Protein 8TM1 (pdb70)

InterPro domains:
  IPR002552 Spike glycoprotein S2, coronavirus [PF01601] (711-1232)
  IPR018548 Spike (S) protein S1 subunit, receptor-binding domain, betacoronavirus [PF09408] (349-526)
  IPR018548 Spike (S) protein S1 subunit, receptor-binding domain, betacoronavirus [PS51921] (334-527)
  IPR032500 Spike glycoprotein S1, N-terminal domain, betacoronavirus-like [PF16451] (33-337)
  IPR032500 Spike glycoprotein S1, N-terminal domain, betacoronavirus-like [PS51922] (9-303)
  IPR036326 Spike S1 subunit, receptor binding domain superfamily, betacoronavirus [SSF143587] (333-516)
  IPR042578 Spike glycoprotein, betacoronavirus [MF_04099] (2-1273)
  IPR043002 Spike glycoprotein, N-terminal domain superfamily [G3DSA:2.60.120.960] (28-307)
  IPR043473 Spike glycoprotein S2 superfamily, coronavirus [SSF111474] (909-1026)
  IPR043473 Spike glycoprotein S2 superfamily, coronavirus [SSF111474] (1159-1211)
  IPR043607 Coronavirus spike glycoprotein S1, C-terminal [PF19209] (536-591)
  IPR044341 Spike (S) protein S1 subunit, N-terminal domain, SARS-CoV-like [cd21624] (13-304)
  IPR044366 Spike (S) protein S1 subunit, receptor-binding domain, SARS-CoV-2 [cd21480] (319-541)
  IPR044873 Spike glycoprotein S2, coronavirus, heptad repeat 1 [PS51923] (896-1001)
  IPR044874 Spike glycoprotein S2, coronavirus, heptad repeat 2 [PS51924] (1143-1225)

Sequence (569 aa):
PFGEVFNATRFASVYAWNRKRIYSVLYNSASFSTFKCYGVSPTKLNDLCFTNVYADSFVIRGDEVRQIAPGQTGKIADYNYKLPDDFTGCVIAWNSNNLDSKVGGNYNYLYRLFRKSNLKPFERDISTEIYQAGSTPCNGVEGFNCYFPLQSYGFQPTNGVGYQPYRVVVLSFELFGEVFNATRFASVYAWNRKRISSVLYNSASFSTFKCYNVYADSFVIRGDEVRQIAPGQTGKIADYNYKLPDDFTGCVIAWNSNNLDSKVGGNYNYLYRLFRKSNLKPFERDISTEIYQAGSTPCNGVEGFNCYFPLQSYGFQPTNGVGYQPYRVVVLSFVQLQQWGPGLVNPSETLSLTCSVSGGSFATENYYWSWIRQHPGEGLEWIGNIYFSGNTYYNPSLNNRFTISFDTSKNHLSLKLPSVTAADTAVYYCARGTIYFDRSGYRRVDPFHIWGQGTMVIVSSDIQMTQSPSTLSASVGDRVTITCRASQSISSWLAWYQQKPGKAPKLLIYDASSLESGVPSRFSGSGSGTEFTLTISSLQPDDFATYYCQQYNSYSPWTFGQGTKVEIK

Foldseek 3Di:
DCCCPPPDDDAAALLDKDKDWDACVPVVDDQWPDKDWPPDDRVCPVVDDFDTKMKIKHKDFQLCLVQPDAPHDDQCCFRGAHAHNRFGWMKIKHFDLVPLADAPFDQPHKGFDLDDGGDDHPDHDDDQDAWRADDDGDDDPPDPRTDGGMDTQGHHNDDPSRGGMMMMMIMGGHD/DCCVVVPQDAAALLAKDKDADVPCVPPPPQFVDKDWPNKIKIKHKDFQLCPVQPDAPHDDQSCFRGAHAHNPFGWMKTKGFDQVRQADAVKDFPHKGFDDDDGGDDHPDHDDDFAWAAADDDDDDRDDDPRIDGGMDTAIHHSPDDSRRGMMMMMIMGD/DAKEKDFDAEAAQFFKGKIKMADPPDAPPDQWKKKFKKKDAVPGDIDTAWIAGPVGDIGGDVVDPPQKDWDADVVVGMIMIIGGGHHQRPWTKMKMFMWGWDADPVGDIDTDDTDHIHPIDTYGHDD/DKDKEKPDQEDADAWFDKDKIKIFIPWFDFLQKFKWWDAPPDDIDTADGSQAHGDPPDDPQWGKDDGTTMIMIMGRTDDPVNFTKMKMKGDGDPDDIDIYPIYGYDYD

Secondary structure (DSSP, 8-state):
-THHHHS-S---BGGG-EEEE--HHHHT-S--SEEEEESS-GGGGGG---SEEEEEEEEEEGGGGGGSSTT--SHHHHHT----TT--EEEEEEE-TTSS--TT-----EEE-S-SSPPPSS----S--PPB-SSS--SSS-STT-B-SEEE----SS--GGGSEEEEEEEEEE-/-HHHHS-S---BGGG---EE---HHHH-TT-SEEEE---EE--EEEEGGGGGGSSTT--SHIIIII----TT--EEEEEEE-HHHH--TT-B---EEE---SSPPPTT------PPEE-SSS--SS--BTTEE-SEEE--B-TTS-GGGSEEEEEEEE-/-EEEEE--SEE-SSS-EEEEEEEESS-S--TTEEEEEEEE-TTS-EEEEEEEETTS-EEE-TTS-S--EEEEETTTTEEEEEE-S--GGG-EEEEEEEEEEEE-TTS-EEE----EE---EEEEE--/---EEEE-SEEEE-TT--EEEEEEEEEEESS-EEEEEE-TTS--EEEEETTTEEPTTS-TTEEEEEEEEEEEEEESS--TT--SEEEEEE--SSS--EE---EEEEE-

Nearest PDB structures (foldseek):
  8tma-assembly1_H  TM=1.003E+00  e=1.652E-24  Homo sapiens
  8hrd-assembly4_Y  TM=9.437E-01  e=9.571E-17  Homo sapiens
  8dwx-assembly1_H  TM=9.113E-01  e=1.899E-15  Homo sapiens
  7czw-assembly1_H  TM=8.909E-01  e=3.179E-15  Homo sapiens
  8vcr-assembly1_D  TM=8.969E-01  e=3.347E-15  Homo sapiens

Organism: Severe acute respiratory syndrome coronavirus 2 (NCBI:txid2697049)

B-factor: mean 37.39, std 21.35, range [0.08, 99.96]

Structure (mmCIF, N/CA/C/O backbone):
data_8TM1
#
_entry.id   8TM1
#
_cell.length_a   1.00
_cell.length_b   1.00
_cell.length_c   1.00
_cell.angle_alpha   90.00
_cell.angle_beta   90.00
_cell.angle_gamma   90.00
#
_symmetry.space_group_name_H-M   'P 1'
#
loop_
_entity.id
_entity.type
_entity.pdbx_description
1 polymer 'Spike glycoprotein'
2 polymer 'N3-1 Fab heavy chain'
3 polymer 'N3-1 Fab light chain'
#
loop_
_atom_site.group_PDB
_atom_site.id
_atom_site.type_symbol
_atom_site.label_atom_id
_atom_site.label_alt_id
_atom_site.label_comp_id
_atom_site.label_asym_id
_atom_site.label_entity_id
_atom_site.label_seq_id
_atom_site.pdbx_PDB_ins_code
_atom_site.Cartn_x
_atom_site.Cartn_y
_atom_site.Cartn_z
_atom_site.occupancy
_atom_site.B_iso_or_equiv
_atom_site.auth_seq_id
_atom_site.auth_comp_id
_atom_site.auth_asym_id
_atom_site.auth_atom_id
_atom_site.pdbx_PDB_model_num
ATOM 1 N N . PRO A 1 337 ? 208.492 212.634 198.176 1.00 42.92 337 PRO A N 1
ATOM 2 C CA . PRO A 1 337 ? 207.530 211.834 197.424 1.00 50.17 337 PRO A CA 1
ATOM 3 C C . PRO A 1 337 ? 207.827 211.788 195.927 1.00 50.58 337 PRO A C 1
ATOM 4 O O . PRO A 1 337 ? 207.130 212.427 195.138 1.00 48.10 337 PRO A O 1
ATOM 8 N N . PHE A 1 338 ? 208.856 211.029 195.545 1.00 42.75 338 PHE A N 1
ATOM 9 C CA . PHE A 1 338 ? 209.215 210.916 194.137 1.00 38.76 338 PHE A CA 1
ATOM 10 C C . PHE A 1 338 ? 208.241 210.048 193.352 1.00 42.63 338 PHE A C 1
ATOM 11 O O . PHE A 1 338 ? 208.219 210.131 192.119 1.00 46.33 338 PHE A O 1
ATOM 19 N N . GLY A 1 339 ? 207.453 209.208 194.029 1.00 42.08 339 GLY A N 1
ATOM 20 C CA . GLY A 1 339 ? 206.489 208.376 193.326 1.00 44.58 339 GLY A CA 1
ATOM 21 C C . GLY A 1 339 ? 205.496 209.168 192.499 1.00 44.55 339 GLY A C 1
ATOM 22 O O . GLY A 1 339 ? 205.036 208.698 191.455 1.00 42.32 339 GLY A O 1
ATOM 23 N N . GLU A 1 340 ? 205.146 210.374 192.952 1.00 42.98 340 GLU A N 1
ATOM 24 C CA . GLU A 1 340 ? 204.239 211.224 192.190 1.00 43.70 340 GLU A CA 1
ATOM 25 C C . GLU A 1 340 ? 204.834 211.620 190.845 1.00 45.41 340 GLU A C 1
ATOM 26 O O . GLU A 1 340 ? 204.094 211.904 189.896 1.00 45.32 340 GLU A O 1
ATOM 32 N N . VAL A 1 341 ? 206.159 211.645 190.745 1.00 43.47 341 VAL A N 1
ATOM 33 C CA . VAL A 1 341 ? 206.849 212.058 189.532 1.00 39.04 341 VAL A CA 1
ATOM 34 C C . VAL A 1 341 ? 207.276 210.866 188.684 1.00 36.21 341 VAL A C 1
ATOM 35 O O . VAL A 1 341 ? 207.097 210.876 187.466 1.00 37.32 341 VAL A O 1
ATOM 39 N N . PHE A 1 342 ? 207.819 209.822 189.304 1.00 32.10 342 PHE A N 1
ATOM 40 C CA . PHE A 1 342 ? 208.326 208.672 188.565 1.00 32.99 342 PHE A CA 1
ATOM 41 C C . PHE A 1 342 ? 207.265 207.622 188.266 1.00 36.61 342 PHE A C 1
ATOM 42 O O . PHE A 1 342 ? 207.575 206.629 187.601 1.00 38.41 342 PHE A O 1
ATOM 50 N N . ASN A 1 343 ? 206.027 207.807 188.729 1.00 41.94 343 ASN A N 1
ATOM 51 C CA . ASN A 1 343 ? 204.978 206.821 188.496 1.00 38.12 343 ASN A CA 1
ATOM 52 C C . ASN A 1 343 ? 203.670 207.440 188.016 1.00 41.93 343 ASN A C 1
ATOM 53 O O . ASN A 1 343 ? 202.638 206.761 188.038 1.00 44.18 343 ASN A O 1
ATOM 58 N N . ALA A 1 344 ? 203.679 208.699 187.589 1.00 46.90 344 ALA A N 1
ATOM 59 C CA . ALA A 1 344 ? 202.468 209.302 187.057 1.00 44.03 344 ALA A CA 1
ATOM 60 C C . ALA A 1 344 ? 202.135 208.729 185.681 1.00 44.95 344 ALA A C 1
ATOM 61 O O . ALA A 1 344 ? 202.965 208.103 185.016 1.00 46.96 344 ALA A O 1
ATOM 63 N N . THR A 1 345 ? 200.893 208.956 185.259 1.00 50.97 345 THR A N 1
ATOM 64 C CA . THR A 1 345 ? 200.378 208.467 183.984 1.00 51.13 345 THR A CA 1
ATOM 65 C C . THR A 1 345 ? 200.442 209.521 182.886 1.00 52.31 345 THR A C 1
ATOM 66 O O . THR A 1 345 ? 200.956 209.257 181.796 1.00 54.26 345 THR A O 1
ATOM 70 N N . ARG A 1 346 ? 199.915 210.712 183.155 1.00 48.98 346 ARG A N 1
ATOM 71 C CA . ARG A 1 346 ? 199.935 211.809 182.199 1.00 46.49 346 ARG A CA 1
ATOM 72 C C . ARG A 1 346 ? 201.257 212.564 182.268 1.00 45.24 346 ARG A C 1
ATOM 73 O O . ARG A 1 346 ? 201.708 212.946 183.352 1.00 47.15 346 ARG A O 1
ATOM 81 N N . PHE A 1 347 ? 201.874 212.780 181.110 1.00 36.47 347 PHE A N 1
ATOM 82 C CA . PHE A 1 347 ? 203.095 213.563 180.998 1.00 33.14 347 PHE A CA 1
ATOM 83 C C . PHE A 1 347 ? 202.866 214.734 180.051 1.00 33.89 347 PHE A C 1
ATOM 84 O O . PHE A 1 347 ? 201.873 214.793 179.323 1.00 38.74 347 PHE A O 1
ATOM 92 N N . ALA A 1 348 ? 203.809 215.667 180.065 1.00 29.15 348 ALA A N 1
ATOM 93 C CA . ALA A 1 348 ? 203.736 216.876 179.261 1.00 28.26 348 ALA A CA 1
ATOM 94 C C . ALA A 1 348 ? 204.619 216.784 178.023 1.00 32.65 348 ALA A C 1
ATOM 95 O O . ALA A 1 348 ? 205.530 215.959 177.932 1.00 33.67 348 ALA A O 1
ATOM 97 N N . SER A 1 349 ? 204.324 217.652 177.060 1.00 34.18 349 SER A N 1
ATOM 98 C CA . SER A 1 349 ? 205.105 217.754 175.840 1.00 31.00 349 SER A CA 1
ATOM 99 C C . SER A 1 349 ? 206.393 218.529 176.111 1.00 28.27 349 SER A C 1
ATOM 100 O O . SER A 1 349 ? 206.496 219.296 177.071 1.00 35.45 349 SER A O 1
ATOM 103 N N . VAL A 1 350 ? 207.388 218.309 175.250 1.00 24.48 350 VAL A N 1
ATOM 104 C CA . VAL A 1 350 ? 208.699 218.923 175.456 1.00 24.83 350 VAL A CA 1
ATOM 105 C C . VAL A 1 350 ? 208.627 220.447 175.380 1.00 25.99 350 VAL A C 1
ATOM 106 O O . VAL A 1 350 ? 209.329 221.143 176.123 1.00 26.26 350 VAL A O 1
ATOM 110 N N . TYR A 1 351 ? 207.793 220.999 174.492 1.00 31.19 351 TYR A N 1
ATOM 111 C CA . TYR A 1 351 ? 207.751 222.456 174.386 1.00 32.99 351 TYR A CA 1
ATOM 112 C C . TYR A 1 351 ? 207.122 223.106 175.613 1.00 35.17 351 TYR A C 1
ATOM 113 O O . TYR A 1 351 ? 207.314 224.306 175.828 1.00 40.39 351 TYR A O 1
ATOM 122 N N . ALA A 1 352 ? 206.387 222.345 176.419 1.00 34.14 352 ALA A N 1
ATOM 123 C CA . ALA A 1 352 ? 205.728 222.848 177.621 1.00 30.87 352 ALA A CA 1
ATOM 124 C C . ALA A 1 352 ? 206.060 221.960 178.812 1.00 34.13 352 ALA A C 1
ATOM 125 O O . ALA A 1 352 ? 205.182 221.496 179.542 1.00 36.58 352 ALA A O 1
ATOM 127 N N . TRP A 1 353 ? 207.354 221.694 178.994 1.00 31.63 353 TRP A N 1
ATOM 128 C CA . TRP A 1 353 ? 207.836 220.877 180.101 1.00 23.05 353 TRP A CA 1
ATOM 129 C C . TRP A 1 353 ? 207.277 221.357 181.436 1.00 29.89 353 TRP A C 1
ATOM 130 O O . TRP A 1 353 ? 207.090 222.556 181.658 1.00 32.47 353 TRP A O 1
ATOM 141 N N . ASN A 1 354 ? 207.005 220.404 182.324 1.00 31.15 354 ASN A N 1
ATOM 142 C CA . ASN A 1 354 ? 206.416 220.676 183.627 1.00 26.95 354 ASN A CA 1
ATOM 143 C C . ASN A 1 354 ? 207.489 220.697 184.709 1.00 24.36 354 ASN A C 1
ATOM 144 O O . ASN A 1 354 ? 208.387 219.853 184.727 1.00 29.77 354 ASN A O 1
ATOM 149 N N . ARG A 1 355 ? 207.378 221.665 185.616 1.00 23.27 355 ARG A N 1
ATOM 150 C CA . ARG A 1 355 ? 208.299 221.833 186.731 1.00 22.90 355 ARG A CA 1
ATOM 151 C C . ARG A 1 355 ? 207.587 221.552 188.047 1.00 24.58 355 ARG A C 1
ATOM 152 O O . ARG A 1 355 ? 206.405 221.869 188.208 1.00 28.59 355 ARG A O 1
ATOM 160 N N . LYS A 1 356 ? 208.320 220.953 188.983 1.00 27.30 356 LYS A N 1
ATOM 161 C CA . LYS A 1 356 ? 207.809 220.597 190.297 1.00 23.99 356 LYS A CA 1
ATOM 162 C C . LYS A 1 356 ? 208.852 220.980 191.338 1.00 29.15 356 LYS A C 1
ATOM 163 O O . LYS A 1 356 ? 210.044 221.068 191.036 1.00 31.89 356 LYS A O 1
ATOM 169 N N . ARG A 1 357 ? 208.392 221.222 192.562 1.00 37.48 357 ARG A N 1
ATOM 170 C CA . ARG A 1 357 ? 209.263 221.564 193.677 1.00 37.11 357 ARG A CA 1
ATOM 171 C C . ARG A 1 357 ? 209.057 220.578 194.817 1.00 38.26 357 ARG A C 1
ATOM 172 O O . ARG A 1 357 ? 207.924 220.207 195.137 1.00 38.92 357 ARG A O 1
ATOM 180 N N . ILE A 1 358 ? 210.164 220.158 195.422 1.00 40.00 358 ILE A N 1
ATOM 181 C CA . ILE A 1 358 ? 210.137 219.203 196.519 1.00 39.84 358 ILE A CA 1
ATOM 182 C C . ILE A 1 358 ? 210.831 219.786 197.742 1.00 38.53 358 ILE A C 1
ATOM 183 O O . ILE A 1 358 ? 211.894 220.395 197.632 1.00 36.86 358 ILE A O 1
ATOM 188 N N . TYR A 1 365 ? 217.029 208.292 198.277 1.00 32.51 365 TYR A N 1
ATOM 189 C CA . TYR A 1 365 ? 217.592 208.230 196.933 1.00 36.30 365 TYR A CA 1
ATOM 190 C C . TYR A 1 365 ? 217.889 206.799 196.506 1.00 34.41 365 TYR A C 1
ATOM 191 O O . TYR A 1 365 ? 217.937 206.507 195.312 1.00 39.61 365 TYR A O 1
ATOM 200 N N . SER A 1 366 ? 218.116 205.918 197.487 1.00 31.53 366 SER A N 1
ATOM 201 C CA . SER A 1 366 ? 218.444 204.527 197.186 1.00 33.69 366 SER A CA 1
ATOM 202 C C . SER A 1 366 ? 217.417 203.889 196.261 1.00 31.96 366 SER A C 1
ATOM 203 O O . SER A 1 366 ? 217.767 203.040 195.436 1.00 30.05 366 SER A O 1
ATOM 206 N N . VAL A 1 367 ? 216.146 204.276 196.395 1.00 37.50 367 VAL A N 1
ATOM 207 C CA . VAL A 1 367 ? 215.087 203.746 195.540 1.00 38.49 367 VAL A CA 1
ATOM 208 C C . VAL A 1 367 ? 215.383 204.021 194.071 1.00 38.96 367 VAL A C 1
ATOM 209 O O . VAL A 1 367 ? 215.011 203.234 193.191 1.00 39.62 367 VAL A O 1
ATOM 213 N N . LEU A 1 368 ? 216.079 205.121 193.783 1.00 37.80 368 LEU A N 1
ATOM 214 C CA . LEU A 1 368 ? 216.406 205.490 192.409 1.00 31.72 368 LEU A CA 1
ATOM 215 C C . LEU A 1 368 ? 217.589 204.703 191.851 1.00 34.86 368 LEU A C 1
ATOM 216 O O . LEU A 1 368 ? 217.458 204.009 190.838 1.00 37.50 368 LEU A O 1
ATOM 221 N N . TYR A 1 369 ? 218.754 204.791 192.495 1.00 36.08 369 TYR A N 1
ATOM 222 C CA . TYR A 1 369 ? 219.940 204.157 191.926 1.00 33.36 369 TYR A CA 1
ATOM 223 C C . TYR A 1 369 ? 220.003 202.649 192.140 1.00 33.66 369 TYR A C 1
ATOM 224 O O . TYR A 1 369 ? 220.881 202.002 191.559 1.00 35.90 369 TYR A O 1
ATOM 233 N N . ASN A 1 370 ? 219.119 202.068 192.948 1.00 37.05 370 ASN A N 1
ATOM 234 C CA . ASN A 1 370 ? 219.093 200.617 193.079 1.00 40.97 370 ASN A CA 1
ATOM 235 C C . ASN A 1 370 ? 218.210 199.951 192.034 1.00 40.06 370 ASN A C 1
ATOM 236 O O . ASN A 1 370 ? 218.248 198.723 191.903 1.00 43.31 370 ASN A O 1
ATOM 241 N N . SER A 1 371 ? 217.421 200.726 191.297 1.00 34.22 371 SER A N 1
ATOM 242 C CA . SER A 1 371 ? 216.550 200.184 190.266 1.00 35.04 371 SER A CA 1
ATOM 243 C C . SER A 1 371 ? 217.345 199.850 189.008 1.00 35.34 371 SER A C 1
ATOM 244 O O . SER A 1 371 ? 218.381 200.456 188.720 1.00 37.27 371 SER A O 1
ATOM 247 N N . ALA A 1 372 ? 216.841 198.875 188.252 1.00 35.23 372 ALA A N 1
ATOM 248 C CA . ALA A 1 372 ? 217.478 198.429 187.022 1.00 38.70 372 ALA A CA 1
ATOM 249 C C . ALA A 1 372 ? 216.621 198.675 185.789 1.00 39.88 372 ALA A C 1
ATOM 250 O O . ALA A 1 372 ? 217.065 198.381 184.673 1.00 38.74 372 ALA A O 1
ATOM 252 N N . SER A 1 373 ? 215.409 199.206 185.960 1.00 27.34 373 SER A N 1
ATOM 253 C CA . SER A 1 373 ? 214.525 199.462 184.828 1.00 26.71 373 SER A CA 1
ATOM 254 C C . SER A 1 373 ? 215.004 200.639 183.988 1.00 28.61 373 SER A C 1
ATOM 255 O O . SER A 1 373 ? 214.816 200.642 182.766 1.00 28.45 373 SER A O 1
ATOM 258 N N . PHE A 1 374 ? 215.601 201.646 184.622 1.00 25.30 374 PHE A N 1
ATOM 259 C CA . PHE A 1 374 ? 216.053 202.835 183.912 1.00 20.63 374 PHE A CA 1
ATOM 260 C C . PHE A 1 374 ? 217.079 202.493 182.838 1.00 21.34 374 PHE A C 1
ATOM 261 O O . PHE A 1 374 ? 218.072 201.808 183.098 1.00 28.52 374 PHE A O 1
ATOM 269 N N . SER A 1 375 ? 216.828 202.987 181.624 1.00 20.55 375 SER A N 1
ATOM 270 C CA . SER A 1 375 ? 217.720 202.762 180.491 1.00 17.90 375 SER A CA 1
ATOM 271 C C . SER A 1 375 ? 218.938 203.677 180.512 1.00 17.03 375 SER A C 1
ATOM 272 O O . SER A 1 375 ? 220.018 203.269 180.072 1.00 19.32 375 SER A O 1
ATOM 275 N N . THR A 1 376 ? 218.793 204.904 181.007 1.00 19.53 376 THR A N 1
ATOM 276 C CA . THR A 1 376 ? 219.895 205.852 181.078 1.00 16.39 376 THR A CA 1
ATOM 277 C C . THR A 1 376 ? 219.931 206.476 182.465 1.00 13.99 376 THR A C 1
ATOM 278 O O . THR A 1 376 ? 218.886 206.796 183.038 1.00 17.46 376 THR A O 1
ATOM 282 N N . PHE A 1 377 ? 221.140 206.651 182.995 1.00 15.59 377 PHE A N 1
ATOM 283 C CA . PHE A 1 377 ? 221.327 207.233 184.321 1.00 7.12 377 PHE A CA 1
ATOM 284 C C . PHE A 1 377 ? 222.694 207.901 184.324 1.00 10.86 377 PHE A C 1
ATOM 285 O O . PHE A 1 377 ? 223.716 207.212 184.386 1.00 23.17 377 PHE A O 1
ATOM 293 N N . LYS A 1 378 ? 222.718 209.229 184.260 1.00 8.37 378 LYS A N 1
ATOM 294 C CA . LYS A 1 378 ? 223.965 209.978 184.270 1.00 6.93 378 LYS A CA 1
ATOM 295 C C . LYS A 1 378 ? 223.812 211.197 185.164 1.00 11.27 378 LYS A C 1
ATOM 296 O O . LYS A 1 378 ? 222.780 211.873 185.131 1.00 18.29 378 LYS A O 1
ATOM 302 N N . CYS A 1 379 ? 224.845 211.476 185.954 1.00 4.95 379 CYS A N 1
ATOM 303 C CA . CYS A 1 379 ? 224.842 212.598 186.878 1.00 3.88 379 CYS A CA 1
ATOM 304 C C . CYS A 1 379 ? 226.077 213.452 186.638 1.00 6.81 379 CYS A C 1
ATOM 305 O O . CYS A 1 379 ? 227.137 212.947 186.262 1.00 10.85 379 CYS A O 1
ATOM 308 N N . TYR A 1 380 ? 225.926 214.757 186.852 1.00 6.63 380 TYR A N 1
ATOM 309 C CA . TYR A 1 380 ? 226.986 215.720 186.591 1.00 1.64 380 TYR A CA 1
ATOM 310 C C . TYR A 1 380 ? 227.249 216.550 187.837 1.00 6.60 380 TYR A C 1
ATOM 311 O O . TYR A 1 380 ? 226.319 217.115 188.418 1.00 13.48 380 TYR A O 1
ATOM 320 N N . GLY A 1 381 ? 228.517 216.621 188.242 1.00 7.50 381 GLY A N 1
ATOM 321 C CA . GLY A 1 381 ? 228.929 217.404 189.383 1.00 8.27 381 GLY A CA 1
ATOM 322 C C . GLY A 1 381 ? 228.887 216.696 190.721 1.00 11.61 381 GLY A C 1
ATOM 323 O O . GLY A 1 381 ? 229.565 217.138 191.655 1.00 18.05 381 GLY A O 1
ATOM 324 N N . VAL A 1 382 ? 228.129 215.606 190.845 1.00 10.70 382 VAL A N 1
ATOM 325 C CA . VAL A 1 382 ? 227.999 214.865 192.097 1.00 11.83 382 VAL A CA 1
ATOM 326 C C . VAL A 1 382 ? 227.868 213.380 191.780 1.00 15.24 382 VAL A C 1
ATOM 327 O O . VAL A 1 382 ? 227.637 212.983 190.637 1.00 15.27 382 VAL A O 1
ATOM 331 N N . SER A 1 383 ? 228.025 212.549 192.817 1.00 20.84 383 SER A N 1
ATOM 332 C CA . SER A 1 383 ? 227.906 211.104 192.725 1.00 18.84 383 SER A CA 1
ATOM 333 C C . SER A 1 383 ? 226.600 210.632 193.353 1.00 20.70 383 SER A C 1
ATOM 334 O O . SER A 1 383 ? 226.228 211.103 194.434 1.00 19.27 383 SER A O 1
ATOM 337 N N . PRO A 1 384 ? 225.877 209.722 192.692 1.00 25.55 384 PRO A N 1
ATOM 338 C CA . PRO A 1 384 ? 224.591 209.260 193.246 1.00 26.62 384 PRO A CA 1
ATOM 339 C C . PRO A 1 384 ? 224.699 208.646 194.632 1.00 28.35 384 PRO A C 1
ATOM 340 O O . PRO A 1 384 ? 223.817 208.856 195.473 1.00 33.72 384 PRO A O 1
ATOM 344 N N . THR A 1 385 ? 225.764 207.885 194.889 1.00 27.46 385 THR A N 1
ATOM 345 C CA . THR A 1 385 ? 225.952 207.233 196.180 1.00 30.60 385 THR A CA 1
ATOM 346 C C . THR A 1 385 ? 226.194 208.220 197.318 1.00 29.07 385 THR A C 1
ATOM 347 O O . THR A 1 385 ? 225.915 207.891 198.475 1.00 31.13 385 THR A O 1
ATOM 351 N N . LYS A 1 386 ? 226.679 209.421 197.023 1.00 33.40 386 LYS A N 1
ATOM 352 C CA . LYS A 1 386 ? 226.937 210.419 198.052 1.00 33.74 386 LYS A CA 1
ATOM 353 C C . LYS A 1 386 ? 225.770 211.372 198.275 1.00 36.23 386 LYS A C 1
ATOM 354 O O . LYS A 1 386 ? 225.860 212.236 199.151 1.00 37.64 386 LYS A O 1
ATOM 360 N N . LEU A 1 387 ? 224.677 211.227 197.523 1.00 37.21 387 LEU A N 1
ATOM 361 C CA . LEU A 1 387 ? 223.546 212.144 197.645 1.00 35.93 387 LEU A CA 1
ATOM 362 C C . LEU A 1 387 ? 222.915 212.118 199.033 1.00 40.48 387 LEU A C 1
ATOM 363 O O . LEU A 1 387 ? 222.376 213.135 199.484 1.00 43.37 387 LEU A O 1
ATOM 368 N N . ASN A 1 388 ? 222.963 210.978 199.724 1.00 41.23 388 ASN A N 1
ATOM 369 C CA . ASN A 1 388 ? 222.428 210.908 201.080 1.00 40.40 388 ASN A CA 1
ATOM 370 C C . ASN A 1 388 ? 223.268 211.660 202.105 1.00 41.33 388 ASN A C 1
ATOM 371 O O . ASN A 1 388 ? 222.804 211.844 203.235 1.00 43.05 388 ASN A O 1
ATOM 376 N N . ASP A 1 389 ? 224.475 212.096 201.754 1.00 49.62 389 ASP A N 1
ATOM 377 C CA . ASP A 1 389 ? 225.362 212.763 202.697 1.00 49.14 389 ASP A CA 1
ATOM 378 C C . ASP A 1 389 ? 225.370 214.280 202.539 1.00 47.91 389 ASP A C 1
ATOM 379 O O . ASP A 1 389 ? 226.247 214.944 203.099 1.00 51.59 389 ASP A O 1
ATOM 384 N N . LEU A 1 390 ? 224.418 214.841 201.797 1.00 52.12 390 LEU A N 1
ATOM 385 C CA . LEU A 1 390 ? 224.355 216.278 201.567 1.00 56.09 390 LEU A CA 1
ATOM 386 C C . LEU A 1 390 ? 222.918 216.761 201.686 1.00 58.62 390 LEU A C 1
ATOM 387 O O . LEU A 1 390 ? 221.962 215.992 201.560 1.00 58.31 390 LEU A O 1
ATOM 392 N N . CYS A 1 391 ? 222.785 218.060 201.943 1.00 59.42 391 CYS A N 1
ATOM 393 C CA . CYS A 1 391 ? 221.503 218.731 202.080 1.00 59.72 391 CYS A CA 1
ATOM 394 C C . CYS A 1 391 ? 221.503 219.965 201.190 1.00 60.81 391 CYS A C 1
ATOM 395 O O . CYS A 1 391 ? 222.543 220.595 200.980 1.00 60.08 391 CYS A O 1
ATOM 398 N N . PHE A 1 392 ? 220.327 220.311 200.669 1.00 57.47 392 PHE A N 1
ATOM 399 C CA . PHE A 1 392 ? 220.202 221.468 199.796 1.00 56.05 392 PHE A CA 1
ATOM 400 C C . PHE A 1 392 ? 218.917 222.220 200.104 1.00 55.50 392 PHE A C 1
ATOM 401 O O . PHE A 1 392 ? 217.972 221.679 200.684 1.00 56.68 392 PHE A O 1
ATOM 409 N N . THR A 1 393 ? 218.905 223.493 199.704 1.00 57.64 393 THR A N 1
ATOM 410 C CA . THR A 1 393 ? 217.733 224.344 199.875 1.00 57.91 393 THR A CA 1
ATOM 411 C C . THR A 1 393 ? 216.712 224.141 198.760 1.00 56.42 393 THR A C 1
ATOM 412 O O . THR A 1 393 ? 215.502 224.171 199.011 1.00 55.46 393 THR A O 1
ATOM 416 N N . ASN A 1 394 ? 217.178 223.936 197.530 1.00 49.30 394 ASN A N 1
ATOM 417 C CA . ASN A 1 394 ? 216.318 223.814 196.362 1.00 48.72 394 ASN A CA 1
ATOM 418 C C . ASN A 1 394 ? 216.504 222.460 195.693 1.00 49.14 394 ASN A C 1
ATOM 419 O O . ASN A 1 394 ? 217.634 221.997 195.506 1.00 50.28 394 ASN A O 1
ATOM 424 N N . VAL A 1 395 ? 215.384 221.834 195.329 1.00 36.97 395 VAL A N 1
ATOM 425 C CA . VAL A 1 395 ? 215.359 220.578 194.582 1.00 29.91 395 VAL A CA 1
ATOM 426 C C . VAL A 1 395 ? 214.202 220.674 193.594 1.00 31.12 395 VAL A C 1
ATOM 427 O O . VAL A 1 395 ? 213.034 220.616 193.996 1.00 32.80 395 VAL A O 1
ATOM 431 N N . TYR A 1 396 ? 214.520 220.817 192.311 1.00 31.34 396 TYR A N 1
ATOM 432 C CA . TYR A 1 396 ? 213.534 220.932 191.247 1.00 24.18 396 TYR A CA 1
ATOM 433 C C . TYR A 1 396 ? 213.498 219.657 190.415 1.00 22.87 396 TYR A C 1
ATOM 434 O O . TYR A 1 396 ? 214.520 218.993 190.221 1.00 28.79 396 TYR A O 1
ATOM 443 N N . ALA A 1 397 ? 212.307 219.318 189.926 1.00 16.86 397 ALA A N 1
ATOM 444 C CA . ALA A 1 397 ? 212.104 218.149 189.080 1.00 19.93 397 ALA A CA 1
ATOM 445 C C . ALA A 1 397 ? 211.346 218.555 187.825 1.00 22.81 397 ALA A C 1
ATOM 446 O O . ALA A 1 397 ? 210.270 219.154 187.913 1.00 25.59 397 ALA A O 1
ATOM 448 N N . ASP A 1 398 ? 211.905 218.219 186.665 1.00 16.33 398 ASP A N 1
ATOM 449 C CA . ASP A 1 398 ? 211.314 218.524 185.370 1.00 15.48 398 ASP A CA 1
ATOM 450 C C . ASP A 1 398 ? 211.097 217.228 184.603 1.00 17.85 398 ASP A C 1
ATOM 451 O O . ASP A 1 398 ? 211.966 216.352 184.598 1.00 25.95 398 ASP A O 1
ATOM 456 N N . SER A 1 399 ? 209.940 217.103 183.955 1.00 12.93 399 SER A N 1
ATOM 457 C CA . SER A 1 399 ? 209.615 215.894 183.213 1.00 17.35 399 SER A CA 1
ATOM 458 C C . SER A 1 399 ? 208.921 216.244 181.904 1.00 18.21 399 SER A C 1
ATOM 459 O O . SER A 1 399 ? 208.209 217.246 181.807 1.00 16.90 399 SER A O 1
ATOM 462 N N . PHE A 1 400 ? 209.130 215.392 180.905 1.00 16.73 400 PHE A N 1
ATOM 463 C CA . PHE A 1 400 ? 208.562 215.541 179.568 1.00 11.06 400 PHE A CA 1
ATOM 464 C C . PHE A 1 400 ? 208.840 214.246 178.811 1.00 12.25 400 PHE A C 1
ATOM 465 O O . PHE A 1 400 ? 209.418 213.301 179.356 1.00 17.51 400 PHE A O 1
ATOM 473 N N . VAL A 1 401 ? 208.410 214.199 177.551 1.00 25.84 401 VAL A N 1
ATOM 474 C CA . VAL A 1 401 ? 208.614 213.043 176.685 1.00 28.22 401 VAL A CA 1
ATOM 475 C C . VAL A 1 401 ? 209.207 213.495 175.356 1.00 24.46 401 VAL A C 1
ATOM 476 O O . VAL A 1 401 ? 208.777 214.500 174.779 1.00 19.89 401 VAL A O 1
ATOM 480 N N . ILE A 1 402 ? 210.210 212.753 174.879 1.00 24.11 402 ILE A N 1
ATOM 481 C CA . ILE A 1 402 ? 210.886 213.022 173.615 1.00 24.58 402 ILE A CA 1
ATOM 482 C C . ILE A 1 402 ? 211.172 211.697 172.918 1.00 27.51 402 ILE A C 1
ATOM 483 O O . ILE A 1 402 ? 210.997 210.617 173.483 1.00 28.57 402 ILE A O 1
ATOM 488 N N . ARG A 1 403 ? 211.613 211.800 171.668 1.00 36.95 403 ARG A N 1
ATOM 489 C CA . ARG A 1 403 ? 211.982 210.632 170.882 1.00 33.08 403 ARG A CA 1
ATOM 490 C C . ARG A 1 403 ? 213.267 210.000 171.415 1.00 34.04 403 ARG A C 1
ATOM 491 O O . ARG A 1 403 ? 214.153 210.680 171.939 1.00 40.73 403 ARG A O 1
ATOM 499 N N . GLY A 1 404 ? 213.352 208.675 171.275 1.00 29.28 404 GLY A N 1
ATOM 500 C CA . GLY A 1 404 ? 214.494 207.934 171.794 1.00 32.67 404 GLY A CA 1
ATOM 501 C C . GLY A 1 404 ? 215.834 208.371 171.230 1.00 34.76 404 GLY A C 1
ATOM 502 O O . GLY A 1 404 ? 216.838 208.398 171.946 1.00 33.63 404 GLY A O 1
ATOM 503 N N . ASP A 1 405 ? 215.876 208.702 169.939 1.00 35.81 405 ASP A N 1
ATOM 504 C CA . ASP A 1 405 ? 217.112 209.189 169.335 1.00 34.22 405 ASP A CA 1
ATOM 505 C C . ASP A 1 405 ? 217.570 210.535 169.883 1.00 38.44 405 ASP A C 1
ATOM 506 O O . ASP A 1 405 ? 218.750 210.872 169.740 1.00 41.76 405 ASP A O 1
ATOM 511 N N . GLU A 1 406 ? 216.683 211.314 170.496 1.00 34.50 406 GLU A N 1
ATOM 512 C CA . GLU A 1 406 ? 217.026 212.654 170.949 1.00 27.07 406 GLU A CA 1
ATOM 513 C C . GLU A 1 406 ? 217.447 212.702 172.414 1.00 27.44 406 GLU A C 1
ATOM 514 O O . GLU A 1 406 ? 217.626 213.796 172.958 1.00 29.22 406 GLU A O 1
ATOM 520 N N . VAL A 1 407 ? 217.598 211.547 173.067 1.00 25.44 407 VAL A N 1
ATOM 521 C CA . VAL A 1 407 ? 217.984 211.524 174.477 1.00 20.13 407 VAL A CA 1
ATOM 522 C C . VAL A 1 407 ? 219.355 212.164 174.680 1.00 21.80 407 VAL A C 1
ATOM 523 O O . VAL A 1 407 ? 219.595 212.845 175.685 1.00 25.08 407 VAL A O 1
ATOM 527 N N . ARG A 1 408 ? 220.273 211.964 173.730 1.00 22.08 408 ARG A N 1
ATOM 528 C CA . ARG A 1 408 ? 221.613 212.535 173.839 1.00 19.65 408 ARG A CA 1
ATOM 529 C C . ARG A 1 408 ? 221.614 214.058 173.886 1.00 20.71 408 ARG A C 1
ATOM 530 O O . ARG A 1 408 ? 222.584 214.651 174.371 1.00 23.58 408 ARG A O 1
ATOM 538 N N . GLN A 1 409 ? 220.549 214.705 173.417 1.00 19.49 409 GLN A N 1
ATOM 539 C CA . GLN A 1 409 ? 220.491 216.162 173.427 1.00 10.57 409 GLN A CA 1
ATOM 540 C C . GLN A 1 409 ? 220.277 216.739 174.821 1.00 14.31 409 GLN A C 1
ATOM 541 O O . GLN A 1 409 ? 220.507 217.935 175.021 1.00 23.19 409 GLN A O 1
ATOM 547 N N . ILE A 1 410 ? 219.848 215.928 175.783 1.00 15.21 410 ILE A N 1
ATOM 548 C CA . ILE A 1 410 ? 219.616 216.410 177.157 1.00 12.22 410 ILE A CA 1
ATOM 549 C C . ILE A 1 410 ? 220.938 216.249 177.899 1.00 14.35 410 ILE A C 1
ATOM 550 O O . ILE A 1 410 ? 221.178 215.284 178.627 1.00 22.31 410 ILE A O 1
ATOM 555 N N . ALA A 1 411 ? 221.816 217.228 177.717 1.00 17.28 411 ALA A N 1
ATOM 556 C CA . ALA A 1 411 ? 223.139 217.219 178.327 1.00 12.63 411 ALA A CA 1
ATOM 557 C C . ALA A 1 411 ? 223.750 218.609 178.170 1.00 14.72 411 ALA A C 1
ATOM 558 O O . ALA A 1 411 ? 223.373 219.350 177.259 1.00 14.97 411 ALA A O 1
ATOM 560 N N . PRO A 1 412 ? 224.679 218.983 179.052 1.00 21.02 412 PRO A N 1
ATOM 561 C CA . PRO A 1 412 ? 225.314 220.304 178.943 1.00 14.61 412 PRO A CA 1
ATOM 562 C C . PRO A 1 412 ? 226.217 220.396 177.721 1.00 18.40 412 PRO A C 1
ATOM 563 O O . PRO A 1 412 ? 227.024 219.502 177.457 1.00 17.97 412 PRO A O 1
ATOM 567 N N . GLY A 1 413 ? 226.072 221.487 176.972 1.00 16.46 413 GLY A N 1
ATOM 568 C CA . GLY A 1 413 ? 226.909 221.710 175.810 1.00 18.14 413 GLY A CA 1
ATOM 569 C C . GLY A 1 413 ? 226.480 220.995 174.552 1.00 22.88 413 GLY A C 1
ATOM 570 O O . GLY A 1 413 ? 227.278 220.880 173.618 1.00 25.61 413 GLY A O 1
ATOM 571 N N . GLN A 1 414 ? 225.244 220.511 174.494 1.00 18.28 414 GLN A N 1
ATOM 572 C CA . GLN A 1 414 ? 224.742 219.813 173.322 1.00 17.57 414 GLN A CA 1
ATOM 573 C C . GLN A 1 414 ? 224.087 220.788 172.346 1.00 21.39 414 GLN A C 1
ATOM 574 O O . GLN A 1 414 ? 223.936 221.981 172.617 1.00 19.70 414 GLN A O 1
ATOM 580 N N . THR A 1 415 ? 223.694 220.257 171.189 1.00 24.04 415 THR A N 1
ATOM 581 C CA . THR A 1 415 ? 223.087 221.057 170.135 1.00 28.02 415 THR A CA 1
ATOM 582 C C . THR A 1 415 ? 222.056 220.218 169.394 1.00 25.50 415 THR A C 1
ATOM 583 O O . THR A 1 415 ? 222.101 218.985 169.407 1.00 26.67 415 THR A O 1
ATOM 587 N N . GLY A 1 416 ? 221.120 220.909 168.748 1.00 24.29 416 GLY A N 1
ATOM 588 C CA . GLY A 1 416 ? 220.037 220.264 168.031 1.00 20.54 416 GLY A CA 1
ATOM 589 C C . GLY A 1 416 ? 218.715 220.985 168.192 1.00 21.53 416 GLY A C 1
ATOM 590 O O . GLY A 1 416 ? 218.617 221.936 168.970 1.00 24.65 416 GLY A O 1
ATOM 591 N N . LYS A 1 417 ? 217.690 220.532 167.463 1.00 20.39 417 LYS A N 1
ATOM 592 C CA . LYS A 1 417 ? 216.375 221.171 167.509 1.00 25.55 417 LYS A CA 1
ATOM 593 C C . LYS A 1 417 ? 215.826 221.269 168.929 1.00 28.07 417 LYS A C 1
ATOM 594 O O . LYS A 1 417 ? 215.352 222.330 169.351 1.00 28.35 417 LYS A O 1
ATOM 600 N N . ILE A 1 418 ? 215.874 220.167 169.679 1.00 23.95 418 ILE A N 1
ATOM 601 C CA . ILE A 1 418 ? 215.370 220.171 171.051 1.00 24.31 418 ILE A CA 1
ATOM 602 C C . ILE A 1 418 ? 216.197 221.100 171.933 1.00 19.70 418 ILE A C 1
ATOM 603 O O . ILE A 1 418 ? 215.654 221.926 172.676 1.00 21.07 418 ILE A O 1
ATOM 608 N N . ALA A 1 419 ? 217.522 220.976 171.867 1.00 19.80 419 ALA A N 1
ATOM 609 C CA . ALA A 1 419 ? 218.385 221.839 172.669 1.00 23.68 419 ALA A CA 1
ATOM 610 C C . ALA A 1 419 ? 218.317 223.299 172.234 1.00 23.66 419 ALA A C 1
ATOM 611 O O . ALA A 1 419 ? 218.409 224.195 173.079 1.00 23.48 419 ALA A O 1
ATOM 613 N N . ASP A 1 420 ? 218.154 223.563 170.939 1.00 28.37 420 ASP A N 1
ATOM 614 C CA . ASP A 1 420 ? 218.113 224.944 170.467 1.00 30.39 420 ASP A CA 1
ATOM 615 C C . ASP A 1 420 ? 216.779 225.632 170.740 1.00 32.90 420 ASP A C 1
ATOM 616 O O . ASP A 1 420 ? 216.758 226.832 171.034 1.00 37.17 420 ASP A O 1
ATOM 621 N N . TYR A 1 421 ? 215.656 224.913 170.659 1.00 37.31 421 TYR A N 1
ATOM 622 C CA . TYR A 1 421 ? 214.358 225.571 170.768 1.00 37.22 421 TYR A CA 1
ATOM 623 C C . TYR A 1 421 ? 213.399 225.013 171.813 1.00 32.23 421 TYR A C 1
ATOM 624 O O . TYR A 1 421 ? 212.367 225.647 172.053 1.00 34.26 421 TYR A O 1
ATOM 633 N N . ASN A 1 422 ? 213.669 223.859 172.421 1.00 25.50 422 ASN A N 1
ATOM 634 C CA . ASN A 1 422 ? 212.716 223.276 173.359 1.00 22.37 422 ASN A CA 1
ATOM 635 C C . ASN A 1 422 ? 213.208 223.238 174.799 1.00 25.00 422 ASN A C 1
ATOM 636 O O . ASN A 1 422 ? 212.472 223.635 175.708 1.00 25.25 422 ASN A O 1
ATOM 641 N N . TYR A 1 423 ? 214.431 222.772 175.043 1.00 27.03 423 TYR A N 1
ATOM 642 C CA . TYR A 1 423 ? 214.955 222.696 176.400 1.00 16.65 423 TYR A CA 1
ATOM 643 C C . TYR A 1 423 ? 216.452 222.969 176.365 1.00 21.01 423 TYR A C 1
ATOM 644 O O . TYR A 1 423 ? 217.124 222.665 175.379 1.00 28.81 423 TYR A O 1
ATOM 653 N N . LYS A 1 424 ? 216.974 223.536 177.451 1.00 22.19 424 LYS A N 1
ATOM 654 C CA . LYS A 1 424 ? 218.386 223.899 177.498 1.00 21.08 424 LYS A CA 1
ATOM 655 C C . LYS A 1 424 ? 218.905 223.879 178.927 1.00 26.15 424 LYS A C 1
ATOM 656 O O . LYS A 1 424 ? 218.312 224.500 179.814 1.00 29.12 424 LYS A O 1
ATOM 662 N N . LEU A 1 425 ? 220.009 223.159 179.142 1.00 19.49 425 LEU A N 1
ATOM 663 C CA . LEU A 1 425 ? 220.761 223.017 180.381 1.00 16.22 425 LEU A CA 1
ATOM 664 C C . LEU A 1 425 ? 221.949 223.972 180.405 1.00 18.53 425 LEU A C 1
ATOM 665 O O . LEU A 1 425 ? 222.573 224.212 179.366 1.00 17.85 425 LEU A O 1
ATOM 670 N N . PRO A 1 426 ? 222.270 224.532 181.570 1.00 22.37 426 PRO A N 1
ATOM 671 C CA . PRO A 1 426 ? 223.439 225.413 181.680 1.00 19.99 426 PRO A CA 1
ATOM 672 C C . PRO A 1 426 ? 224.732 224.658 181.416 1.00 20.61 426 PRO A C 1
ATOM 673 O O . PRO A 1 426 ? 224.784 223.427 181.404 1.00 29.59 426 PRO A O 1
ATOM 677 N N . ASP A 1 427 ? 225.804 225.424 181.211 1.00 16.03 427 ASP A N 1
ATOM 678 C CA . ASP A 1 427 ? 227.116 224.831 180.988 1.00 16.10 427 ASP A CA 1
ATOM 679 C C . ASP A 1 427 ? 227.750 224.317 182.272 1.00 26.47 427 ASP A C 1
ATOM 680 O O . ASP A 1 427 ? 228.753 223.599 182.206 1.00 24.75 427 ASP A O 1
ATOM 685 N N . ASP A 1 428 ? 227.191 224.664 183.427 1.00 26.82 428 ASP A N 1
ATOM 686 C CA . ASP A 1 428 ? 227.670 224.235 184.735 1.00 19.01 428 ASP A CA 1
ATOM 687 C C . ASP A 1 428 ? 226.544 223.580 185.519 1.00 17.68 428 ASP A C 1
ATOM 688 O O . ASP A 1 428 ? 226.414 223.761 186.733 1.00 26.64 428 ASP A O 1
ATOM 693 N N . PHE A 1 429 ? 225.708 222.815 184.821 1.00 14.28 429 PHE A N 1
ATOM 694 C CA . PHE A 1 429 ? 224.593 222.116 185.440 1.00 15.96 429 PHE A CA 1
ATOM 695 C C . PHE A 1 429 ? 225.090 221.188 186.550 1.00 17.19 429 PHE A C 1
ATOM 696 O O . PHE A 1 429 ? 226.242 220.747 186.563 1.00 14.71 429 PHE A O 1
ATOM 704 N N . THR A 1 430 ? 224.197 220.897 187.496 1.00 13.96 430 THR A N 1
ATOM 705 C CA . THR A 1 430 ? 224.491 220.006 188.616 1.00 9.01 430 THR A CA 1
ATOM 706 C C . THR A 1 430 ? 223.235 219.206 188.929 1.00 11.69 430 THR A C 1
ATOM 707 O O . THR A 1 430 ? 222.271 219.751 189.473 1.00 17.97 430 THR A O 1
ATOM 711 N N . GLY A 1 431 ? 223.242 217.922 188.586 1.00 1.33 431 GLY A N 1
ATOM 712 C CA . GLY A 1 431 ? 222.068 217.096 188.791 1.00 4.29 431 GLY A CA 1
ATOM 713 C C . GLY A 1 431 ? 222.206 215.774 188.063 1.00 9.17 431 GLY A C 1
ATOM 714 O O . GLY A 1 431 ? 223.315 215.341 187.749 1.00 16.49 431 GLY A O 1
ATOM 715 N N . CYS A 1 432 ? 221.063 215.147 187.793 1.00 7.13 432 CYS A N 1
ATOM 716 C CA . CYS A 1 432 ? 221.037 213.858 187.119 1.00 3.64 432 CYS A CA 1
ATOM 717 C C . CYS A 1 432 ? 219.954 213.857 186.050 1.00 6.53 432 CYS A C 1
ATOM 718 O O . CYS A 1 432 ? 218.977 214.606 186.125 1.00 16.42 432 CYS A O 1
ATOM 721 N N . VAL A 1 433 ? 220.135 212.995 185.051 1.00 7.65 433 VAL A N 1
ATOM 722 C CA . VAL A 1 433 ? 219.177 212.813 183.966 1.00 4.07 433 VAL A CA 1
ATOM 723 C C . VAL A 1 433 ? 218.775 211.345 183.938 1.00 4.56 433 VAL A C 1
ATOM 724 O O . VAL A 1 433 ? 219.638 210.461 183.914 1.00 18.30 433 VAL A O 1
ATOM 728 N N . ILE A 1 434 ? 217.469 211.090 183.935 1.00 5.53 434 ILE A N 1
ATOM 729 C CA . ILE A 1 434 ? 216.917 209.742 183.998 1.00 4.15 434 ILE A CA 1
ATOM 730 C C . ILE A 1 434 ? 215.982 209.544 182.815 1.00 10.41 434 ILE A C 1
ATOM 731 O O . ILE A 1 434 ? 215.196 210.437 182.485 1.00 18.86 434 ILE A O 1
ATOM 736 N N . ALA A 1 435 ? 216.054 208.374 182.182 1.00 18.30 435 ALA A N 1
ATOM 737 C CA . ALA A 1 435 ? 215.171 208.083 181.061 1.00 12.62 435 ALA A CA 1
ATOM 738 C C . ALA A 1 435 ? 214.966 206.582 180.927 1.00 19.86 435 ALA A C 1
ATOM 739 O O . ALA A 1 435 ? 215.834 205.785 181.293 1.00 22.98 435 ALA A O 1
ATOM 741 N N . TRP A 1 436 ? 213.799 206.207 180.404 1.00 15.37 436 TRP A N 1
ATOM 742 C CA . TRP A 1 436 ? 213.465 204.810 180.166 1.00 20.62 436 TRP A CA 1
ATOM 743 C C . TRP A 1 436 ? 212.446 204.729 179.038 1.00 22.97 436 TRP A C 1
ATOM 744 O O . TRP A 1 436 ? 211.725 205.688 178.756 1.00 22.55 436 TRP A O 1
ATOM 755 N N . ASN A 1 437 ? 212.401 203.567 178.389 1.00 27.64 437 ASN A N 1
ATOM 756 C CA . ASN A 1 437 ? 211.471 203.347 177.290 1.00 28.51 437 ASN A CA 1
ATOM 757 C C . ASN A 1 437 ? 210.034 203.282 177.801 1.00 34.28 437 ASN A C 1
ATOM 758 O O . ASN A 1 437 ? 209.762 202.796 178.902 1.00 32.17 437 ASN A O 1
ATOM 763 N N . SER A 1 438 ? 209.107 203.768 176.977 1.00 41.68 438 SER A N 1
ATOM 764 C CA . SER A 1 438 ? 207.689 203.805 177.325 1.00 41.03 438 SER A CA 1
ATOM 765 C C . SER A 1 438 ? 206.828 203.330 176.161 1.00 46.15 438 SER A C 1
ATOM 766 O O . SER A 1 438 ? 205.740 203.860 175.920 1.00 47.43 438 SER A O 1
ATOM 769 N N . ASN A 1 439 ? 207.302 202.325 175.419 1.00 54.26 439 ASN A N 1
ATOM 770 C CA . ASN A 1 439 ? 206.572 201.857 174.241 1.00 53.73 439 ASN A CA 1
ATOM 771 C C . ASN A 1 439 ? 205.216 201.257 174.597 1.00 54.83 439 ASN A C 1
ATOM 772 O O . ASN A 1 439 ? 204.273 201.350 173.802 1.00 55.44 439 ASN A O 1
ATOM 777 N N . ASN A 1 440 ? 205.091 200.639 175.775 1.00 59.84 440 ASN A N 1
ATOM 778 C CA . ASN A 1 440 ? 203.810 200.066 176.180 1.00 58.00 440 ASN A CA 1
ATOM 779 C C . ASN A 1 440 ? 202.726 201.122 176.346 1.00 56.06 440 ASN A C 1
ATOM 780 O O . ASN A 1 440 ? 201.537 200.789 176.295 1.00 55.95 440 ASN A O 1
ATOM 785 N N . LEU A 1 441 ? 203.106 202.377 176.544 1.00 58.30 441 LEU A N 1
ATOM 786 C CA . LEU A 1 441 ? 202.187 203.496 176.674 1.00 58.30 441 LEU A CA 1
ATOM 787 C C . LEU A 1 441 ? 202.451 204.484 175.546 1.00 60.01 441 LEU A C 1
ATOM 788 O O . LEU A 1 441 ? 203.419 204.354 174.794 1.00 58.91 441 LEU A O 1
ATOM 793 N N . ASP A 1 442 ? 201.565 205.475 175.420 1.00 63.68 442 ASP A N 1
ATOM 794 C CA . ASP A 1 442 ? 201.739 206.551 174.441 1.00 63.14 442 ASP A CA 1
ATOM 795 C C . ASP A 1 442 ? 201.964 206.006 173.032 1.00 63.48 442 ASP A C 1
ATOM 796 O O . ASP A 1 442 ? 202.693 206.597 172.232 1.00 63.73 442 ASP A O 1
ATOM 801 N N . SER A 1 443 ? 201.336 204.873 172.717 1.00 75.45 443 SER A N 1
ATOM 802 C CA . SER A 1 443 ? 201.515 204.229 171.416 1.00 76.18 443 SER A CA 1
ATOM 803 C C . SER A 1 443 ? 200.208 203.521 171.071 1.00 79.56 443 SER A C 1
ATOM 804 O O . SER A 1 443 ? 199.960 202.402 171.532 1.00 79.99 443 SER A O 1
ATOM 807 N N . LYS A 1 444 ? 199.386 204.182 170.262 1.00 86.22 444 LYS A N 1
ATOM 808 C CA . LYS A 1 444 ? 198.089 203.681 169.836 1.00 86.85 444 LYS A CA 1
ATOM 809 C C . LYS A 1 444 ? 198.104 203.371 168.345 1.00 88.09 444 LYS A C 1
ATOM 810 O O . LYS A 1 444 ? 198.820 204.008 167.567 1.00 88.34 444 LYS A O 1
ATOM 816 N N . VAL A 1 445 ? 197.313 202.366 167.959 1.00 91.36 445 VAL A N 1
ATOM 817 C CA . VAL A 1 445 ? 197.193 201.998 166.553 1.00 91.71 445 VAL A CA 1
ATOM 818 C C . VAL A 1 445 ? 196.693 203.192 165.750 1.00 92.34 445 VAL A C 1
ATOM 819 O O . VAL A 1 445 ? 195.673 203.811 166.080 1.00 91.16 445 VAL A O 1
ATOM 823 N N . GLY A 1 446 ? 197.436 203.539 164.700 1.00 88.73 446 GLY A N 1
ATOM 824 C CA . GLY A 1 446 ? 197.137 204.689 163.876 1.00 88.61 446 GLY A CA 1
ATOM 825 C C . GLY A 1 446 ? 197.877 205.953 164.256 1.00 88.72 446 GLY A C 1
ATOM 826 O O . GLY A 1 446 ? 197.879 206.910 163.470 1.00 89.17 446 GLY A O 1
ATOM 827 N N . GLY A 1 447 ? 198.498 205.990 165.422 1.00 85.35 447 GLY A N 1
ATOM 828 C CA . GLY A 1 447 ? 199.266 207.131 165.878 1.00 83.67 447 GLY A CA 1
ATOM 829 C C . GLY A 1 447 ? 198.543 207.945 166.934 1.00 84.13 447 GLY A C 1
ATOM 830 O O . GLY A 1 447 ? 197.309 208.007 166.982 1.00 85.99 447 GLY A O 1
ATOM 831 N N . ASN A 1 448 ? 199.329 208.579 167.804 1.00 79.04 448 ASN A N 1
ATOM 832 C CA . ASN A 1 448 ? 198.809 209.429 168.871 1.00 80.11 448 ASN A CA 1
ATOM 833 C C . ASN A 1 448 ? 198.585 210.865 168.402 1.00 79.75 448 ASN A C 1
ATOM 834 O O . ASN A 1 448 ? 197.476 211.398 168.515 1.00 80.36 448 ASN A O 1
ATOM 839 N N . TYR A 1 449 ? 199.636 211.494 167.874 1.00 76.49 449 TYR A N 1
ATOM 840 C CA . TYR A 1 449 ? 199.605 212.878 167.398 1.00 75.05 449 TYR A CA 1
ATOM 841 C C . TYR A 1 449 ? 199.212 213.853 168.507 1.00 74.78 449 TYR A C 1
ATOM 842 O O . TYR A 1 449 ? 198.682 214.934 168.239 1.00 73.75 449 TYR A O 1
ATOM 851 N N . ASN A 1 450 ? 199.469 213.477 169.760 1.00 72.74 450 ASN A N 1
ATOM 852 C CA . ASN A 1 450 ? 199.156 214.315 170.912 1.00 71.44 450 ASN A CA 1
ATOM 853 C C . ASN A 1 450 ? 200.330 215.206 171.306 1.00 70.48 450 ASN A C 1
ATOM 854 O O . ASN A 1 450 ? 200.164 216.414 171.495 1.00 71.12 450 ASN A O 1
ATOM 859 N N . TYR A 1 451 ? 201.517 214.617 171.433 1.00 53.20 451 TYR A N 1
ATOM 860 C CA . TYR A 1 451 ? 202.711 215.356 171.819 1.00 49.95 451 TYR A CA 1
ATOM 861 C C . TYR A 1 451 ? 203.251 216.183 170.661 1.00 49.15 451 TYR A C 1
ATOM 862 O O . TYR A 1 451 ? 203.311 215.719 169.519 1.00 48.63 451 TYR A O 1
ATOM 871 N N . LEU A 1 452 ? 203.651 217.414 170.967 1.00 49.27 452 LEU A N 1
ATOM 872 C CA . LEU A 1 452 ? 204.176 218.348 169.985 1.00 45.47 452 LEU A CA 1
ATOM 873 C C . LEU A 1 452 ? 205.581 218.795 170.375 1.00 46.23 452 LEU A C 1
ATOM 874 O O . LEU A 1 452 ? 206.040 218.585 171.500 1.00 47.76 452 LEU A O 1
ATOM 879 N N . TYR A 1 453 ? 206.260 219.424 169.418 1.00 49.24 453 TYR A N 1
ATOM 880 C CA . TYR A 1 453 ? 207.580 220.002 169.632 1.00 44.86 453 TYR A CA 1
ATOM 881 C C . TYR A 1 453 ? 207.717 221.220 168.729 1.00 42.35 453 TYR A C 1
ATOM 882 O O . TYR A 1 453 ? 207.244 221.209 167.590 1.00 46.30 453 TYR A O 1
ATOM 891 N N . ARG A 1 454 ? 208.357 222.266 169.245 1.00 44.47 454 ARG A N 1
ATOM 892 C CA . ARG A 1 454 ? 208.543 223.490 168.480 1.00 47.42 454 ARG A CA 1
ATOM 893 C C . ARG A 1 454 ? 209.626 223.331 167.418 1.00 50.12 454 ARG A C 1
ATOM 894 O O . ARG A 1 454 ? 210.566 222.546 167.562 1.00 48.19 454 ARG A O 1
ATOM 902 N N . LEU A 1 455 ? 209.472 224.096 166.339 1.00 61.36 455 LEU A N 1
ATOM 903 C CA . LEU A 1 455 ? 210.389 224.087 165.210 1.00 59.13 455 LEU A CA 1
ATOM 904 C C . LEU A 1 455 ? 210.324 225.449 164.531 1.00 59.11 455 LEU A C 1
ATOM 905 O O . LEU A 1 455 ? 209.344 226.185 164.675 1.00 60.91 455 LEU A O 1
ATOM 910 N N . PHE A 1 456 ? 211.395 225.788 163.808 1.00 60.73 456 PHE A N 1
ATOM 911 C CA . PHE A 1 456 ? 211.490 227.029 163.037 1.00 64.56 456 PHE A CA 1
ATOM 912 C C . PHE A 1 456 ? 211.519 228.281 163.912 1.00 63.42 456 PHE A C 1
ATOM 913 O O . PHE A 1 456 ? 211.098 229.353 163.472 1.00 66.23 456 PHE A O 1
ATOM 921 N N . ARG A 1 457 ? 211.998 228.179 165.149 1.00 53.70 457 ARG A N 1
ATOM 922 C CA . ARG A 1 457 ? 212.098 229.375 165.972 1.00 55.05 457 ARG A CA 1
ATOM 923 C C . ARG A 1 457 ? 213.205 230.287 165.442 1.00 55.95 457 ARG A C 1
ATOM 924 O O . ARG A 1 457 ? 214.136 229.850 164.759 1.00 55.54 457 ARG A O 1
ATOM 932 N N . LYS A 1 458 ? 213.095 231.576 165.767 1.00 63.47 458 LYS A N 1
ATOM 933 C CA . LYS A 1 458 ? 214.044 232.568 165.274 1.00 66.62 458 LYS A CA 1
ATOM 934 C C . LYS A 1 458 ? 215.228 232.813 166.201 1.00 67.63 458 LYS A C 1
ATOM 935 O O . LYS A 1 458 ? 216.302 233.197 165.722 1.00 66.67 458 LYS A O 1
ATOM 941 N N . SER A 1 459 ? 215.072 232.608 167.506 1.00 65.74 459 SER A N 1
ATOM 942 C CA . SER A 1 459 ? 216.157 232.820 168.455 1.00 61.41 459 SER A CA 1
ATOM 943 C C . SER A 1 459 ? 216.290 231.625 169.385 1.00 60.79 459 SER A C 1
ATOM 944 O O . SER A 1 459 ? 215.293 231.000 169.756 1.00 63.90 459 SER A O 1
ATOM 946 N N . ASN A 1 460 ? 217.530 231.315 169.757 1.00 53.14 460 ASN A N 1
ATOM 947 C CA . ASN A 1 460 ? 217.787 230.214 170.671 1.00 49.56 460 ASN A CA 1
ATOM 948 C C . ASN A 1 460 ? 217.327 230.567 172.081 1.00 52.01 460 ASN A C 1
ATOM 949 O O . ASN A 1 460 ? 217.381 231.723 172.508 1.00 52.82 460 ASN A O 1
ATOM 954 N N . LEU A 1 461 ? 216.873 229.550 172.805 1.00 48.68 461 LEU A N 1
ATOM 955 C CA . LEU A 1 461 ? 216.404 229.728 174.170 1.00 46.93 461 LEU A CA 1
ATOM 956 C C . LEU A 1 461 ? 217.557 229.871 175.155 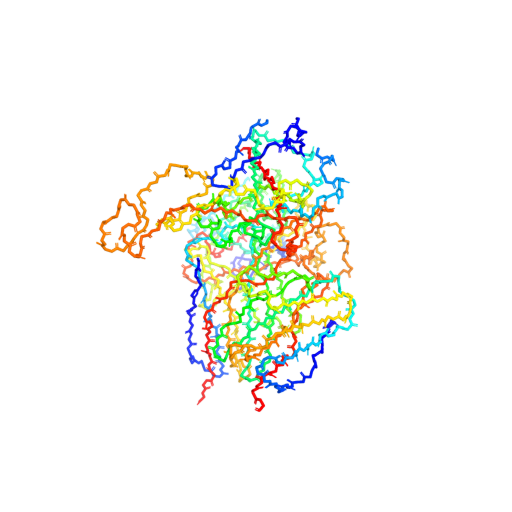1.00 47.89 461 LEU A C 1
ATOM 957 O O . LEU A 1 461 ? 218.672 229.397 174.921 1.00 46.62 461 LEU A O 1
ATOM 962 N N . LYS A 1 462 ? 217.270 230.543 176.264 1.00 47.85 462 LYS A N 1
ATOM 963 C CA . LYS A 1 462 ? 218.177 230.663 177.391 1.00 49.81 462 LYS A CA 1
ATOM 964 C C . LYS A 1 462 ? 217.995 229.459 178.305 1.00 52.27 462 LYS A C 1
ATOM 965 O O . LYS A 1 462 ? 216.973 228.770 178.238 1.00 52.17 462 LYS A O 1
ATOM 971 N N . PRO A 1 463 ? 218.973 229.157 179.160 1.00 40.91 463 PRO A N 1
ATOM 972 C CA . PRO A 1 463 ? 218.824 228.007 180.060 1.00 35.67 463 PRO A CA 1
ATOM 973 C C . PRO A 1 463 ? 217.605 228.122 180.967 1.00 40.64 463 PRO A C 1
ATOM 974 O O . PRO A 1 463 ? 217.291 229.191 181.493 1.00 39.92 463 PRO A O 1
ATOM 978 N N . PHE A 1 464 ? 216.930 226.988 181.147 1.00 43.12 464 PHE A N 1
ATOM 979 C CA . PHE A 1 464 ? 215.749 226.844 181.999 1.00 40.86 464 PHE A CA 1
ATOM 980 C C . PHE A 1 464 ? 214.649 227.857 181.675 1.00 41.64 464 PHE A C 1
ATOM 981 O O . PHE A 1 464 ? 214.283 228.701 182.494 1.00 44.71 464 PHE A O 1
ATOM 989 N N . GLU A 1 465 ? 214.111 227.761 180.460 1.00 50.08 465 GLU A N 1
ATOM 990 C CA . GLU A 1 465 ? 212.974 228.595 180.095 1.00 50.24 465 GLU A CA 1
ATOM 991 C C . GLU A 1 465 ? 212.093 227.822 179.125 1.00 49.78 465 GLU A C 1
ATOM 992 O O . GLU A 1 465 ? 212.541 226.888 178.456 1.00 52.78 465 GLU A O 1
ATOM 998 N N . ARG A 1 466 ? 210.829 228.229 179.055 1.00 45.23 466 ARG A N 1
ATOM 999 C CA . ARG A 1 466 ? 209.848 227.612 178.176 1.00 47.42 466 ARG A CA 1
ATOM 1000 C C . ARG A 1 466 ? 209.115 228.670 177.366 1.00 50.99 466 ARG A C 1
ATOM 1001 O O . ARG A 1 466 ? 208.886 229.788 177.836 1.00 48.47 466 ARG A O 1
ATOM 1009 N N . ASP A 1 467 ? 208.755 228.308 176.136 1.00 62.59 467 ASP A N 1
ATOM 1010 C CA . ASP A 1 467 ? 207.996 229.184 175.248 1.00 60.40 467 ASP A CA 1
ATOM 1011 C C . ASP A 1 467 ? 206.767 228.413 174.786 1.00 61.62 467 ASP A C 1
ATOM 1012 O O . ASP A 1 467 ? 206.887 227.422 174.059 1.00 61.35 467 ASP A O 1
ATOM 1017 N N . ILE A 1 468 ? 205.589 228.873 175.206 1.00 68.40 468 ILE A N 1
ATOM 1018 C CA . ILE A 1 468 ? 204.347 228.165 174.946 1.00 70.09 468 ILE A CA 1
ATOM 1019 C C . ILE A 1 468 ? 203.453 228.881 173.937 1.00 69.79 468 ILE A C 1
ATOM 1020 O O . ILE A 1 468 ? 202.729 228.213 173.190 1.00 70.65 468 ILE A O 1
ATOM 1025 N N . SER A 1 469 ? 203.474 230.211 173.898 1.00 75.32 469 SER A N 1
ATOM 1026 C CA . SER A 1 469 ? 202.562 230.959 173.042 1.00 77.85 469 SER A CA 1
ATOM 1027 C C . SER A 1 469 ? 202.820 230.702 171.563 1.00 77.79 469 SER A C 1
ATOM 1028 O O . SER A 1 469 ? 203.961 230.750 171.094 1.00 75.02 469 SER A O 1
ATOM 1031 N N . THR A 1 470 ? 201.740 230.427 170.835 1.00 84.30 470 THR A N 1
ATOM 1032 C CA . THR A 1 470 ? 201.778 230.316 169.383 1.00 83.95 470 THR A CA 1
ATOM 1033 C C . THR A 1 470 ? 201.915 231.706 168.775 1.00 84.57 470 THR A C 1
ATOM 1034 O O . THR A 1 470 ? 201.027 232.551 168.935 1.00 83.84 470 THR A O 1
ATOM 1038 N N . GLU A 1 471 ? 203.018 231.944 168.081 1.00 92.82 471 GLU A N 1
ATOM 1039 C CA . GLU A 1 471 ? 203.371 233.255 167.558 1.00 93.11 471 GLU A CA 1
ATOM 1040 C C . GLU A 1 471 ? 203.339 233.186 166.031 1.00 93.31 471 GLU A C 1
ATOM 1041 O O . GLU A 1 471 ? 203.096 232.127 165.447 1.00 92.79 471 GLU A O 1
ATOM 1047 N N . ILE A 1 472 ? 203.558 234.333 165.386 1.00 95.92 472 ILE A N 1
ATOM 1048 C CA . ILE A 1 472 ? 203.526 234.448 163.931 1.00 96.79 472 ILE A CA 1
ATOM 1049 C C . ILE A 1 472 ? 204.424 233.394 163.293 1.00 96.67 472 ILE A C 1
ATOM 1050 O O . ILE A 1 472 ? 205.446 232.994 163.862 1.00 96.60 472 ILE A O 1
ATOM 1055 N N . TYR A 1 473 ? 204.031 232.932 162.111 1.00 90.63 473 TYR A N 1
ATOM 1056 C CA . TYR A 1 473 ? 204.713 231.823 161.462 1.00 90.72 473 TYR A CA 1
ATOM 1057 C C . TYR A 1 473 ? 206.049 232.266 160.883 1.00 89.63 473 TYR A C 1
ATOM 1058 O O . TYR A 1 473 ? 206.159 233.339 160.282 1.00 89.22 473 TYR A O 1
ATOM 1067 N N . GLN A 1 474 ? 207.071 231.434 161.072 1.00 82.11 474 GLN A N 1
ATOM 1068 C CA . GLN A 1 474 ? 208.372 231.716 160.483 1.00 81.98 474 GLN A CA 1
ATOM 1069 C C . GLN A 1 474 ? 208.245 231.730 158.965 1.00 82.68 474 GLN A C 1
ATOM 1070 O O . GLN A 1 474 ? 207.637 230.835 158.371 1.00 83.61 474 GLN A O 1
ATOM 1076 N N . ALA A 1 475 ? 208.825 232.746 158.337 1.00 82.50 475 ALA A N 1
ATOM 1077 C CA . ALA A 1 475 ? 208.726 232.904 156.894 1.00 81.98 475 ALA A CA 1
ATOM 1078 C C . ALA A 1 475 ? 209.963 233.635 156.390 1.00 81.78 475 ALA A C 1
ATOM 1079 O O . ALA A 1 475 ? 210.939 233.828 157.122 1.00 80.38 475 ALA A O 1
ATOM 1081 N N . GLY A 1 476 ? 209.913 234.034 155.123 1.00 81.58 476 GLY A N 1
ATOM 1082 C CA . GLY A 1 476 ? 210.973 234.782 154.480 1.00 78.18 476 GLY A CA 1
ATOM 1083 C C . GLY A 1 476 ? 210.706 236.271 154.536 1.00 76.19 476 GLY A C 1
ATOM 1084 O O . GLY A 1 476 ? 210.580 236.844 155.622 1.00 74.71 476 GLY A O 1
ATOM 1085 N N . SER A 1 477 ? 210.630 236.914 153.376 1.00 77.81 477 SER A N 1
ATOM 1086 C CA . SER A 1 477 ? 210.416 238.352 153.306 1.00 82.60 477 SER A CA 1
ATOM 1087 C C . SER A 1 477 ? 208.953 238.743 153.137 1.00 80.42 477 SER A C 1
ATOM 1088 O O . SER A 1 477 ? 208.644 239.939 153.177 1.00 81.55 477 SER A O 1
ATOM 1091 N N . THR A 1 478 ? 208.049 237.782 152.954 1.00 81.26 478 THR A N 1
ATOM 1092 C CA . THR A 1 478 ? 206.656 238.123 152.710 1.00 82.53 478 THR A CA 1
ATOM 1093 C C . THR A 1 478 ? 205.815 237.854 153.945 1.00 82.63 478 THR A C 1
ATOM 1094 O O . THR A 1 478 ? 205.948 236.787 154.560 1.00 87.94 478 THR A O 1
ATOM 1098 N N . PRO A 1 479 ? 204.951 238.790 154.337 1.00 84.71 479 PRO A N 1
ATOM 1099 C CA . PRO A 1 479 ? 204.100 238.571 155.513 1.00 86.38 479 PRO A CA 1
ATOM 1100 C C . PRO A 1 479 ? 203.164 237.387 155.315 1.00 88.87 479 PRO A C 1
ATOM 1101 O O . PRO A 1 479 ? 202.668 237.139 154.214 1.00 87.54 479 PRO A O 1
ATOM 1105 N N . CYS A 1 480 ? 202.914 236.662 156.403 1.00 94.03 480 CYS A N 1
ATOM 1106 C CA . CYS A 1 480 ? 202.082 235.470 156.359 1.00 94.24 480 CYS A CA 1
ATOM 1107 C C . CYS A 1 480 ? 201.215 235.373 157.603 1.00 94.76 480 CYS A C 1
ATOM 1108 O O . CYS A 1 480 ?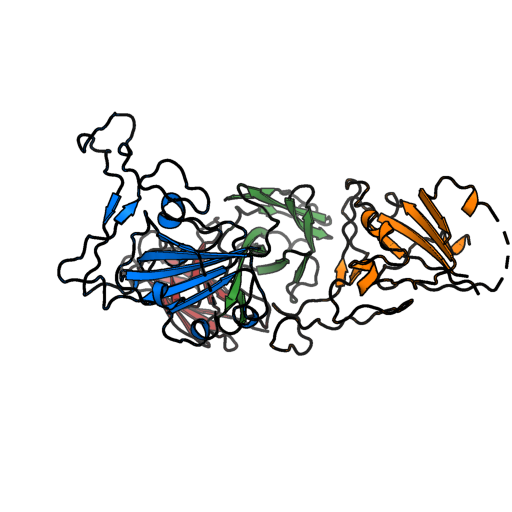 201.691 235.580 158.722 1.00 95.33 480 CYS A O 1
ATOM 1111 N N . ASN A 1 481 ? 199.937 235.049 157.394 1.00 90.61 481 ASN A N 1
ATOM 1112 C CA . ASN A 1 481 ? 198.969 234.897 158.473 1.00 91.78 481 ASN A CA 1
ATOM 1113 C C . ASN A 1 481 ? 198.171 233.611 158.285 1.00 91.34 481 ASN A C 1
ATOM 1114 O O . ASN A 1 481 ? 196.992 233.540 158.641 1.00 89.68 481 ASN A O 1
ATOM 1119 N N . GLY A 1 482 ? 198.810 232.589 157.722 1.00 93.05 482 GLY A N 1
ATOM 1120 C CA . GLY A 1 482 ? 198.187 231.304 157.470 1.00 92.83 482 GLY A CA 1
ATOM 1121 C C . GLY A 1 482 ? 199.173 230.372 156.798 1.00 94.18 482 GLY A C 1
ATOM 1122 O O . GLY A 1 482 ? 200.303 230.219 157.267 1.00 94.13 482 GLY A O 1
ATOM 1123 N N . VAL A 1 483 ? 198.758 229.733 155.705 1.00 97.74 483 VAL A N 1
ATOM 1124 C CA . VAL A 1 483 ? 199.672 228.912 154.920 1.00 98.37 483 VAL A CA 1
ATOM 1125 C C . VAL A 1 483 ? 199.679 229.455 153.493 1.00 98.29 483 VAL A C 1
ATOM 1126 O O . VAL A 1 483 ? 200.001 228.745 152.533 1.00 98.60 483 VAL A O 1
ATOM 1130 N N . GLU A 1 484 ? 199.361 230.745 153.356 1.00 98.94 484 GLU A N 1
ATOM 1131 C CA . GLU A 1 484 ? 199.286 231.379 152.045 1.00 99.65 484 GLU A CA 1
ATOM 1132 C C . GLU A 1 484 ? 200.648 231.522 151.378 1.00 98.82 484 GLU A C 1
ATOM 1133 O O . GLU A 1 484 ? 200.716 231.600 150.147 1.00 99.14 484 GLU A O 1
ATOM 1139 N N . GLY A 1 485 ? 201.726 231.559 152.159 1.00 98.94 485 GLY A N 1
ATOM 1140 C CA . GLY A 1 485 ? 203.068 231.609 151.610 1.00 98.86 485 GLY A CA 1
ATOM 1141 C C . GLY A 1 485 ? 203.660 230.234 151.382 1.00 98.79 485 GLY A C 1
ATOM 1142 O O . GLY A 1 485 ? 203.615 229.374 152.265 1.00 99.68 485 GLY A O 1
ATOM 1143 N N . PHE A 1 486 ? 204.194 230.020 150.176 1.00 92.05 486 PHE A N 1
ATOM 1144 C CA . PHE A 1 486 ? 204.801 228.734 149.854 1.00 91.96 486 PHE A CA 1
ATOM 1145 C C . PHE A 1 486 ? 205.977 228.410 150.768 1.00 92.74 486 PHE A C 1
ATOM 1146 O O . PHE A 1 486 ? 206.311 227.233 150.936 1.00 91.61 486 PHE A O 1
ATOM 1154 N N . ASN A 1 487 ? 206.610 229.424 151.358 1.00 95.75 487 ASN A N 1
ATOM 1155 C CA . ASN A 1 487 ? 207.666 229.235 152.344 1.00 95.58 487 ASN A CA 1
ATOM 1156 C C . ASN A 1 487 ? 207.170 229.434 153.773 1.00 94.45 487 ASN A C 1
ATOM 1157 O O . ASN A 1 487 ? 207.981 229.465 154.704 1.00 93.60 487 ASN A O 1
ATOM 1162 N N . CYS A 1 488 ? 205.862 229.584 153.959 1.00 94.66 488 CYS A N 1
ATOM 1163 C CA . CYS A 1 488 ? 205.257 229.785 155.268 1.00 95.39 488 CYS A CA 1
ATOM 1164 C C . CYS A 1 488 ? 204.979 228.436 155.922 1.00 94.72 488 CYS A C 1
ATOM 1165 O O . CYS A 1 488 ? 204.559 227.488 155.251 1.00 94.90 488 CYS A O 1
ATOM 1168 N N . TYR A 1 489 ? 205.210 228.348 157.232 1.00 86.18 489 TYR A N 1
ATOM 1169 C CA . TYR A 1 489 ? 205.027 227.079 157.925 1.00 87.01 489 TYR A CA 1
ATOM 1170 C C . TYR A 1 489 ? 204.552 227.299 159.354 1.00 85.98 489 TYR A C 1
ATOM 1171 O O . TYR A 1 489 ? 205.002 228.224 160.037 1.00 83.37 489 TYR A O 1
ATOM 1180 N N . PHE A 1 490 ? 203.630 226.440 159.785 1.00 77.37 490 PHE A N 1
ATOM 1181 C CA . PHE A 1 490 ? 203.144 226.449 161.157 1.00 76.94 490 PHE A CA 1
ATOM 1182 C C . PHE A 1 490 ? 204.286 226.046 162.092 1.00 77.67 490 PHE A C 1
ATOM 1183 O O . PHE A 1 490 ? 205.016 225.093 161.802 1.00 78.63 490 PHE A O 1
ATOM 1191 N N . PRO A 1 491 ? 204.469 226.740 163.218 1.00 72.74 491 PRO A N 1
ATOM 1192 C CA . PRO A 1 491 ? 205.667 226.522 164.041 1.00 70.87 491 PRO A CA 1
ATOM 1193 C C . PRO A 1 491 ? 205.653 225.290 164.937 1.00 67.62 491 PRO A C 1
ATOM 1194 O O . PRO A 1 491 ? 206.609 225.107 165.698 1.00 67.80 491 PRO A O 1
ATOM 1198 N N . LEU A 1 492 ? 204.634 224.438 164.895 1.00 60.39 492 LEU A N 1
ATOM 1199 C CA . LEU A 1 492 ? 204.627 223.232 165.711 1.00 58.26 492 LEU A CA 1
ATOM 1200 C C . LEU A 1 492 ? 204.509 221.997 164.826 1.00 60.24 492 LEU A C 1
ATOM 1201 O O . LEU A 1 492 ? 204.047 222.063 163.683 1.00 61.95 492 LEU A O 1
ATOM 1206 N N . GLN A 1 493 ? 204.934 220.863 165.377 1.00 55.97 493 GLN A N 1
ATOM 1207 C CA . GLN A 1 493 ? 204.891 219.582 164.688 1.00 54.03 493 GLN A CA 1
ATOM 1208 C C . GLN A 1 493 ? 204.515 218.511 165.703 1.00 55.44 493 GLN A C 1
ATOM 1209 O O . GLN A 1 493 ? 204.680 218.693 166.911 1.00 56.47 493 GLN A O 1
ATOM 1215 N N . SER A 1 494 ? 204.010 217.387 165.203 1.00 53.42 494 SER A N 1
ATOM 1216 C CA . SER A 1 494 ? 203.535 216.291 166.036 1.00 55.21 494 SER A CA 1
ATOM 1217 C C . SER A 1 494 ? 204.310 215.014 165.745 1.00 56.68 494 SER A C 1
ATOM 1218 O O . SER A 1 494 ? 204.661 214.735 164.595 1.00 57.15 494 SER A O 1
ATOM 1221 N N . TYR A 1 495 ? 204.571 214.241 166.797 1.00 55.08 495 TYR A N 1
ATOM 1222 C CA . TYR A 1 495 ? 205.249 212.962 166.665 1.00 56.35 495 TYR A CA 1
ATOM 1223 C C . TYR A 1 495 ? 204.289 211.902 166.133 1.00 58.16 495 TYR A C 1
ATOM 1224 O O . TYR A 1 495 ? 203.066 212.010 166.254 1.00 61.07 495 TYR A O 1
ATOM 1233 N N . GLY A 1 496 ? 204.868 210.864 165.536 1.00 60.30 496 GLY A N 1
ATOM 1234 C CA . GLY A 1 496 ? 204.093 209.794 164.940 1.00 59.77 496 GLY A CA 1
ATOM 1235 C C . GLY A 1 496 ? 204.297 208.440 165.586 1.00 59.48 496 GLY A C 1
ATOM 1236 O O . GLY A 1 496 ? 204.471 207.438 164.886 1.00 59.77 496 GLY A O 1
ATOM 1237 N N . PHE A 1 497 ? 204.300 208.401 166.918 1.00 59.67 497 PHE A N 1
ATOM 1238 C CA . PHE A 1 497 ? 204.464 207.142 167.635 1.00 59.85 497 PHE A CA 1
ATOM 1239 C C . PHE A 1 497 ? 203.386 206.147 167.223 1.00 61.31 497 PHE A C 1
ATOM 1240 O O . PHE A 1 497 ? 202.196 206.474 167.197 1.00 62.80 497 PHE A O 1
ATOM 1248 N N . GLN A 1 498 ? 203.810 204.934 166.901 1.00 74.46 498 GLN A N 1
ATOM 1249 C CA . GLN A 1 498 ? 202.936 203.869 166.438 1.00 75.30 498 GLN A CA 1
ATOM 1250 C C . GLN A 1 498 ? 203.393 202.564 167.070 1.00 76.94 498 GLN A C 1
ATOM 1251 O O . GLN A 1 498 ? 204.536 202.460 167.529 1.00 75.60 498 GLN A O 1
ATOM 1257 N N . PRO A 1 499 ? 202.519 201.551 167.121 1.00 83.76 499 PRO A N 1
ATOM 1258 C CA . PRO A 1 499 ? 202.901 200.295 167.790 1.00 82.39 499 PRO A CA 1
ATOM 1259 C C . PRO A 1 499 ? 204.134 199.633 167.203 1.00 83.38 499 PRO A C 1
ATOM 1260 O O . PRO A 1 499 ? 204.872 198.968 167.941 1.00 83.01 499 PRO A O 1
ATOM 1264 N N . THR A 1 500 ? 204.387 199.786 165.906 1.00 83.72 500 THR A N 1
ATOM 1265 C CA . THR A 1 500 ? 205.570 199.216 165.274 1.00 83.26 500 THR A CA 1
ATOM 1266 C C . THR A 1 500 ? 206.389 200.327 164.627 1.00 83.07 500 THR A C 1
ATOM 1267 O O . THR A 1 500 ? 205.879 201.083 163.792 1.00 83.35 500 THR A O 1
ATOM 1271 N N . ASN A 1 501 ? 207.647 200.438 165.043 1.00 76.51 501 ASN A N 1
ATOM 1272 C CA . ASN A 1 501 ? 208.605 201.418 164.544 1.00 76.32 501 ASN A CA 1
ATOM 1273 C C . ASN A 1 501 ? 209.984 201.000 165.029 1.00 75.59 501 ASN A C 1
ATOM 1274 O O . ASN A 1 501 ? 210.121 200.143 165.907 1.00 71.63 501 ASN A O 1
ATOM 1279 N N . GLY A 1 502 ? 211.008 201.613 164.440 1.00 68.50 502 GLY A N 1
ATOM 1280 C CA . GLY A 1 502 ? 212.361 201.371 164.901 1.00 64.88 502 GLY A CA 1
ATOM 1281 C C . GLY A 1 502 ? 212.554 201.847 166.328 1.00 67.95 502 GLY A C 1
ATOM 1282 O O . GLY A 1 502 ? 211.948 202.827 166.765 1.00 68.89 502 GLY A O 1
ATOM 1283 N N . VAL A 1 503 ? 213.401 201.122 167.067 1.00 64.95 503 VAL A N 1
ATOM 1284 C CA . VAL A 1 503 ? 213.641 201.434 168.477 1.00 65.13 503 VAL A CA 1
ATOM 1285 C C . VAL A 1 503 ? 214.041 202.892 168.664 1.00 64.19 503 VAL A C 1
ATOM 1286 O O . VAL A 1 503 ? 213.778 203.488 169.715 1.00 63.87 503 VAL A O 1
ATOM 1290 N N . GLY A 1 504 ? 214.670 203.493 167.652 1.00 54.25 504 GLY A N 1
ATOM 1291 C CA . GLY A 1 504 ? 215.054 204.890 167.730 1.00 53.03 504 GLY A CA 1
ATOM 1292 C C . GLY A 1 504 ? 213.891 205.858 167.684 1.00 51.89 504 GLY A C 1
ATOM 1293 O O . GLY A 1 504 ? 214.022 206.989 168.160 1.00 52.50 504 GLY A O 1
ATOM 1294 N N . TYR A 1 505 ? 212.761 205.444 167.114 1.00 51.04 505 TYR A N 1
ATOM 1295 C CA . TYR A 1 505 ? 211.577 206.286 166.999 1.00 51.39 505 TYR A CA 1
ATOM 1296 C C . TYR A 1 505 ? 210.543 206.030 168.088 1.00 51.26 505 TYR A C 1
ATOM 1297 O O . TYR A 1 505 ? 209.482 206.660 168.072 1.00 52.54 505 TYR A O 1
ATOM 1306 N N . GLN A 1 506 ? 210.816 205.124 169.021 1.00 46.39 506 GLN A N 1
ATOM 1307 C CA . GLN A 1 506 ? 209.876 204.864 170.099 1.00 47.30 506 GLN A CA 1
ATOM 1308 C C . GLN A 1 506 ? 209.948 205.964 171.160 1.00 45.77 506 GLN A C 1
ATOM 1309 O O . GLN A 1 506 ? 210.993 206.594 171.342 1.00 46.64 506 GLN A O 1
ATOM 1315 N N . PRO A 1 507 ? 208.850 206.212 171.871 1.00 41.61 507 PRO A N 1
ATOM 1316 C CA . PRO A 1 507 ? 208.848 207.265 172.891 1.00 40.42 507 PRO A CA 1
ATOM 1317 C C . PRO A 1 507 ? 209.581 206.867 174.162 1.00 43.20 507 PRO A C 1
ATOM 1318 O O . PRO A 1 507 ? 209.614 205.700 174.560 1.00 41.48 507 PRO A O 1
ATOM 1322 N N . TYR A 1 508 ? 210.166 207.877 174.806 1.00 31.69 508 TYR A N 1
ATOM 1323 C CA . TYR A 1 508 ? 210.912 207.716 176.046 1.00 24.20 508 TYR A CA 1
ATOM 1324 C C . TYR A 1 508 ? 210.488 208.779 177.048 1.00 28.03 508 TYR A C 1
ATOM 1325 O O . TYR A 1 508 ? 210.318 209.947 176.690 1.00 30.14 508 TYR A O 1
ATOM 1334 N N . ARG A 1 509 ? 210.313 208.370 178.303 1.00 27.44 509 ARG A N 1
ATOM 1335 C CA . ARG A 1 509 ? 209.993 209.298 179.379 1.00 19.80 509 ARG A CA 1
ATOM 1336 C C . ARG A 1 509 ? 211.287 209.717 180.065 1.00 15.92 509 ARG A C 1
ATOM 1337 O O . ARG A 1 509 ? 212.120 208.869 180.400 1.00 27.67 509 ARG A O 1
ATOM 1345 N N . VAL A 1 510 ? 211.451 211.019 180.276 1.00 9.82 510 VAL A N 1
ATOM 1346 C CA . VAL A 1 510 ? 212.664 211.578 180.860 1.00 9.10 510 VAL A CA 1
ATOM 1347 C C . VAL A 1 510 ? 212.306 212.522 182.002 1.00 14.47 510 VAL A C 1
ATOM 1348 O O . VAL A 1 510 ? 211.316 213.258 181.930 1.00 19.07 510 VAL A O 1
ATOM 1352 N N . VAL A 1 511 ? 213.114 212.486 183.060 1.00 12.95 511 VAL A N 1
ATOM 1353 C CA . VAL A 1 511 ? 212.970 213.355 184.223 1.00 10.34 511 VAL A CA 1
ATOM 1354 C C . VAL A 1 511 ? 214.354 213.877 184.592 1.00 9.59 511 VAL A C 1
ATOM 1355 O O . VAL A 1 511 ? 215.337 213.130 184.566 1.00 18.30 511 VAL A O 1
ATOM 1359 N N . VAL A 1 512 ? 214.433 215.164 184.923 1.00 9.46 512 VAL A N 1
ATOM 1360 C CA . VAL A 1 512 ? 215.688 215.820 185.277 1.00 6.29 512 VAL A CA 1
ATOM 1361 C C . VAL A 1 512 ? 215.583 216.386 186.686 1.00 11.50 512 VAL A C 1
ATOM 1362 O O . VAL A 1 512 ? 214.613 217.079 187.014 1.00 21.33 512 VAL A O 1
ATOM 1366 N N . LEU A 1 513 ? 216.588 216.095 187.509 1.00 12.67 513 LEU A N 1
ATOM 1367 C CA . LEU A 1 513 ? 216.682 216.573 188.881 1.00 8.41 513 LEU A CA 1
ATOM 1368 C C . LEU A 1 513 ? 217.794 217.608 188.983 1.00 10.27 513 LEU A C 1
ATOM 1369 O O . LEU A 1 513 ? 218.862 217.443 188.388 1.00 12.58 513 LEU A O 1
ATOM 1374 N N . SER A 1 514 ? 217.540 218.670 189.742 1.00 22.23 514 SER A N 1
ATOM 1375 C CA . SER A 1 514 ? 218.508 219.738 189.943 1.00 16.10 514 SER A CA 1
ATOM 1376 C C . SER A 1 514 ? 218.655 220.043 191.425 1.00 19.58 514 SER A C 1
ATOM 1377 O O . SER A 1 514 ? 217.676 220.012 192.176 1.00 23.09 514 SER A O 1
ATOM 1380 N N . PHE A 1 515 ? 219.886 220.341 191.837 1.00 28.93 515 PHE A N 1
ATOM 1381 C CA . PHE A 1 515 ? 220.216 220.639 193.224 1.00 28.59 515 PHE A CA 1
ATOM 1382 C C . PHE A 1 515 ? 220.933 221.978 193.292 1.00 35.67 515 PHE A C 1
ATOM 1383 O O . PHE A 1 515 ? 221.764 222.291 192.435 1.00 30.64 515 PHE A O 1
ATOM 1391 N N . GLU A 1 516 ? 220.614 222.761 194.321 1.00 56.87 516 GLU A N 1
ATOM 1392 C CA . GLU A 1 516 ? 221.231 224.066 194.512 1.00 58.63 516 GLU A CA 1
ATOM 1393 C C . GLU A 1 516 ? 221.053 224.490 195.962 1.00 59.75 516 GLU A C 1
ATOM 1394 O O . GLU A 1 516 ? 220.000 224.252 196.558 1.00 59.38 516 GLU A O 1
ATOM 1400 N N . LEU A 1 517 ? 222.086 225.114 196.518 1.00 75.34 517 LEU A N 1
ATOM 1401 C CA . LEU A 1 517 ? 222.038 225.608 197.889 1.00 76.72 517 LEU A CA 1
ATOM 1402 C C . LEU A 1 517 ? 222.569 227.034 197.969 1.00 75.68 517 LEU A C 1
ATOM 1403 O O . LEU A 1 517 ? 222.816 227.673 196.947 1.00 75.62 517 LEU A O 1
ATOM 1408 N N . PHE B 1 338 ? 274.968 235.671 206.097 1.00 47.78 338 PHE B N 1
ATOM 1409 C CA . PHE B 1 338 ? 273.701 236.131 205.542 1.00 48.14 338 PHE B CA 1
ATOM 1410 C C . PHE B 1 338 ? 273.811 236.386 204.044 1.00 48.21 338 PHE B C 1
ATOM 1411 O O . PHE B 1 338 ? 272.829 236.273 203.316 1.00 51.79 338 PHE B O 1
ATOM 1419 N N . GLY B 1 339 ? 275.004 236.771 203.592 1.00 49.29 339 GLY B N 1
ATOM 1420 C CA . GLY B 1 339 ? 275.191 237.027 202.174 1.00 49.72 339 GLY B CA 1
ATOM 1421 C C . GLY B 1 339 ? 274.937 235.802 201.314 1.00 51.78 339 GLY B C 1
ATOM 1422 O O . GLY B 1 339 ? 274.357 235.901 200.231 1.00 51.43 339 GLY B O 1
ATOM 1423 N N . GLU B 1 340 ? 275.373 234.632 201.783 1.00 51.29 340 GLU B N 1
ATOM 1424 C CA . GLU B 1 340 ? 275.184 233.408 201.012 1.00 54.71 340 GLU B CA 1
ATOM 1425 C C . GLU B 1 340 ? 273.709 233.045 200.855 1.00 54.97 340 GLU B C 1
ATOM 1426 O O . GLU B 1 340 ? 273.287 232.593 199.785 1.00 52.60 340 GLU B O 1
ATOM 1432 N N . VAL B 1 341 ? 272.911 233.229 201.909 1.00 46.50 341 VAL B N 1
ATOM 1433 C CA . VAL B 1 341 ? 271.493 232.883 201.828 1.00 45.93 341 VAL B CA 1
ATOM 1434 C C . VAL B 1 341 ? 270.714 233.902 200.998 1.00 45.06 341 VAL B C 1
ATOM 1435 O O . VAL B 1 341 ? 269.882 233.530 200.161 1.00 45.74 341 VAL B O 1
ATOM 1439 N N . PHE B 1 342 ? 270.966 235.195 201.208 1.00 40.64 342 PHE B N 1
ATOM 1440 C CA . PHE B 1 342 ? 270.245 236.240 200.487 1.00 38.32 342 PHE B CA 1
ATOM 1441 C C . PHE B 1 342 ? 270.738 236.456 199.062 1.00 41.35 342 PHE B C 1
ATOM 1442 O O . PHE B 1 342 ? 269.934 236.788 198.185 1.00 45.05 342 PHE B O 1
ATOM 1450 N N . ASN B 1 343 ? 272.033 236.282 198.799 1.00 48.16 343 ASN B N 1
ATOM 1451 C CA . ASN B 1 343 ? 272.589 236.552 197.479 1.00 46.94 343 ASN B CA 1
ATOM 1452 C C . ASN B 1 343 ? 272.982 235.289 196.720 1.00 46.91 343 ASN B C 1
ATOM 1453 O O . ASN B 1 343 ? 273.851 235.347 195.845 1.00 46.31 343 ASN B O 1
ATOM 1458 N N . ALA B 1 344 ? 272.373 234.147 197.036 1.00 45.63 344 ALA B N 1
ATOM 1459 C CA . ALA B 1 344 ? 272.680 232.933 196.297 1.00 45.50 344 ALA B CA 1
ATOM 1460 C C . ALA B 1 344 ? 272.212 233.057 194.846 1.00 46.16 344 ALA B C 1
ATOM 1461 O O . ALA B 1 344 ? 271.523 234.004 194.460 1.00 49.47 344 ALA B O 1
ATOM 1463 N N . THR B 1 345 ? 272.591 232.070 194.035 1.00 45.03 345 THR B N 1
ATOM 1464 C CA . THR B 1 345 ? 272.264 232.097 192.614 1.00 47.66 345 THR B CA 1
ATOM 1465 C C . THR B 1 345 ? 270.955 231.389 192.282 1.00 47.14 345 THR B C 1
ATOM 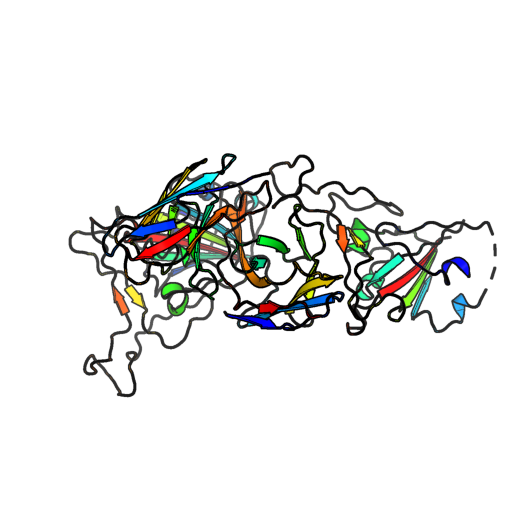1466 O O . THR B 1 345 ? 270.230 231.827 191.382 1.00 50.71 345 THR B O 1
ATOM 1470 N N . ARG B 1 346 ? 270.635 230.302 192.981 1.00 38.06 346 ARG B N 1
ATOM 1471 C CA . ARG B 1 346 ? 269.402 229.565 192.743 1.00 37.70 346 ARG B CA 1
ATOM 1472 C C . ARG B 1 346 ? 268.762 229.162 194.063 1.00 33.30 346 ARG B C 1
ATOM 1473 O O . ARG B 1 346 ? 269.462 228.842 195.028 1.00 36.95 346 ARG B O 1
ATOM 1481 N N . PHE B 1 347 ? 267.433 229.193 194.104 1.00 25.54 347 PHE B N 1
ATOM 1482 C CA . PHE B 1 347 ? 266.672 228.787 195.276 1.00 22.84 347 PHE B CA 1
ATOM 1483 C C . PHE B 1 347 ? 265.959 227.468 195.006 1.00 21.36 347 PHE B C 1
ATOM 1484 O O . PHE B 1 347 ? 265.665 227.121 193.859 1.00 23.33 347 PHE B O 1
ATOM 1492 N N . ALA B 1 348 ? 265.694 226.732 196.080 1.00 16.38 348 ALA B N 1
ATOM 1493 C CA . ALA B 1 348 ? 264.999 225.458 196.009 1.00 8.92 348 ALA B CA 1
ATOM 1494 C C . ALA B 1 348 ? 263.502 225.649 195.778 1.00 10.11 348 ALA B C 1
ATOM 1495 O O . ALA B 1 348 ? 262.937 226.717 196.022 1.00 15.26 348 ALA B O 1
ATOM 1497 N N . SER B 1 349 ? 262.868 224.593 195.277 1.00 14.90 349 SER B N 1
ATOM 1498 C CA . SER B 1 349 ? 261.429 224.606 195.060 1.00 10.51 349 SER B CA 1
ATOM 1499 C C . SER B 1 349 ? 260.702 224.595 196.401 1.00 6.46 349 SER B C 1
ATOM 1500 O O . SER B 1 349 ? 261.234 224.136 197.414 1.00 14.17 349 SER B O 1
ATOM 1503 N N . VAL B 1 350 ? 259.475 225.122 196.405 1.00 9.65 350 VAL B N 1
ATOM 1504 C CA . VAL B 1 350 ? 258.711 225.220 197.649 1.00 15.22 350 VAL B CA 1
ATOM 1505 C C . VAL B 1 350 ? 258.500 223.845 198.281 1.00 9.87 350 VAL B C 1
ATOM 1506 O O . VAL B 1 350 ? 258.540 223.705 199.509 1.00 10.92 350 VAL B O 1
ATOM 1510 N N . TYR B 1 351 ? 258.261 222.814 197.468 1.00 8.28 351 TYR B N 1
ATOM 1511 C CA . TYR B 1 351 ? 258.047 221.486 198.032 1.00 8.12 351 TYR B CA 1
ATOM 1512 C C . TYR B 1 351 ? 259.330 220.860 198.563 1.00 13.75 351 TYR B C 1
ATOM 1513 O O . TYR B 1 351 ? 259.259 219.846 199.265 1.00 8.97 351 TYR B O 1
ATOM 1522 N N . ALA B 1 352 ? 260.489 221.436 198.252 1.00 17.54 352 ALA B N 1
ATOM 1523 C CA . ALA B 1 352 ? 261.794 220.927 198.662 1.00 8.29 352 ALA B CA 1
ATOM 1524 C C . ALA B 1 352 ? 262.640 222.047 199.256 1.00 11.26 352 ALA B C 1
ATOM 1525 O O . ALA B 1 352 ? 263.812 222.221 198.919 1.00 20.15 352 ALA B O 1
ATOM 1527 N N . TRP B 1 353 ? 262.033 222.840 200.139 1.00 7.92 353 TRP B N 1
ATOM 1528 C CA . TRP B 1 353 ? 262.723 223.956 200.777 1.00 3.32 353 TRP B CA 1
ATOM 1529 C C . TRP B 1 353 ? 263.989 223.476 201.484 1.00 13.47 353 TRP B C 1
ATOM 1530 O O . TRP B 1 353 ? 264.094 222.319 201.901 1.00 15.81 353 TRP B O 1
ATOM 1541 N N . ASN B 1 354 ? 264.956 224.379 201.617 1.00 10.47 354 ASN B N 1
ATOM 1542 C CA . ASN B 1 354 ? 266.232 224.062 202.242 1.00 16.69 354 ASN B CA 1
ATOM 1543 C C . ASN B 1 354 ? 266.277 224.448 203.720 1.00 20.99 354 ASN B C 1
ATOM 1544 O O . ASN B 1 354 ? 265.442 225.194 204.235 1.00 30.58 354 ASN B O 1
ATOM 1549 N N . ARG B 1 355 ? 267.301 223.922 204.389 1.00 22.06 355 ARG B N 1
ATOM 1550 C CA . ARG B 1 355 ? 267.623 224.154 205.790 1.00 15.40 355 ARG B CA 1
ATOM 1551 C C . ARG B 1 355 ? 269.003 224.788 205.897 1.00 27.70 355 ARG B C 1
ATOM 1552 O O . ARG B 1 355 ? 269.874 224.560 205.053 1.00 29.76 355 ARG B O 1
ATOM 1560 N N . LYS B 1 356 ? 269.198 225.582 206.945 1.00 32.05 356 LYS B N 1
ATOM 1561 C CA . LYS B 1 356 ? 270.495 226.191 207.198 1.00 24.08 356 LYS B CA 1
ATOM 1562 C C . LYS B 1 356 ? 270.616 226.493 208.682 1.00 32.56 356 LYS B C 1
ATOM 1563 O O . LYS B 1 356 ? 269.625 226.793 209.350 1.00 38.51 356 LYS B O 1
ATOM 1569 N N . ARG B 1 357 ? 271.841 226.390 209.192 1.00 43.46 357 ARG B N 1
ATOM 1570 C CA . ARG B 1 357 ? 272.138 226.699 210.582 1.00 42.87 357 ARG B CA 1
ATOM 1571 C C . ARG B 1 357 ? 273.468 227.434 210.647 1.00 45.26 357 ARG B C 1
ATOM 1572 O O . ARG B 1 357 ? 274.374 227.175 209.851 1.00 47.49 357 ARG B O 1
ATOM 1580 N N . ILE B 1 358 ? 273.581 228.355 211.604 1.00 49.42 358 ILE B N 1
ATOM 1581 C CA . ILE B 1 358 ? 274.832 229.053 211.867 1.00 55.00 358 ILE B CA 1
ATOM 1582 C C . ILE B 1 358 ? 275.026 229.142 213.374 1.00 57.13 358 ILE B C 1
ATOM 1583 O O . ILE B 1 358 ? 274.063 229.133 214.145 1.00 56.37 358 ILE B O 1
ATOM 1588 N N . SER B 1 359 ? 276.286 229.225 213.789 1.00 62.40 359 SER B N 1
ATOM 1589 C CA . SER B 1 359 ? 276.624 229.315 215.204 1.00 60.76 359 SER B CA 1
ATOM 1590 C C . SER B 1 359 ? 277.993 229.958 215.400 1.00 61.27 359 SER B C 1
ATOM 1591 O O . SER B 1 359 ? 278.096 231.117 215.802 1.00 61.23 359 SER B O 1
ATOM 1594 N N . SER B 1 366 ? 272.113 244.469 209.621 1.00 55.71 366 SER B N 1
ATOM 1595 C CA . SER B 1 366 ? 272.060 245.889 209.298 1.00 60.94 366 SER B CA 1
ATOM 1596 C C . SER B 1 366 ? 271.342 246.122 207.978 1.00 59.72 366 SER B C 1
ATOM 1597 O O . SER B 1 366 ? 270.284 246.749 207.929 1.00 61.17 366 SER B O 1
ATOM 1600 N N . VAL B 1 367 ? 271.949 245.610 206.907 1.00 65.28 367 VAL B N 1
ATOM 1601 C CA . VAL B 1 367 ? 271.403 245.788 205.565 1.00 69.94 367 VAL B CA 1
ATOM 1602 C C . VAL B 1 367 ? 269.992 245.219 205.475 1.00 68.79 367 VAL B C 1
ATOM 1603 O O . VAL B 1 367 ? 269.131 245.763 204.776 1.00 68.83 367 VAL B O 1
ATOM 1607 N N . LEU B 1 368 ? 269.730 244.126 206.193 1.00 59.90 368 LEU B N 1
ATOM 1608 C CA . LEU B 1 368 ? 268.401 243.523 206.195 1.00 59.16 368 LEU B CA 1
ATOM 1609 C C . LEU B 1 368 ? 267.329 244.455 206.748 1.00 60.37 368 LEU B C 1
ATOM 1610 O O . LEU B 1 368 ? 266.183 244.417 206.288 1.00 66.49 368 LEU B O 1
ATOM 1615 N N . TYR B 1 369 ? 267.669 245.299 207.722 1.00 63.25 369 TYR B N 1
ATOM 1616 C CA . TYR B 1 369 ? 266.664 246.184 208.303 1.00 65.14 369 TYR B CA 1
ATOM 1617 C C . TYR B 1 369 ? 266.438 247.444 207.472 1.00 67.01 369 TYR B C 1
ATOM 1618 O O . TYR B 1 369 ? 265.294 247.786 207.154 1.00 69.06 369 TYR B O 1
ATOM 1627 N N . ASN B 1 370 ? 267.512 248.149 207.112 1.00 69.13 370 ASN B N 1
ATOM 1628 C CA . ASN B 1 370 ? 267.371 249.415 206.395 1.00 70.38 370 ASN B CA 1
ATOM 1629 C C . ASN B 1 370 ? 267.006 249.274 204.917 1.00 72.09 370 ASN B C 1
ATOM 1630 O O . ASN B 1 370 ? 266.386 250.188 204.362 1.00 69.52 370 ASN B O 1
ATOM 1635 N N . SER B 1 371 ? 267.384 248.176 204.259 1.00 66.24 371 SER B N 1
ATOM 1636 C CA . SER B 1 371 ? 267.173 248.069 202.817 1.00 63.39 371 SER B CA 1
ATOM 1637 C C . SER B 1 371 ? 265.707 248.220 202.429 1.00 64.04 371 SER B C 1
ATOM 1638 O O . SER B 1 371 ? 264.821 247.595 203.020 1.00 66.44 371 SER B O 1
ATOM 1641 N N . ALA B 1 372 ? 265.462 249.062 201.423 1.00 59.70 372 ALA B N 1
ATOM 1642 C CA . ALA B 1 372 ? 264.134 249.285 200.866 1.00 61.07 372 ALA B CA 1
ATOM 1643 C C . ALA B 1 372 ? 263.732 248.228 199.845 1.00 60.35 372 ALA B C 1
ATOM 1644 O O . ALA B 1 372 ? 262.584 248.233 199.390 1.00 59.21 372 ALA B O 1
ATOM 1646 N N . SER B 1 373 ? 264.648 247.328 199.477 1.00 52.78 373 SER B N 1
ATOM 1647 C CA . SER B 1 373 ? 264.353 246.286 198.500 1.00 51.91 373 SER B CA 1
ATOM 1648 C C . SER B 1 373 ? 263.399 245.225 199.032 1.00 51.27 373 SER B C 1
ATOM 1649 O O . SER B 1 373 ? 262.727 244.563 198.235 1.00 50.11 373 SER B O 1
ATOM 1652 N N . PHE B 1 374 ? 263.324 245.048 200.346 1.00 43.89 374 PHE B N 1
ATOM 1653 C CA . PHE B 1 374 ? 262.442 244.049 200.944 1.00 38.06 374 PHE B CA 1
ATOM 1654 C C . PHE B 1 374 ? 261.032 244.621 201.001 1.00 36.81 374 PHE B C 1
ATOM 1655 O O . PHE B 1 374 ? 260.717 245.454 201.854 1.00 43.23 374 PHE B O 1
ATOM 1663 N N . SER B 1 375 ? 260.179 244.171 200.076 1.00 27.52 375 SER B N 1
ATOM 1664 C CA . SER B 1 375 ? 258.806 244.663 200.016 1.00 30.29 375 SER B CA 1
ATOM 1665 C C . SER B 1 375 ? 258.045 244.350 201.298 1.00 29.66 375 SER B C 1
ATOM 1666 O O . SER B 1 375 ? 257.301 245.197 201.807 1.00 33.87 375 SER B O 1
ATOM 1669 N N . THR B 1 376 ? 258.206 243.143 201.834 1.00 27.33 376 THR B N 1
ATOM 1670 C CA . THR B 1 376 ? 257.568 242.758 203.085 1.00 29.62 376 THR B CA 1
ATOM 1671 C C . THR B 1 376 ? 258.642 242.366 204.091 1.00 25.96 376 THR B C 1
ATOM 1672 O O . THR B 1 376 ? 259.584 241.638 203.757 1.00 30.03 376 THR B O 1
ATOM 1676 N N . PHE B 1 377 ? 258.523 242.895 205.307 1.00 31.90 377 PHE B N 1
ATOM 1677 C CA . PHE B 1 377 ? 259.469 242.598 206.380 1.00 29.62 377 PHE B CA 1
ATOM 1678 C C . PHE B 1 377 ? 258.702 242.738 207.692 1.00 33.14 377 PHE B C 1
ATOM 1679 O O . PHE B 1 377 ? 258.528 243.853 208.191 1.00 39.63 377 PHE B O 1
ATOM 1687 N N . LYS B 1 378 ? 258.252 241.615 208.242 1.00 25.40 378 LYS B N 1
ATOM 1688 C CA . LYS B 1 378 ? 257.533 241.630 209.506 1.00 26.24 378 LYS B CA 1
ATOM 1689 C C . LYS B 1 378 ? 258.002 240.472 210.370 1.00 26.85 378 LYS B C 1
ATOM 1690 O O . LYS B 1 378 ? 258.132 239.341 209.894 1.00 30.01 378 LYS B O 1
ATOM 1696 N N . CYS B 1 379 ? 258.250 240.765 211.642 1.00 25.10 379 CYS B N 1
ATOM 1697 C CA . CYS B 1 379 ? 258.723 239.781 212.603 1.00 20.46 379 CYS B CA 1
ATOM 1698 C C . CYS B 1 379 ? 257.657 239.562 213.666 1.00 22.49 379 CYS B C 1
ATOM 1699 O O . CYS B 1 379 ? 257.117 240.526 214.217 1.00 31.26 379 CYS B O 1
ATOM 1702 N N . TYR B 1 380 ? 257.363 238.299 213.950 1.00 27.73 380 TYR B N 1
ATOM 1703 C CA . TYR B 1 380 ? 256.305 237.946 214.888 1.00 27.94 380 TYR B CA 1
ATOM 1704 C C . TYR B 1 380 ? 256.807 237.907 216.328 1.00 23.09 380 TYR B C 1
ATOM 1705 O O . TYR B 1 380 ? 257.969 237.599 216.583 1.00 24.53 380 TYR B O 1
ATOM 1714 N N . ASN B 1 394 ? 269.501 229.340 218.770 1.00 46.57 394 ASN B N 1
ATOM 1715 C CA . ASN B 1 394 ? 269.114 228.476 217.660 1.00 45.28 394 ASN B CA 1
ATOM 1716 C C . ASN B 1 394 ? 268.491 229.291 216.534 1.00 42.93 394 ASN B C 1
ATOM 1717 O O . ASN B 1 394 ? 267.434 229.896 216.704 1.00 45.13 394 ASN B O 1
ATOM 1722 N N . VAL B 1 395 ? 269.154 229.299 215.382 1.00 32.62 395 VAL B N 1
ATOM 1723 C CA . VAL B 1 395 ? 268.671 229.984 214.190 1.00 40.63 395 VAL B CA 1
ATOM 1724 C C . VAL B 1 395 ? 268.615 228.995 213.035 1.00 39.12 395 VAL B C 1
ATOM 1725 O O . VAL B 1 395 ? 269.517 228.166 212.869 1.00 39.29 395 VAL B O 1
ATOM 1729 N N . TYR B 1 396 ? 267.536 229.061 212.255 1.00 32.19 396 TYR B N 1
ATOM 1730 C CA . TYR B 1 396 ? 267.367 228.207 211.082 1.00 26.57 396 TYR B CA 1
ATOM 1731 C C . TYR B 1 396 ? 266.785 229.053 209.960 1.00 25.73 396 TYR B C 1
ATOM 1732 O O . TYR B 1 396 ? 265.651 229.530 210.068 1.00 32.80 396 TYR B O 1
ATOM 1741 N N . ALA B 1 397 ? 267.554 229.244 208.894 1.00 19.18 397 ALA B N 1
ATOM 1742 C CA . ALA B 1 397 ? 267.070 229.972 207.733 1.00 20.70 397 ALA B CA 1
ATOM 1743 C C . ALA B 1 397 ? 266.456 229.016 206.714 1.00 15.51 397 ALA B C 1
ATOM 1744 O O . ALA B 1 397 ? 266.752 227.820 206.692 1.00 19.37 397 ALA B O 1
ATOM 1746 N N . ASP B 1 398 ? 265.636 229.580 205.827 1.00 20.15 398 ASP B N 1
ATOM 1747 C CA . ASP B 1 398 ? 264.920 228.846 204.790 1.00 14.81 398 ASP B CA 1
ATOM 1748 C C . ASP B 1 398 ? 264.907 229.684 203.521 1.00 21.03 398 ASP B C 1
ATOM 1749 O O . ASP B 1 398 ? 265.248 230.870 203.530 1.00 28.49 398 ASP B O 1
ATOM 1754 N N . SER B 1 399 ? 264.493 229.057 202.422 1.00 9.83 399 SER B N 1
ATOM 1755 C CA . SER B 1 399 ? 264.427 229.741 201.139 1.00 8.38 399 SER B CA 1
ATOM 1756 C C . SER B 1 399 ? 263.672 228.871 200.148 1.00 9.17 399 SER B C 1
ATOM 1757 O O . SER B 1 399 ? 263.829 227.648 200.144 1.00 16.35 399 SER B O 1
ATOM 1760 N N . PHE B 1 400 ? 262.870 229.517 199.308 1.00 6.49 400 PHE B N 1
ATOM 1761 C CA . PHE B 1 400 ? 262.092 228.877 198.252 1.00 2.38 400 PHE B CA 1
ATOM 1762 C C . PHE B 1 400 ? 261.503 229.989 197.390 1.00 8.43 400 PHE B C 1
ATOM 1763 O O . PHE B 1 400 ? 261.760 231.175 197.620 1.00 9.57 400 PHE B O 1
ATOM 1771 N N . VAL B 1 401 ? 260.715 229.601 196.390 1.00 9.05 401 VAL B N 1
ATOM 1772 C CA . VAL B 1 401 ? 260.067 230.544 195.485 1.00 8.47 401 VAL B CA 1
ATOM 1773 C C . VAL B 1 401 ? 258.597 230.169 195.351 1.00 8.06 401 VAL B C 1
ATOM 1774 O O . VAL B 1 401 ? 258.256 228.985 195.261 1.00 12.04 401 VAL B O 1
ATOM 1778 N N . ILE B 1 402 ? 257.730 231.186 195.315 1.00 5.29 402 ILE B N 1
ATOM 1779 C CA . ILE B 1 402 ? 256.284 231.028 195.183 1.00 10.01 402 ILE B CA 1
ATOM 1780 C C . ILE B 1 402 ? 255.732 232.261 194.475 1.00 17.25 402 ILE B C 1
ATOM 1781 O O . ILE B 1 402 ? 256.446 233.236 194.235 1.00 22.40 402 ILE B O 1
ATOM 1786 N N . ARG B 1 403 ? 254.448 232.211 194.128 1.00 14.75 403 ARG B N 1
ATOM 1787 C CA . ARG B 1 403 ? 253.781 233.374 193.560 1.00 18.66 403 ARG B CA 1
ATOM 1788 C C . ARG B 1 403 ? 253.533 234.446 194.621 1.00 26.16 403 ARG B C 1
ATOM 1789 O O . ARG B 1 403 ? 253.457 234.173 195.821 1.00 30.91 403 ARG B O 1
ATOM 1797 N N . GLY B 1 404 ? 253.404 235.687 194.147 1.00 21.83 404 GLY B N 1
ATOM 1798 C CA . GLY B 1 404 ? 253.144 236.810 195.035 1.00 19.01 404 GLY B CA 1
ATOM 1799 C C . GLY B 1 404 ? 251.839 236.719 195.802 1.00 22.02 404 GLY B C 1
ATOM 1800 O O . GLY B 1 404 ? 251.749 237.190 196.939 1.00 23.73 404 GLY B O 1
ATOM 1801 N N . ASP B 1 405 ? 250.809 236.128 195.193 1.00 25.04 405 ASP B N 1
ATOM 1802 C CA . ASP B 1 405 ? 249.534 235.937 195.880 1.00 24.91 405 ASP B CA 1
ATOM 1803 C C . ASP B 1 405 ? 249.630 234.966 197.051 1.00 27.28 405 ASP B C 1
ATOM 1804 O O . ASP B 1 405 ? 248.840 235.066 197.996 1.00 26.82 405 ASP B O 1
ATOM 1809 N N . GLU B 1 406 ? 250.568 234.027 197.015 1.00 22.94 406 GLU B N 1
ATOM 1810 C CA . GLU B 1 406 ? 250.707 233.045 198.082 1.00 18.81 406 GLU B CA 1
ATOM 1811 C C . GLU B 1 406 ? 251.572 233.524 199.242 1.00 18.48 406 GLU B C 1
ATOM 1812 O O . GLU B 1 406 ? 251.697 232.800 200.235 1.00 27.41 406 GLU B O 1
ATOM 1818 N N . VAL B 1 407 ? 252.181 234.707 199.139 1.00 11.48 407 VAL B N 1
ATOM 1819 C CA . VAL B 1 407 ? 253.037 235.211 200.212 1.00 15.25 407 VAL B CA 1
ATOM 1820 C C . VAL B 1 407 ? 252.258 235.391 201.512 1.00 19.73 407 VAL B C 1
ATOM 1821 O O . VAL B 1 407 ? 252.817 235.243 202.606 1.00 19.92 407 VAL B O 1
ATOM 1825 N N . ARG B 1 408 ? 250.957 235.679 201.422 1.00 25.82 408 ARG B N 1
ATOM 1826 C CA . ARG B 1 408 ? 250.137 235.844 202.618 1.00 22.01 408 ARG B CA 1
ATOM 1827 C C . ARG B 1 408 ? 249.883 234.534 203.355 1.00 24.69 408 ARG B C 1
ATOM 1828 O O . ARG B 1 408 ? 249.537 234.563 204.540 1.00 29.89 408 ARG B O 1
ATOM 1836 N N . GLN B 1 409 ? 250.044 233.392 202.686 1.00 20.24 409 GLN B N 1
ATOM 1837 C CA . GLN B 1 409 ? 249.824 232.099 203.325 1.00 18.26 409 GLN B CA 1
ATOM 1838 C C . GLN B 1 409 ? 250.947 231.716 204.279 1.00 17.60 409 GLN B C 1
ATOM 1839 O O . GLN B 1 409 ? 250.750 230.839 205.127 1.00 24.88 409 GLN B O 1
ATOM 1845 N N . ILE B 1 410 ? 252.112 232.342 204.159 1.00 15.26 410 ILE B N 1
ATOM 1846 C CA . ILE B 1 410 ? 253.256 232.031 205.033 1.00 20.82 410 ILE B CA 1
ATOM 1847 C C . ILE B 1 410 ? 253.111 232.906 206.273 1.00 25.37 410 ILE B C 1
ATOM 1848 O O . ILE B 1 410 ? 253.687 233.989 206.395 1.00 29.54 410 ILE B O 1
ATOM 1853 N N . ALA B 1 411 ? 252.317 232.420 207.220 1.00 26.20 411 ALA B N 1
ATOM 1854 C CA . ALA B 1 411 ? 252.053 233.127 208.465 1.00 22.84 411 ALA B CA 1
ATOM 1855 C C . ALA B 1 411 ? 251.309 232.182 209.406 1.00 30.10 411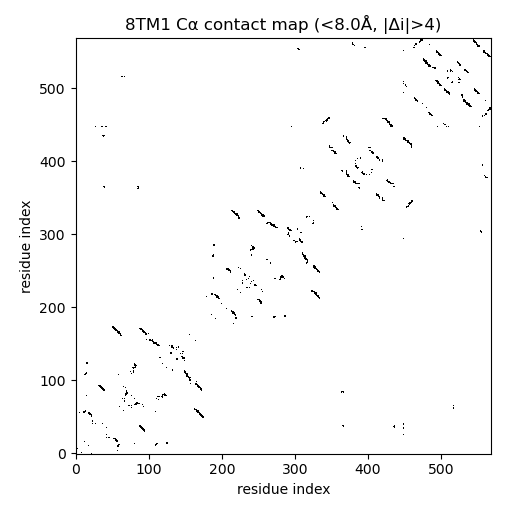 ALA B C 1
ATOM 1856 O O . ALA B 1 411 ? 250.656 231.239 208.950 1.00 31.60 411 ALA B O 1
ATOM 1858 N N . PRO B 1 412 ? 251.410 232.410 210.716 1.00 34.41 412 PRO B N 1
ATOM 1859 C CA . PRO B 1 412 ? 250.699 231.561 211.689 1.00 31.37 412 PRO B CA 1
ATOM 1860 C C . PRO B 1 412 ? 249.186 231.634 211.544 1.00 34.32 412 PRO B C 1
ATOM 1861 O O . PRO B 1 412 ? 248.576 232.685 211.752 1.00 34.68 412 PRO B O 1
ATOM 1865 N N . GLY B 1 413 ? 248.577 230.506 211.178 1.00 37.44 413 GLY B N 1
ATOM 1866 C CA . GLY B 1 413 ? 247.132 230.406 211.097 1.00 35.30 413 GLY B CA 1
ATOM 1867 C C . GLY B 1 413 ? 246.529 230.372 209.709 1.00 38.71 413 GLY B C 1
ATOM 1868 O O . GLY B 1 413 ? 245.335 230.070 209.589 1.00 40.62 413 GLY B O 1
ATOM 1869 N N . GLN B 1 414 ? 247.290 230.665 208.659 1.00 38.14 414 GLN B N 1
ATOM 1870 C CA . GLN B 1 414 ? 246.705 230.671 207.327 1.00 33.23 414 GLN B CA 1
ATOM 1871 C C . GLN B 1 414 ? 246.469 229.250 206.819 1.00 34.80 414 GLN B C 1
ATOM 1872 O O . GLN B 1 414 ? 247.018 228.273 207.333 1.00 33.54 414 GLN B O 1
ATOM 1878 N N . THR B 1 415 ? 245.627 229.152 205.789 1.00 35.18 415 THR B N 1
ATOM 1879 C CA . THR B 1 415 ? 245.281 227.886 205.158 1.00 31.00 415 THR B CA 1
ATOM 1880 C C . THR B 1 415 ? 245.315 228.039 203.644 1.00 32.31 415 THR B C 1
ATOM 1881 O O . THR B 1 415 ? 245.107 229.130 203.110 1.00 34.36 415 THR B O 1
ATOM 1885 N N . GLY B 1 416 ? 245.577 226.936 202.965 1.00 26.06 416 GLY B N 1
ATOM 1886 C CA . GLY B 1 416 ? 245.654 226.930 201.517 1.00 18.71 416 GLY B CA 1
ATOM 1887 C C . GLY B 1 416 ? 246.569 225.822 201.038 1.00 23.54 416 GLY B C 1
ATOM 1888 O O . GLY B 1 416 ? 247.121 225.058 201.822 1.00 28.44 416 GLY B O 1
ATOM 1889 N N . LYS B 1 417 ? 246.719 225.758 199.713 1.00 23.42 417 LYS B N 1
ATOM 1890 C CA . LYS B 1 417 ? 247.558 224.734 199.095 1.00 16.72 417 LYS B CA 1
ATOM 1891 C C . LYS B 1 417 ? 248.986 224.772 199.626 1.00 13.99 417 LYS B C 1
ATOM 1892 O O . LYS B 1 417 ? 249.559 223.734 199.977 1.00 12.43 417 LYS B O 1
ATOM 1898 N N . ILE B 1 418 ? 249.582 225.963 199.683 1.00 11.07 418 ILE B N 1
ATOM 1899 C CA . ILE B 1 418 ? 250.948 226.094 200.184 1.00 15.09 418 ILE B CA 1
ATOM 1900 C C . ILE B 1 418 ? 251.020 225.760 201.669 1.00 15.41 418 ILE B C 1
ATOM 1901 O O . ILE B 1 418 ? 251.898 225.011 202.110 1.00 14.26 418 ILE B O 1
ATOM 1906 N N . ALA B 1 419 ? 250.098 226.305 202.464 1.00 20.12 419 ALA B N 1
ATOM 1907 C CA . ALA B 1 419 ? 250.123 226.055 203.900 1.00 14.63 419 ALA B CA 1
ATOM 1908 C C . ALA B 1 419 ? 249.710 224.638 204.278 1.00 16.27 419 ALA B C 1
ATOM 1909 O O . ALA B 1 419 ? 250.074 224.176 205.363 1.00 26.10 419 ALA B O 1
ATOM 1911 N N . ASP B 1 420 ? 248.972 223.933 203.422 1.00 21.50 420 ASP B N 1
ATOM 1912 C CA . ASP B 1 420 ? 248.515 222.596 203.787 1.00 18.35 420 ASP B CA 1
ATOM 1913 C C . ASP B 1 420 ? 249.429 221.482 203.290 1.00 23.88 420 ASP B C 1
ATOM 1914 O O . ASP B 1 420 ? 249.653 220.505 204.013 1.00 24.87 420 ASP B O 1
ATOM 1919 N N . TYR B 1 421 ? 249.958 221.590 202.070 1.00 24.41 421 TYR B N 1
ATOM 1920 C CA . TYR B 1 421 ? 250.765 220.520 201.505 1.00 10.73 421 TYR B CA 1
ATOM 1921 C C . TYR B 1 421 ? 252.238 220.853 201.300 1.00 11.06 421 TYR B C 1
ATOM 1922 O O . TYR B 1 421 ? 253.008 219.942 200.980 1.00 21.92 421 TYR B O 1
ATOM 1931 N N . ASN B 1 422 ? 252.663 222.105 201.462 1.00 11.22 422 ASN B N 1
ATOM 1932 C CA . ASN B 1 422 ? 254.052 222.434 201.155 1.00 6.96 422 ASN B CA 1
ATOM 1933 C C . ASN B 1 422 ? 254.851 222.991 202.323 1.00 8.63 422 ASN B C 1
ATOM 1934 O O . ASN B 1 422 ? 255.970 222.527 202.568 1.00 12.52 422 ASN B O 1
ATOM 1939 N N . TYR B 1 423 ? 254.326 223.972 203.055 1.00 10.57 423 TYR B N 1
ATOM 1940 C CA . TYR B 1 423 ? 255.071 224.557 204.163 1.00 0.08 423 TYR B CA 1
ATOM 1941 C C . TYR B 1 423 ? 254.106 225.017 205.247 1.00 10.00 423 TYR B C 1
ATOM 1942 O O . TYR B 1 423 ? 253.070 225.612 204.945 1.00 23.40 423 TYR B O 1
ATOM 1951 N N . LYS B 1 424 ? 254.458 224.757 206.507 1.00 21.26 424 LYS B N 1
ATOM 1952 C CA . LYS B 1 424 ? 253.599 225.095 207.636 1.00 18.23 424 LYS B CA 1
ATOM 1953 C C . LYS B 1 424 ? 254.420 225.662 208.785 1.00 19.70 424 LYS B C 1
ATOM 1954 O O . LYS B 1 424 ? 255.498 225.151 209.101 1.00 20.65 424 LYS B O 1
ATOM 1960 N N . LEU B 1 425 ? 253.900 226.739 209.408 1.00 19.88 425 LEU B N 1
ATOM 1961 C CA . LEU B 1 425 ? 254.484 227.381 210.577 1.00 20.91 425 LEU B CA 1
ATOM 1962 C C . LEU B 1 425 ? 253.622 227.152 211.815 1.00 24.85 425 LEU B C 1
ATOM 1963 O O . LEU B 1 425 ? 252.389 227.156 211.723 1.00 21.61 425 LEU B O 1
ATOM 1968 N N . PRO B 1 426 ? 254.238 226.953 212.978 1.00 30.67 426 PRO B N 1
ATOM 1969 C CA . PRO B 1 426 ? 253.463 226.756 214.206 1.00 30.02 426 PRO B CA 1
ATOM 1970 C C . PRO B 1 426 ? 252.799 228.044 214.675 1.00 32.75 426 PRO B C 1
ATOM 1971 O O . PRO B 1 426 ? 253.194 229.154 214.312 1.00 38.44 426 PRO B O 1
ATOM 1975 N N . ASP B 1 427 ? 251.761 227.871 215.498 1.00 35.93 427 ASP B N 1
ATOM 1976 C CA . ASP B 1 427 ? 251.061 229.017 216.076 1.00 38.04 427 ASP B CA 1
ATOM 1977 C C . ASP B 1 427 ? 251.974 229.831 216.987 1.00 41.35 427 ASP B C 1
ATOM 1978 O O . ASP B 1 427 ? 251.867 231.061 217.046 1.00 42.67 427 ASP B O 1
ATOM 1983 N N . ASP B 1 428 ? 252.877 229.163 217.708 1.00 39.17 428 ASP B N 1
ATOM 1984 C CA . ASP B 1 428 ? 253.809 229.818 218.619 1.00 38.72 428 ASP B CA 1
ATOM 1985 C C . ASP B 1 428 ? 255.129 230.185 217.949 1.00 38.60 428 ASP B C 1
ATOM 1986 O O . ASP B 1 428 ? 256.174 230.213 218.614 1.00 41.01 428 ASP B O 1
ATOM 1991 N N . PHE B 1 429 ? 255.106 230.454 216.646 1.00 26.29 429 PHE B N 1
ATOM 1992 C CA . PHE B 1 429 ? 256.313 230.820 215.919 1.00 26.06 429 PHE B CA 1
ATOM 1993 C C . PHE B 1 429 ? 256.934 232.100 216.467 1.00 27.24 429 PHE B C 1
ATOM 1994 O O . PHE B 1 429 ? 256.234 233.050 216.828 1.00 30.82 429 PHE B O 1
ATOM 2002 N N . THR B 1 430 ? 258.265 232.110 216.532 1.00 24.29 430 THR B N 1
ATOM 2003 C CA . THR B 1 430 ? 259.053 233.261 216.972 1.00 22.23 430 THR B CA 1
ATOM 2004 C C . THR B 1 430 ? 260.135 233.481 215.918 1.00 20.57 430 THR B C 1
ATOM 2005 O O . THR B 1 430 ? 261.125 232.745 215.877 1.00 25.40 430 THR B O 1
ATOM 2009 N N . GLY B 1 431 ? 259.951 234.484 215.071 1.00 14.65 431 GLY B N 1
ATOM 2010 C CA . GLY B 1 431 ? 260.892 234.711 213.993 1.00 15.99 431 GLY B CA 1
ATOM 2011 C C . GLY B 1 431 ? 260.475 235.886 213.141 1.00 18.98 431 GLY B C 1
ATOM 2012 O O . GLY B 1 431 ? 259.657 236.709 213.555 1.00 27.42 431 GLY B O 1
ATOM 2013 N N . CYS B 1 432 ? 261.047 235.959 211.939 1.00 19.31 432 CYS B N 1
ATOM 2014 C CA . CYS B 1 432 ? 260.739 237.037 211.012 1.00 16.61 432 CYS B CA 1
ATOM 2015 C C . CYS B 1 432 ? 260.664 236.471 209.599 1.00 16.19 432 CYS B C 1
ATOM 2016 O O . CYS B 1 432 ? 261.359 235.509 209.265 1.00 18.65 432 CYS B O 1
ATOM 2019 N N . VAL B 1 433 ? 259.814 237.078 208.769 1.00 15.87 433 VAL B N 1
ATOM 2020 C CA . VAL B 1 433 ? 259.603 236.646 207.390 1.00 19.14 433 VAL B CA 1
ATOM 2021 C C . VAL B 1 433 ? 259.980 237.785 206.453 1.00 14.64 433 VAL B C 1
ATOM 2022 O O . VAL B 1 433 ? 259.543 238.925 206.644 1.00 18.81 433 VAL B O 1
ATOM 2026 N N . ILE B 1 434 ? 260.793 237.472 205.444 1.00 14.62 434 ILE B N 1
ATOM 2027 C CA . ILE B 1 434 ? 261.320 238.443 204.490 1.00 12.41 434 ILE B CA 1
ATOM 2028 C C . ILE B 1 434 ? 261.072 237.922 203.080 1.00 13.23 434 ILE B C 1
ATOM 2029 O O . ILE B 1 434 ? 261.322 236.745 202.800 1.00 16.84 434 ILE B O 1
ATOM 2034 N N . ALA B 1 435 ? 260.585 238.791 202.193 1.00 20.47 435 ALA B N 1
ATOM 2035 C CA . ALA B 1 435 ? 260.336 238.404 200.810 1.00 18.02 435 ALA B CA 1
ATOM 2036 C C . ALA B 1 435 ? 260.476 239.611 199.893 1.00 13.58 435 ALA B C 1
ATOM 2037 O O . ALA B 1 435 ? 260.145 240.738 200.270 1.00 18.99 435 ALA B O 1
ATOM 2039 N N . TRP B 1 436 ? 260.976 239.362 198.681 1.00 16.35 436 TRP B N 1
ATOM 2040 C CA . TRP B 1 436 ? 261.153 240.402 197.676 1.00 15.53 436 TRP B CA 1
ATOM 2041 C C . TRP B 1 436 ? 260.877 239.839 196.288 1.00 21.34 436 TRP B C 1
ATOM 2042 O O . TRP B 1 436 ? 261.078 238.649 196.031 1.00 21.77 436 TRP B O 1
ATOM 2053 N N . ASN B 1 437 ? 260.410 240.711 195.397 1.00 24.26 437 ASN B N 1
ATOM 2054 C CA . ASN B 1 437 ? 260.147 240.331 194.014 1.00 23.24 437 ASN B CA 1
ATOM 2055 C C . ASN B 1 437 ? 261.453 240.042 193.278 1.00 23.08 437 ASN B C 1
ATOM 2056 O O . ASN B 1 437 ? 262.444 240.760 193.433 1.00 24.99 437 ASN B O 1
ATOM 2061 N N . SER B 1 438 ? 261.443 238.988 192.461 1.00 20.76 438 SER B N 1
ATOM 2062 C CA . SER B 1 438 ? 262.597 238.570 191.666 1.00 23.27 438 SER B CA 1
ATOM 2063 C C . SER B 1 438 ? 262.181 238.249 190.234 1.00 26.73 438 SER B C 1
ATOM 2064 O O . SER B 1 438 ? 262.637 237.269 189.638 1.00 23.48 438 SER B O 1
ATOM 2067 N N . ASN B 1 439 ? 261.304 239.080 189.666 1.00 32.26 439 ASN B N 1
ATOM 2068 C CA . ASN B 1 439 ? 260.794 238.848 188.316 1.00 27.93 439 ASN B CA 1
ATOM 2069 C C . ASN B 1 439 ? 261.894 238.908 187.260 1.00 30.36 439 ASN B C 1
ATOM 2070 O O . ASN B 1 439 ? 261.854 238.167 186.272 1.00 37.22 439 ASN B O 1
ATOM 2075 N N . ASN B 1 440 ? 262.880 239.782 187.442 1.00 31.34 440 ASN B N 1
ATOM 2076 C CA . ASN B 1 440 ? 263.967 239.937 186.479 1.00 32.60 440 ASN B CA 1
ATOM 2077 C C . ASN B 1 440 ? 265.061 238.877 186.597 1.00 36.81 440 ASN B C 1
ATOM 2078 O O . ASN B 1 440 ? 266.088 239.004 185.923 1.00 37.16 440 ASN B O 1
ATOM 2083 N N . LEU B 1 441 ? 264.877 237.844 187.417 1.00 37.15 441 LEU B N 1
ATOM 2084 C CA . LEU B 1 441 ? 265.883 236.794 187.535 1.00 33.01 441 LEU B CA 1
ATOM 2085 C C . LEU B 1 441 ? 265.288 235.402 187.369 1.00 33.45 441 LEU B C 1
ATOM 2086 O O . LEU B 1 441 ? 265.978 234.478 186.926 1.00 37.82 441 LEU B O 1
ATOM 2091 N N . ASP B 1 442 ? 264.014 235.237 187.722 1.00 33.29 442 ASP B N 1
ATOM 2092 C CA . ASP B 1 442 ? 263.353 233.938 187.684 1.00 32.04 442 ASP B CA 1
ATOM 2093 C C . ASP B 1 442 ? 262.363 233.798 186.534 1.00 29.47 442 ASP B C 1
ATOM 2094 O O . ASP B 1 442 ? 261.654 232.790 186.463 1.00 31.95 442 ASP B O 1
ATOM 2099 N N . SER B 1 443 ? 262.298 234.772 185.633 1.00 43.22 443 SER B N 1
ATOM 2100 C CA . SER B 1 443 ? 261.412 234.712 184.481 1.00 43.89 443 SER B CA 1
ATOM 2101 C C . SER B 1 443 ? 262.219 234.536 183.201 1.00 47.10 443 SER B C 1
ATOM 2102 O O . SER B 1 443 ? 263.432 234.759 183.166 1.00 47.34 443 SER B O 1
ATOM 2105 N N . LYS B 1 444 ? 261.523 234.132 182.141 1.00 55.21 444 LYS B N 1
ATOM 2106 C CA . LYS B 1 444 ? 262.145 233.899 180.847 1.00 54.86 444 LYS B CA 1
ATOM 2107 C C . LYS B 1 444 ? 261.180 234.308 179.744 1.00 59.07 444 LYS B C 1
ATOM 2108 O O . LYS B 1 444 ? 259.960 234.245 179.913 1.00 61.56 444 LYS B O 1
ATOM 2114 N N . VAL B 1 445 ? 261.746 234.725 178.609 1.00 66.32 445 VAL B N 1
ATOM 2115 C CA . VAL B 1 445 ? 260.934 235.182 177.482 1.00 66.27 445 VAL B CA 1
ATOM 2116 C C . VAL B 1 445 ? 260.005 234.075 176.992 1.00 66.05 445 VAL B C 1
ATOM 2117 O O . VAL B 1 445 ? 258.837 234.325 176.672 1.00 66.42 445 VAL B O 1
ATOM 2121 N N . GLY B 1 446 ? 260.501 232.843 176.921 1.00 62.94 446 GLY B N 1
ATOM 2122 C CA . GLY B 1 446 ? 259.694 231.712 176.519 1.00 62.71 446 GLY B CA 1
ATOM 2123 C C . GLY B 1 446 ? 258.936 231.022 177.627 1.00 62.95 446 GLY B C 1
ATOM 2124 O O . GLY B 1 446 ? 258.247 230.030 177.370 1.00 61.32 446 GLY B O 1
ATOM 2125 N N . GLY B 1 447 ? 259.038 231.514 178.858 1.00 52.74 447 GLY B N 1
ATOM 2126 C CA . GLY B 1 447 ? 258.381 230.892 179.990 1.00 49.54 447 GLY B CA 1
ATOM 2127 C C . GLY B 1 447 ? 259.270 229.894 180.702 1.00 51.46 447 GLY B C 1
ATOM 2128 O O . GLY B 1 447 ? 259.944 229.084 180.061 1.00 53.11 447 GLY B O 1
ATOM 2129 N N . ASN B 1 448 ? 259.275 229.941 182.031 1.00 38.09 448 ASN B N 1
ATOM 2130 C CA . ASN B 1 448 ? 260.074 229.045 182.853 1.00 33.70 448 ASN B CA 1
ATOM 2131 C C . ASN B 1 448 ? 259.166 228.044 183.555 1.00 32.19 448 ASN B C 1
ATOM 2132 O O . ASN B 1 448 ? 258.119 228.414 184.095 1.00 34.76 448 ASN B O 1
ATOM 2137 N N . TYR B 1 449 ? 259.573 226.776 183.547 1.00 25.20 449 TYR B N 1
ATOM 2138 C CA . TYR B 1 449 ? 258.821 225.694 184.175 1.00 20.87 449 TYR B CA 1
ATOM 2139 C C . TYR B 1 449 ? 259.744 224.821 185.014 1.00 25.69 449 TYR B C 1
ATOM 2140 O O . TYR B 1 449 ? 259.593 223.597 185.071 1.00 29.19 449 TYR B O 1
ATOM 2149 N N . ASN B 1 450 ? 260.718 225.440 185.679 1.00 25.27 450 ASN B N 1
ATOM 2150 C CA . ASN B 1 450 ? 261.685 224.735 186.509 1.00 21.52 450 ASN B CA 1
ATOM 2151 C C . ASN B 1 450 ? 261.314 224.701 187.987 1.00 24.08 450 ASN B C 1
ATOM 2152 O O . ASN B 1 450 ? 262.078 224.151 188.786 1.00 24.35 450 ASN B O 1
ATOM 2157 N N . TYR B 1 451 ? 260.175 225.267 188.373 1.00 19.14 451 TYR B N 1
ATOM 2158 C CA . TYR B 1 451 ? 259.724 225.260 189.758 1.00 14.66 451 TYR B CA 1
ATOM 2159 C C . TYR B 1 451 ? 258.462 224.419 189.886 1.00 13.11 451 TYR B C 1
ATOM 2160 O O . TYR B 1 451 ? 257.608 224.428 188.995 1.00 13.10 451 TYR B O 1
ATOM 2169 N N . LEU B 1 452 ? 258.342 223.697 190.999 1.00 15.51 452 LEU B N 1
ATOM 2170 C CA . LEU B 1 452 ? 257.240 222.769 191.201 1.00 10.17 452 LEU B CA 1
ATOM 2171 C C . LEU B 1 452 ? 256.645 222.934 192.592 1.00 11.81 452 LEU B C 1
ATOM 2172 O O . LEU B 1 452 ? 257.283 223.455 193.510 1.00 13.90 452 LEU B O 1
ATOM 2177 N N . TYR B 1 453 ? 255.401 222.474 192.731 1.00 11.41 453 TYR B N 1
ATOM 2178 C CA . TYR B 1 453 ? 254.668 222.522 193.989 1.00 4.68 453 TYR B CA 1
ATOM 2179 C C . TYR B 1 453 ? 253.697 221.350 194.041 1.00 7.07 453 TYR B C 1
ATOM 2180 O O . TYR B 1 453 ? 253.139 220.956 193.014 1.00 11.85 453 TYR B O 1
ATOM 2189 N N . ARG B 1 454 ? 253.508 220.790 195.234 1.00 11.89 454 ARG B N 1
ATOM 2190 C CA . ARG B 1 454 ? 252.573 219.685 195.409 1.00 8.02 454 ARG B CA 1
ATOM 2191 C C . ARG B 1 454 ? 251.130 220.178 195.346 1.00 10.40 454 ARG B C 1
ATOM 2192 O O . ARG B 1 454 ? 250.804 221.278 195.800 1.00 14.56 454 ARG B O 1
ATOM 2200 N N . LEU B 1 455 ? 250.254 219.340 194.789 1.00 14.69 455 LEU B N 1
ATOM 2201 C CA . LEU B 1 455 ? 248.856 219.708 194.590 1.00 9.44 455 LEU B CA 1
ATOM 2202 C C . LEU B 1 455 ? 247.850 218.739 195.201 1.00 9.49 455 LEU B C 1
ATOM 2203 O O . LEU B 1 455 ? 246.721 219.160 195.482 1.00 8.47 455 LEU B O 1
ATOM 2208 N N . PHE B 1 456 ? 248.210 217.479 195.444 1.00 16.96 456 PHE B N 1
ATOM 2209 C CA . PHE B 1 456 ? 247.290 216.524 196.046 1.00 16.71 456 PHE B CA 1
ATOM 2210 C C . PHE B 1 456 ? 247.997 215.729 197.133 1.00 18.70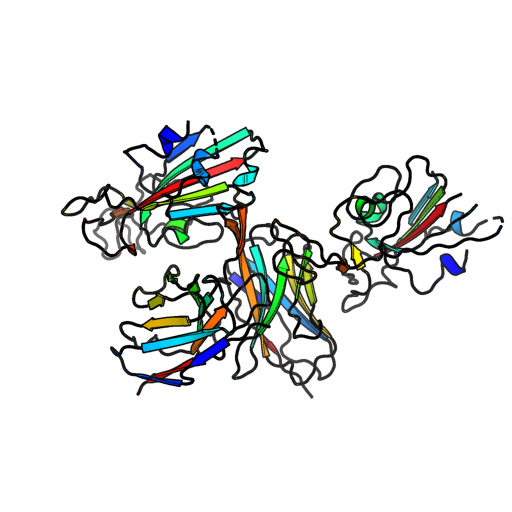 456 PHE B C 1
ATOM 2211 O O . PHE B 1 456 ? 249.161 215.351 196.974 1.00 16.58 456 PHE B O 1
ATOM 2219 N N . ARG B 1 457 ? 247.286 215.468 198.229 1.00 22.56 457 ARG B N 1
ATOM 2220 C CA . ARG B 1 457 ? 247.825 214.655 199.312 1.00 19.47 457 ARG B CA 1
ATOM 2221 C C . ARG B 1 457 ? 246.668 214.181 200.184 1.00 21.53 457 ARG B C 1
ATOM 2222 O O . ARG B 1 457 ? 245.597 214.792 200.212 1.00 27.39 457 ARG B O 1
ATOM 2230 N N . LYS B 1 458 ? 246.904 213.077 200.900 1.00 22.86 458 LYS B N 1
ATOM 2231 C CA . LYS B 1 458 ? 245.871 212.483 201.745 1.00 24.44 458 LYS B CA 1
ATOM 2232 C C . LYS B 1 458 ? 245.590 213.313 202.993 1.00 28.59 458 LYS B C 1
ATOM 2233 O O . LYS B 1 458 ? 244.437 213.414 203.426 1.00 33.91 458 LYS B O 1
ATOM 2239 N N . SER B 1 459 ? 246.619 213.912 203.589 1.00 29.04 459 SER B N 1
ATOM 2240 C CA . SER B 1 459 ? 246.426 214.704 204.796 1.00 21.81 459 SER B CA 1
ATOM 2241 C C . SER B 1 459 ? 247.401 215.872 204.814 1.00 23.03 459 SER B C 1
ATOM 2242 O O . SER B 1 459 ? 248.400 215.887 204.091 1.00 23.92 459 SER B O 1
ATOM 2245 N N . ASN B 1 460 ? 247.091 216.853 205.658 1.00 25.12 460 ASN B N 1
ATOM 2246 C CA . ASN B 1 460 ? 247.912 218.047 205.781 1.00 19.05 460 ASN B CA 1
ATOM 2247 C C . ASN B 1 460 ? 249.243 217.736 206.460 1.00 26.50 460 ASN B C 1
ATOM 2248 O O . ASN B 1 460 ? 249.432 216.687 207.083 1.00 25.04 460 ASN B O 1
ATOM 2253 N N . LEU B 1 461 ? 250.175 218.676 206.327 1.00 24.69 461 LEU B N 1
ATOM 2254 C CA . LEU B 1 461 ? 251.490 218.574 206.936 1.00 19.67 461 LEU B CA 1
ATOM 2255 C C . LEU B 1 461 ? 251.479 219.069 208.377 1.00 16.53 461 LEU B C 1
ATOM 2256 O O . LEU B 1 461 ? 250.622 219.854 208.793 1.00 15.18 461 LEU B O 1
ATOM 2261 N N . LYS B 1 462 ? 252.454 218.595 209.135 1.00 17.75 462 LYS B N 1
ATOM 2262 C CA . LYS B 1 462 ? 252.718 219.059 210.485 1.00 20.12 462 LYS B CA 1
ATOM 2263 C C . LYS B 1 462 ? 253.720 220.203 210.423 1.00 29.60 462 LYS B C 1
ATOM 2264 O O . LYS B 1 462 ? 254.374 220.405 209.396 1.00 30.39 462 LYS B O 1
ATOM 2270 N N . PRO B 1 463 ? 253.849 220.999 211.486 1.00 27.60 463 PRO B N 1
ATOM 2271 C CA . PRO B 1 463 ? 254.815 222.104 211.453 1.00 24.20 463 PRO B CA 1
ATOM 2272 C C . PRO B 1 463 ? 256.235 221.637 211.150 1.00 25.90 463 PRO B C 1
ATOM 2273 O O . PRO B 1 463 ? 256.712 220.638 211.691 1.00 30.53 463 PRO B O 1
ATOM 2277 N N . PHE B 1 464 ? 256.903 222.388 210.270 1.00 20.17 464 PHE B N 1
ATOM 2278 C CA . PHE B 1 464 ? 258.275 222.112 209.833 1.00 18.46 464 PHE B CA 1
ATOM 2279 C C . PHE B 1 464 ? 258.447 220.701 209.270 1.00 18.39 464 PHE B C 1
ATOM 2280 O O . PHE B 1 464 ? 259.458 220.039 209.512 1.00 19.96 464 PHE B O 1
ATOM 2288 N N . GLU B 1 465 ? 257.463 220.233 208.508 1.00 27.60 465 GLU B N 1
ATOM 2289 C CA . GLU B 1 465 ? 257.516 218.910 207.900 1.00 21.81 465 GLU B CA 1
ATOM 2290 C C . GLU B 1 465 ? 257.836 219.034 206.415 1.00 24.01 465 GLU B C 1
ATOM 2291 O O . GLU B 1 465 ? 257.366 219.957 205.743 1.00 29.78 465 GLU B O 1
ATOM 2297 N N . ARG B 1 466 ? 258.640 218.103 205.907 1.00 19.60 466 ARG B N 1
ATOM 2298 C CA . ARG B 1 466 ? 259.051 218.085 204.510 1.00 15.38 466 ARG B CA 1
ATOM 2299 C C . ARG B 1 466 ? 258.657 216.755 203.883 1.00 20.47 466 ARG B C 1
ATOM 2300 O O . ARG B 1 466 ? 258.800 215.699 204.507 1.00 25.17 466 ARG B O 1
ATOM 2308 N N . ASP B 1 467 ? 258.160 216.806 202.648 1.00 20.69 467 ASP B N 1
ATOM 2309 C CA . ASP B 1 467 ? 257.751 215.610 201.923 1.00 20.94 467 ASP B CA 1
ATOM 2310 C C . ASP B 1 467 ? 258.376 215.628 200.536 1.00 21.88 467 ASP B C 1
ATOM 2311 O O . ASP B 1 467 ? 258.221 216.601 199.792 1.00 28.68 467 ASP B O 1
ATOM 2316 N N . ILE B 1 468 ? 259.078 214.549 200.196 1.00 22.52 468 ILE B N 1
ATOM 2317 C CA . ILE B 1 468 ? 259.784 214.441 198.924 1.00 24.39 468 ILE B CA 1
ATOM 2318 C C . ILE B 1 468 ? 259.279 213.278 198.079 1.00 29.66 468 ILE B C 1
ATOM 2319 O O . ILE B 1 468 ? 259.617 213.201 196.888 1.00 34.58 468 ILE B O 1
ATOM 2324 N N . SER B 1 469 ? 258.434 212.410 198.633 1.00 29.12 469 SER B N 1
ATOM 2325 C CA . SER B 1 469 ? 257.898 211.268 197.906 1.00 27.74 469 SER B CA 1
ATOM 2326 C C . SER B 1 469 ? 257.189 211.709 196.627 1.00 26.47 469 SER B C 1
ATOM 2327 O O . SER B 1 469 ? 256.717 212.841 196.498 1.00 29.18 469 SER B O 1
ATOM 2330 N N . THR B 1 470 ? 257.116 210.784 195.672 1.00 29.51 470 THR B N 1
ATOM 2331 C CA . THR B 1 470 ? 256.520 211.033 194.364 1.00 29.52 470 THR B CA 1
ATOM 2332 C C . THR B 1 470 ? 255.624 209.870 193.957 1.00 34.86 470 THR B C 1
ATOM 2333 O O . THR B 1 470 ? 255.530 209.512 192.779 1.00 34.24 470 THR B O 1
ATOM 2337 N N . GLU B 1 471 ? 254.943 209.276 194.933 1.00 33.35 471 GLU B N 1
ATOM 2338 C CA . GLU B 1 471 ? 254.023 208.183 194.669 1.00 30.68 471 GLU B CA 1
ATOM 2339 C C . GLU B 1 471 ? 252.783 208.689 193.932 1.00 30.83 471 GLU B C 1
ATOM 2340 O O . GLU B 1 471 ? 252.518 209.890 193.845 1.00 33.07 471 GLU B O 1
ATOM 2346 N N . ILE B 1 472 ? 252.018 207.746 193.396 1.00 31.89 472 ILE B N 1
ATOM 2347 C CA . ILE B 1 472 ? 250.803 208.061 192.655 1.00 30.86 472 ILE B CA 1
ATOM 2348 C C . ILE B 1 472 ? 249.656 208.271 193.633 1.00 29.71 472 ILE B C 1
ATOM 2349 O O . ILE B 1 472 ? 249.481 207.504 194.588 1.00 29.44 472 ILE B O 1
ATOM 2354 N N . TYR B 1 473 ? 248.862 209.311 193.392 1.00 28.26 473 TYR B N 1
ATOM 2355 C CA . TYR B 1 473 ? 247.736 209.651 194.252 1.00 23.76 473 TYR B CA 1
ATOM 2356 C C . TYR B 1 473 ? 246.513 208.897 193.745 1.00 23.82 473 TYR B C 1
ATOM 2357 O O . TYR B 1 473 ? 246.093 209.086 192.599 1.00 27.28 473 TYR B O 1
ATOM 2366 N N . GLN B 1 474 ? 245.944 208.049 194.600 1.00 32.03 474 GLN B N 1
ATOM 2367 C CA . GLN B 1 474 ? 244.828 207.184 194.217 1.00 31.01 474 GLN B CA 1
ATOM 2368 C C . GLN B 1 474 ? 243.502 207.873 194.506 1.00 27.35 474 GLN B C 1
ATOM 2369 O O . GLN B 1 474 ? 242.952 207.784 195.604 1.00 29.28 474 GLN B O 1
ATOM 2375 N N . ALA B 1 475 ? 242.988 208.577 193.506 1.00 29.56 475 ALA B N 1
ATOM 2376 C CA . ALA B 1 475 ? 241.662 209.164 193.579 1.00 27.87 475 ALA B CA 1
ATOM 2377 C C . ALA B 1 475 ? 240.625 208.129 193.157 1.00 38.41 475 ALA B C 1
ATOM 2378 O O . ALA B 1 475 ? 240.940 207.129 192.507 1.00 40.42 475 ALA B O 1
ATOM 2380 N N . GLY B 1 476 ? 239.378 208.379 193.529 1.00 39.11 476 GLY B N 1
ATOM 2381 C CA . GLY B 1 476 ? 238.319 207.453 193.188 1.00 40.31 476 GLY B CA 1
ATOM 2382 C C . GLY B 1 476 ? 238.245 206.262 194.129 1.00 44.23 476 GLY B C 1
ATOM 2383 O O . GLY B 1 476 ? 238.799 206.256 195.232 1.00 44.19 476 GLY B O 1
ATOM 2384 N N . SER B 1 477 ? 237.538 205.231 193.666 1.00 50.18 477 SER B N 1
ATOM 2385 C CA . SER B 1 477 ? 237.292 204.018 194.439 1.00 50.45 477 SER B CA 1
ATOM 2386 C C . SER B 1 477 ? 238.243 202.876 194.099 1.00 51.10 477 SER B C 1
ATOM 2387 O O . SER B 1 477 ? 238.860 202.299 194.998 1.00 51.57 477 SER B O 1
ATOM 2390 N N . THR B 1 478 ? 238.367 202.529 192.821 1.00 55.82 478 THR B N 1
ATOM 2391 C CA . THR B 1 478 ? 239.227 201.418 192.438 1.00 56.98 478 THR B CA 1
ATOM 2392 C C . THR B 1 478 ? 240.699 201.768 192.661 1.00 57.73 478 THR B C 1
ATOM 2393 O O . THR B 1 478 ? 241.133 202.884 192.356 1.00 54.92 478 THR B O 1
ATOM 2397 N N . PRO B 1 479 ? 241.478 200.854 193.231 1.00 61.92 479 PRO B N 1
ATOM 2398 C CA . PRO B 1 479 ? 242.900 201.118 193.452 1.00 59.96 479 PRO B CA 1
ATOM 2399 C C . PRO B 1 479 ? 243.724 200.963 192.184 1.00 60.81 479 PRO B C 1
ATOM 2400 O O . PRO B 1 479 ? 243.360 200.243 191.252 1.00 62.05 479 PRO B O 1
ATOM 2404 N N . CYS B 1 480 ? 244.859 201.658 192.169 1.00 58.80 480 CYS B N 1
ATOM 2405 C CA . CYS B 1 480 ? 245.820 201.601 191.076 1.00 60.51 480 CYS B CA 1
ATOM 2406 C C . CYS B 1 480 ? 247.180 201.245 191.654 1.00 60.41 480 CYS B C 1
ATOM 2407 O O . CYS B 1 480 ? 247.593 201.803 192.675 1.00 61.40 480 CYS B O 1
ATOM 2410 N N . ASN B 1 481 ? 247.866 200.312 190.997 1.00 62.45 481 ASN B N 1
ATOM 2411 C CA . ASN B 1 481 ? 249.119 199.745 191.499 1.00 61.17 481 ASN B CA 1
ATOM 2412 C C . ASN B 1 481 ? 250.336 200.494 190.950 1.00 61.82 481 ASN B C 1
ATOM 2413 O O . ASN B 1 481 ? 251.192 199.939 190.263 1.00 61.81 481 ASN B O 1
ATOM 2418 N N . GLY B 1 482 ? 250.399 201.784 191.273 1.00 55.97 482 GLY B N 1
ATOM 2419 C CA . GLY B 1 482 ? 251.525 202.590 190.848 1.00 53.72 482 GLY B CA 1
ATOM 2420 C C . GLY B 1 482 ? 251.545 202.962 189.386 1.00 52.34 482 GLY B C 1
ATOM 2421 O O . GLY B 1 482 ? 252.598 203.339 188.867 1.00 53.80 482 GLY B O 1
ATOM 2422 N N . VAL B 1 483 ? 250.409 202.868 188.701 1.00 44.22 483 VAL B N 1
ATOM 2423 C CA . VAL B 1 483 ? 250.304 203.197 187.285 1.00 43.20 483 VAL B CA 1
ATOM 2424 C C . VAL B 1 483 ? 249.343 204.368 187.160 1.00 39.96 483 VAL B C 1
ATOM 2425 O O . VAL B 1 483 ? 248.189 204.280 187.599 1.00 42.33 483 VAL B O 1
ATOM 2429 N N . GLU B 1 484 ? 249.816 205.463 186.572 1.00 29.52 484 GLU B N 1
ATOM 2430 C CA . GLU B 1 484 ? 248.965 206.628 186.391 1.00 28.44 484 GLU B CA 1
ATOM 2431 C C . GLU B 1 484 ? 247.860 206.334 185.385 1.00 32.04 484 GLU B C 1
ATOM 2432 O O . GLU B 1 484 ? 248.034 205.561 184.439 1.00 35.97 484 GLU B O 1
ATOM 2438 N N . GLY B 1 485 ? 246.715 206.954 185.603 1.00 28.87 485 GLY B N 1
ATOM 2439 C CA . GLY B 1 485 ? 245.574 206.745 184.747 1.00 19.38 485 GLY B CA 1
ATOM 2440 C C . GLY B 1 485 ? 244.589 207.881 184.835 1.00 19.22 485 GLY B C 1
ATOM 2441 O O . GLY B 1 485 ? 244.902 208.965 185.330 1.00 21.39 485 GLY B O 1
ATOM 2442 N N . PHE B 1 486 ? 243.384 207.618 184.332 1.00 16.36 486 PHE B N 1
ATOM 2443 C CA . PHE B 1 486 ? 242.325 208.619 184.335 1.00 18.40 486 PHE B CA 1
ATOM 2444 C C . PHE B 1 486 ? 241.876 208.968 185.750 1.00 18.93 486 PHE B C 1
ATOM 2445 O O . PHE B 1 486 ? 241.368 210.071 185.980 1.00 19.28 486 PHE B O 1
ATOM 2453 N N . ASN B 1 487 ? 242.055 208.055 186.710 1.00 21.79 487 ASN B N 1
ATOM 2454 C CA . ASN B 1 487 ? 241.672 208.290 188.099 1.00 19.27 487 ASN B CA 1
ATOM 2455 C C . ASN B 1 487 ? 242.840 208.137 189.073 1.00 19.55 487 ASN B C 1
ATOM 2456 O O . ASN B 1 487 ? 242.634 207.833 190.248 1.00 25.09 487 ASN B O 1
ATOM 2461 N N . CYS B 1 488 ? 244.070 208.360 188.606 1.00 22.35 488 CYS B N 1
ATOM 2462 C CA . CYS B 1 488 ? 245.259 208.278 189.460 1.00 20.13 488 CYS B CA 1
ATOM 2463 C C . CYS B 1 488 ? 246.251 209.311 188.933 1.00 23.64 488 CYS B C 1
ATOM 2464 O O . CYS B 1 488 ? 246.936 209.074 187.935 1.00 29.62 488 CYS B O 1
ATOM 2467 N N . TYR B 1 489 ? 246.313 210.447 189.622 1.00 13.46 489 TYR B N 1
ATOM 2468 C CA . TYR B 1 489 ? 247.065 211.619 189.200 1.00 16.19 489 TYR B CA 1
ATOM 2469 C C . TYR B 1 489 ? 248.495 211.633 189.726 1.00 13.48 489 TYR B C 1
ATOM 2470 O O . TYR B 1 489 ? 248.816 211.022 190.748 1.00 22.96 489 TYR B O 1
ATOM 2479 N N . PHE B 1 490 ? 249.354 212.345 189.000 1.00 14.07 490 PHE B N 1
ATOM 2480 C CA . PHE B 1 490 ? 250.708 212.637 189.452 1.00 6.84 490 PHE B CA 1
ATOM 2481 C C . PHE B 1 490 ? 250.640 213.815 190.422 1.00 11.95 490 PHE B C 1
ATOM 2482 O O . PHE B 1 490 ? 250.060 214.851 190.085 1.00 17.44 490 PHE B O 1
ATOM 2490 N N . PRO B 1 491 ? 251.210 213.697 191.625 1.00 9.56 491 PRO B N 1
ATOM 2491 C CA . PRO B 1 491 ? 250.987 214.725 192.658 1.00 11.25 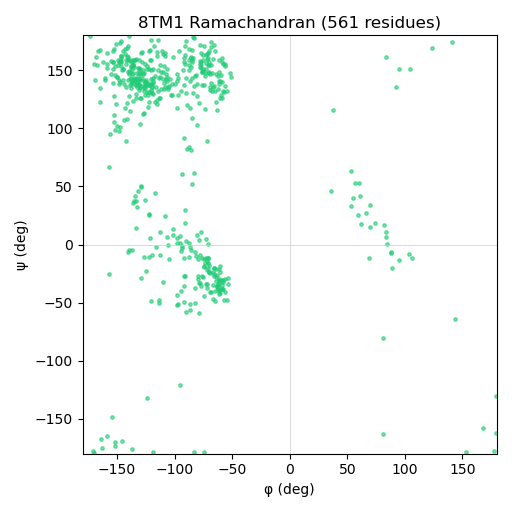491 PRO B CA 1
ATOM 2492 C C . PRO B 1 491 ? 251.726 216.046 192.466 1.00 12.89 491 PRO B C 1
ATOM 2493 O O . PRO B 1 491 ? 251.389 217.007 193.169 1.00 13.72 491 PRO B O 1
ATOM 2497 N N . LEU B 1 492 ? 252.698 216.151 191.565 1.00 17.58 492 LEU B N 1
ATOM 2498 C CA . LEU B 1 492 ? 253.460 217.383 191.402 1.00 12.40 492 LEU B CA 1
ATOM 2499 C C . LEU B 1 492 ? 253.064 218.121 190.130 1.00 8.39 492 LEU B C 1
ATOM 2500 O O . LEU B 1 492 ? 252.829 217.504 189.087 1.00 9.98 492 LEU B O 1
ATOM 2505 N N . GLN B 1 493 ? 253.001 219.450 190.226 1.00 4.94 493 GLN B N 1
ATOM 2506 C CA . GLN B 1 493 ? 252.668 220.322 189.108 1.00 10.35 493 GLN B CA 1
ATOM 2507 C C . GLN B 1 493 ? 253.731 221.410 188.993 1.00 7.54 493 GLN B C 1
ATOM 2508 O O . GLN B 1 493 ? 254.524 221.631 189.910 1.00 16.69 493 GLN B O 1
ATOM 2514 N N . SER B 1 494 ? 253.738 222.102 187.857 1.00 10.47 494 SER B N 1
ATOM 2515 C CA . SER B 1 494 ? 254.739 223.118 187.561 1.00 7.79 494 SER B CA 1
ATOM 2516 C C . SER B 1 494 ? 254.141 224.517 187.467 1.00 17.89 494 SER B C 1
ATOM 2517 O O . SER B 1 494 ? 252.981 224.696 187.086 1.00 23.62 494 SER B O 1
ATOM 2520 N N . TYR B 1 495 ? 254.960 225.509 187.813 1.00 15.40 495 TYR B N 1
ATOM 2521 C CA . TYR B 1 495 ? 254.593 226.915 187.750 1.00 11.47 495 TYR B CA 1
ATOM 2522 C C . TYR B 1 495 ? 254.886 227.476 186.362 1.00 19.79 495 TYR B C 1
ATOM 2523 O O . TYR B 1 495 ? 255.698 226.940 185.606 1.00 24.73 495 TYR B O 1
ATOM 2532 N N . GLY B 1 496 ? 254.221 228.581 186.040 1.00 23.54 496 GLY B N 1
ATOM 2533 C CA . GLY B 1 496 ? 254.434 229.234 184.764 1.00 21.12 496 GLY B CA 1
ATOM 2534 C C . GLY B 1 496 ? 254.751 230.703 184.946 1.00 25.78 496 GLY B C 1
ATOM 2535 O O . GLY B 1 496 ? 253.884 231.478 185.360 1.00 32.70 496 GLY B O 1
ATOM 2536 N N . PHE B 1 497 ? 255.981 231.108 184.636 1.00 24.49 497 PHE B N 1
ATOM 2537 C CA . PHE B 1 497 ? 256.415 232.486 184.818 1.00 31.65 497 PHE B CA 1
ATOM 2538 C C . PHE B 1 497 ? 256.821 233.089 183.481 1.00 35.05 497 PHE B C 1
ATOM 2539 O O . PHE B 1 497 ? 257.621 232.502 182.747 1.00 35.79 497 PHE B O 1
ATOM 2547 N N . GLN B 1 498 ? 256.275 234.263 183.180 1.00 53.59 498 GLN B N 1
ATOM 2548 C CA . GLN B 1 498 ? 256.550 235.002 181.958 1.00 55.75 498 GLN B CA 1
ATOM 2549 C C . GLN B 1 498 ? 256.755 236.465 182.320 1.00 59.27 498 GLN B C 1
ATOM 2550 O O . GLN B 1 498 ? 256.233 236.931 183.340 1.00 58.57 498 GLN B O 1
ATOM 2556 N N . PRO B 1 499 ? 257.509 237.215 181.510 1.00 64.41 499 PRO B N 1
ATOM 2557 C CA . PRO B 1 499 ? 257.795 238.616 181.852 1.00 62.26 499 PRO B CA 1
ATOM 2558 C C . PRO B 1 499 ? 256.619 239.566 181.691 1.00 64.42 499 PRO B C 1
ATOM 2559 O O . PRO B 1 499 ? 256.804 240.774 181.881 1.00 68.21 499 PRO B O 1
ATOM 2563 N N . THR B 1 500 ? 255.421 239.088 181.354 1.00 62.60 500 THR B N 1
ATOM 2564 C CA . THR B 1 500 ? 254.288 239.976 181.117 1.00 63.29 500 THR B CA 1
ATOM 2565 C C . THR B 1 500 ? 253.100 239.703 182.034 1.00 64.24 500 THR B C 1
ATOM 2566 O O . THR B 1 500 ? 252.044 240.322 181.858 1.00 66.69 500 THR B O 1
ATOM 2570 N N . ASN B 1 501 ? 253.236 238.802 183.002 1.00 56.53 501 ASN B N 1
ATOM 2571 C CA . ASN B 1 501 ? 252.140 238.526 183.918 1.00 53.15 501 ASN B CA 1
ATOM 2572 C C . ASN B 1 501 ? 251.949 239.674 184.904 1.00 51.17 501 ASN B C 1
ATOM 2573 O O . ASN B 1 501 ? 252.819 240.530 185.088 1.00 54.00 501 ASN B O 1
ATOM 2578 N N . GLY B 1 502 ? 250.780 239.683 185.538 1.00 41.91 502 GLY B N 1
ATOM 2579 C CA . GLY B 1 502 ? 250.500 240.666 186.559 1.00 42.04 502 GLY B CA 1
ATOM 2580 C C . GLY B 1 502 ? 251.377 240.469 187.780 1.00 41.92 502 GLY B C 1
ATOM 2581 O O . GLY B 1 502 ? 251.944 239.400 188.007 1.00 45.49 502 GLY B O 1
ATOM 2582 N N . VAL B 1 503 ? 251.505 241.539 188.571 1.00 35.76 503 VAL B N 1
ATOM 2583 C CA . VAL B 1 503 ? 252.380 241.504 189.742 1.00 34.63 503 VAL B CA 1
ATOM 2584 C C . VAL B 1 503 ? 252.006 240.354 190.672 1.00 33.79 503 VAL B C 1
ATOM 2585 O O . VAL B 1 503 ? 252.869 239.801 191.366 1.00 34.45 503 VAL B O 1
ATOM 2589 N N . GLY B 1 504 ? 250.730 239.972 190.702 1.00 32.00 504 GLY B N 1
ATOM 2590 C CA . GLY B 1 504 ? 250.287 238.861 191.526 1.00 31.38 504 GLY B CA 1
ATOM 2591 C C . GLY B 1 504 ? 250.715 237.498 191.021 1.00 31.29 504 GLY B C 1
ATOM 2592 O O . GLY B 1 504 ? 250.618 236.522 191.772 1.00 29.10 504 GLY B O 1
ATOM 2593 N N . TYR B 1 505 ? 251.175 237.411 189.774 1.00 35.86 505 TYR B N 1
ATOM 2594 C CA . TYR B 1 505 ? 251.597 236.157 189.161 1.00 30.86 505 TYR B CA 1
ATOM 2595 C C . TYR B 1 505 ? 253.093 236.110 188.883 1.00 31.17 505 TYR B C 1
ATOM 2596 O O . TYR B 1 505 ? 253.552 235.207 188.177 1.00 35.18 505 TYR B O 1
ATOM 2605 N N . GLN B 1 506 ? 253.858 237.059 189.406 1.00 25.93 506 GLN B N 1
ATOM 2606 C CA . GLN B 1 506 ? 255.306 237.103 189.271 1.00 25.75 506 GLN B CA 1
ATOM 2607 C C . GLN B 1 506 ? 255.978 236.300 190.383 1.00 26.28 506 GLN B C 1
ATOM 2608 O O . GLN B 1 506 ? 255.405 236.121 191.462 1.00 30.06 506 GLN B O 1
ATOM 2614 N N . PRO B 1 507 ? 257.189 235.797 190.143 1.00 21.51 507 PRO B N 1
ATOM 2615 C CA . PRO B 1 507 ? 257.897 235.050 191.188 1.00 21.23 507 PRO B CA 1
ATOM 2616 C C . PRO B 1 507 ? 258.414 235.942 192.307 1.00 22.66 507 PRO B C 1
ATOM 2617 O O . PRO B 1 507 ? 258.724 237.120 192.111 1.00 23.02 507 PRO B O 1
ATOM 2621 N N . TYR B 1 508 ? 258.498 235.353 193.500 1.00 20.84 508 TYR B N 1
ATOM 2622 C CA . TYR B 1 508 ? 258.990 236.017 194.700 1.00 13.49 508 TYR B CA 1
ATOM 2623 C C . TYR B 1 508 ? 259.955 235.102 195.439 1.00 16.56 508 TYR B C 1
ATOM 2624 O O . TYR B 1 508 ? 259.757 233.885 195.482 1.00 21.72 508 TYR B O 1
ATOM 2633 N N . ARG B 1 509 ? 260.994 235.692 196.022 1.00 15.33 509 ARG B N 1
ATOM 2634 C CA . ARG B 1 509 ? 261.966 234.958 196.822 1.00 11.45 509 ARG B CA 1
ATOM 2635 C C . ARG B 1 509 ? 261.676 235.213 198.294 1.00 10.45 509 ARG B C 1
ATOM 2636 O O . ARG B 1 509 ? 261.567 236.367 198.717 1.00 15.38 509 ARG B O 1
ATOM 2644 N N . VAL B 1 510 ? 261.566 234.138 199.072 1.00 12.99 510 VAL B N 1
ATOM 2645 C CA . VAL B 1 510 ? 261.186 234.216 200.477 1.00 12.07 510 VAL B CA 1
ATOM 2646 C C . VAL B 1 510 ? 262.290 233.633 201.347 1.00 13.92 510 VAL B C 1
ATOM 2647 O O . VAL B 1 510 ? 262.876 232.596 201.018 1.00 18.57 510 VAL B O 1
ATOM 2651 N N . VAL B 1 511 ? 262.567 234.308 202.461 1.00 13.08 511 VAL B N 1
ATOM 2652 C CA . VAL B 1 511 ? 263.495 233.852 203.489 1.00 8.42 511 VAL B CA 1
ATOM 2653 C C . VAL B 1 511 ? 262.803 234.048 204.830 1.00 14.35 511 VAL B C 1
ATOM 2654 O O . VAL B 1 511 ? 262.344 235.154 205.136 1.00 26.82 511 VAL B O 1
ATOM 2658 N N . VAL B 1 512 ? 262.730 232.988 205.631 1.00 11.24 512 VAL B N 1
ATOM 2659 C CA . VAL B 1 512 ? 262.092 233.045 206.943 1.00 12.36 512 VAL B CA 1
ATOM 2660 C C . VAL B 1 512 ? 263.088 232.615 208.015 1.00 10.21 512 VAL B C 1
ATOM 2661 O O . VAL B 1 512 ? 263.607 231.492 207.986 1.00 14.15 512 VAL B O 1
ATOM 2665 N N . LEU B 1 513 ? 263.380 233.533 208.934 1.00 12.77 513 LEU B N 1
ATOM 2666 C CA . LEU B 1 513 ? 264.252 233.285 210.074 1.00 18.87 513 LEU B CA 1
ATOM 2667 C C . LEU B 1 513 ? 263.439 232.784 211.259 1.00 16.82 513 LEU B C 1
ATOM 2668 O O . LEU B 1 513 ? 262.312 233.230 211.488 1.00 23.59 513 LEU B O 1
ATOM 2673 N N . SER B 1 514 ? 264.020 231.856 212.014 1.00 13.87 514 SER B N 1
ATOM 2674 C CA . SER B 1 514 ? 263.384 231.284 213.193 1.00 14.40 514 SER B CA 1
ATOM 2675 C C . SER B 1 514 ? 264.390 231.259 214.332 1.00 20.15 514 SER B C 1
ATOM 2676 O O . SER B 1 514 ? 265.510 230.771 214.161 1.00 26.38 514 SER B O 1
ATOM 2679 N N . PHE B 1 515 ? 263.988 231.781 215.487 1.00 23.29 515 PHE B N 1
ATOM 2680 C CA . PHE B 1 515 ? 264.871 231.861 216.647 1.00 21.46 515 PHE B CA 1
ATOM 2681 C C . PHE B 1 515 ? 264.284 231.107 217.830 1.00 28.62 515 PHE B C 1
ATOM 2682 O O . PHE B 1 515 ? 265.007 230.705 218.741 1.00 27.50 515 PHE B O 1
ATOM 2690 N N . VAL C 2 2 ? 229.085 227.026 169.445 1.00 64.06 2 VAL H N 1
ATOM 2691 C CA . VAL C 2 2 ? 230.462 227.223 169.880 1.00 66.17 2 VAL H CA 1
ATOM 2692 C C . VAL C 2 2 ? 231.430 226.917 168.743 1.00 64.24 2 VAL H C 1
ATOM 2693 O O . VAL C 2 2 ? 231.193 226.023 167.930 1.00 61.29 2 VAL H O 1
ATOM 2697 N N . GLN C 2 3 ? 232.520 227.679 168.683 1.00 59.39 3 GLN H N 1
ATOM 2698 C CA . GLN C 2 3 ? 233.550 227.485 167.675 1.00 59.49 3 GLN H CA 1
ATOM 2699 C C . GLN C 2 3 ? 234.915 227.648 168.324 1.00 59.16 3 GLN H C 1
ATOM 2700 O O . GLN C 2 3 ? 235.081 228.418 169.272 1.00 60.47 3 GLN H O 1
ATOM 2706 N N . LEU C 2 4 ? 235.891 226.911 167.801 1.00 42.07 4 LEU H N 1
ATOM 2707 C CA . LEU C 2 4 ? 237.266 226.967 168.272 1.00 42.57 4 LEU H CA 1
ATOM 2708 C C . LEU C 2 4 ? 238.161 227.498 167.162 1.00 41.31 4 LEU H C 1
ATOM 2709 O O . LEU C 2 4 ? 238.043 227.081 166.005 1.00 41.57 4 LEU H O 1
ATOM 2714 N N . GLN C 2 5 ? 239.056 228.416 167.516 1.00 40.91 5 GLN H N 1
ATOM 2715 C CA . GLN C 2 5 ? 239.990 229.004 166.569 1.00 37.72 5 GLN H CA 1
ATOM 2716 C C . GLN C 2 5 ? 241.413 228.802 167.067 1.00 35.86 5 GLN H C 1
ATOM 2717 O O . GLN C 2 5 ? 241.661 228.734 168.273 1.00 41.94 5 GLN H O 1
ATOM 2723 N N . GLN C 2 6 ? 242.348 228.713 166.126 1.00 30.46 6 GLN H N 1
ATOM 2724 C CA . GLN C 2 6 ? 243.747 228.480 166.443 1.00 29.39 6 GLN H CA 1
ATOM 2725 C C . GLN C 2 6 ? 244.619 229.575 165.844 1.00 29.45 6 GLN H C 1
ATOM 2726 O O . GLN C 2 6 ? 244.265 230.195 164.837 1.00 33.57 6 GLN H O 1
ATOM 2732 N N . TRP C 2 7 ? 245.768 229.803 166.477 1.00 30.99 7 TRP H N 1
ATOM 2733 C CA . TRP C 2 7 ? 246.730 230.804 166.034 1.00 34.07 7 TRP H CA 1
ATOM 2734 C C . TRP C 2 7 ? 248.123 230.221 166.197 1.00 35.02 7 TRP H C 1
ATOM 2735 O O . TRP C 2 7 ? 248.469 229.742 167.280 1.00 37.97 7 TRP H O 1
ATOM 2746 N N . GLY C 2 8 ? 248.920 230.258 165.133 1.00 40.29 8 GLY H N 1
ATOM 2747 C CA . GLY C 2 8 ? 250.277 229.776 165.211 1.00 41.69 8 GLY H CA 1
ATOM 2748 C C . GLY C 2 8 ? 251.161 230.200 164.057 1.00 43.59 8 GLY H C 1
ATOM 2749 O O . GLY C 2 8 ? 250.697 230.709 163.032 1.00 43.54 8 GLY H O 1
ATOM 2750 N N . PRO C 2 9 ? 252.465 229.997 164.213 1.00 49.91 9 PRO H N 1
ATOM 2751 C CA . PRO C 2 9 ? 253.404 230.308 163.135 1.00 51.46 9 PRO H CA 1
ATOM 2752 C C . PRO C 2 9 ? 253.452 229.190 162.106 1.00 52.47 9 PRO H C 1
ATOM 2753 O O . PRO C 2 9 ? 253.315 228.007 162.426 1.00 52.82 9 PRO H O 1
ATOM 2757 N N . GLY C 2 10 ? 253.648 229.583 160.851 1.00 57.48 10 GLY H N 1
ATOM 2758 C CA . GLY C 2 10 ? 253.698 228.614 159.775 1.00 57.86 10 GLY H CA 1
ATOM 2759 C C . GLY C 2 10 ? 255.094 228.109 159.481 1.00 61.23 10 GLY H C 1
ATOM 2760 O O . GLY C 2 10 ? 255.260 226.989 158.989 1.00 57.41 10 GLY H O 1
ATOM 2761 N N . LEU C 2 11 ? 256.107 228.919 159.776 1.00 66.03 11 LEU H N 1
ATOM 2762 C CA . LEU C 2 11 ? 257.495 228.537 159.578 1.00 63.92 11 LEU H CA 1
ATOM 2763 C C . LEU C 2 11 ? 258.232 228.580 160.909 1.00 62.36 11 LEU H C 1
ATOM 2764 O O . LEU C 2 11 ? 257.914 229.389 161.786 1.00 60.56 11 LEU H O 1
ATOM 2769 N N . VAL C 2 12 ? 259.238 227.718 161.038 1.00 69.64 12 VAL H N 1
ATOM 2770 C CA . VAL C 2 12 ? 260.059 227.623 162.243 1.00 70.63 12 VAL H CA 1
ATOM 2771 C C . VAL C 2 12 ? 261.453 227.171 161.822 1.00 70.87 12 VAL H C 1
ATOM 2772 O O . VAL C 2 12 ? 261.604 226.371 160.895 1.00 73.88 12 VAL H O 1
ATOM 2776 N N . ASN C 2 13 ? 262.471 227.691 162.507 1.00 70.88 13 ASN H N 1
ATOM 2777 C CA . ASN C 2 13 ? 263.848 227.317 162.233 1.00 71.65 13 ASN H CA 1
ATOM 2778 C C . ASN C 2 13 ? 264.120 225.884 162.700 1.00 72.17 13 ASN H C 1
ATOM 2779 O O . ASN C 2 13 ? 263.385 225.346 163.529 1.00 73.66 13 ASN H O 1
ATOM 2784 N N . PRO C 2 14 ? 265.179 225.241 162.190 1.00 75.51 14 PRO H N 1
ATOM 2785 C CA . PRO C 2 14 ? 265.411 223.829 162.536 1.00 76.17 14 PRO H CA 1
ATOM 2786 C C . PRO C 2 14 ? 265.851 223.606 163.974 1.00 76.15 14 PRO H C 1
ATOM 2787 O O . PRO C 2 14 ? 266.088 222.455 164.359 1.00 74.75 14 PRO H O 1
ATOM 2791 N N . SER C 2 15 ? 265.972 224.666 164.775 1.00 73.25 15 SER H N 1
ATOM 2792 C CA . SER C 2 15 ? 266.283 224.529 166.197 1.00 72.91 15 SER H CA 1
ATOM 2793 C C . SER C 2 15 ? 265.758 225.796 166.871 1.00 73.44 15 SER H C 1
ATOM 2794 O O . SER C 2 15 ? 266.450 226.817 166.900 1.00 74.31 15 SER H O 1
ATOM 2797 N N . GLU C 2 16 ? 264.546 225.708 167.406 1.00 69.18 16 GLU H N 1
ATOM 2798 C CA . GLU C 2 16 ? 263.860 226.844 168.007 1.00 67.53 16 GLU H CA 1
ATOM 2799 C C . GLU C 2 16 ? 262.731 226.273 168.861 1.00 66.36 16 GLU H C 1
ATOM 2800 O O . GLU C 2 16 ? 262.603 225.054 169.010 1.00 65.68 16 GLU H O 1
ATOM 2806 N N . THR C 2 17 ? 261.912 227.152 169.426 1.00 57.60 17 THR H N 1
ATOM 2807 C CA . THR C 2 17 ? 260.774 226.755 170.241 1.00 56.42 17 THR H CA 1
ATOM 2808 C C . THR C 2 17 ? 259.477 227.040 169.494 1.00 53.13 17 THR H C 1
ATOM 2809 O O . THR C 2 17 ? 259.319 228.106 168.889 1.00 52.69 17 THR H O 1
ATOM 2813 N N . LEU C 2 18 ? 258.575 226.064 169.500 1.00 42.72 18 LEU H N 1
ATOM 2814 C CA . LEU C 2 18 ? 257.277 226.179 168.851 1.00 44.19 18 LEU H CA 1
ATOM 2815 C C . LEU C 2 18 ? 256.216 226.557 169.877 1.00 42.08 18 LEU H C 1
ATOM 2816 O O . LEU C 2 18 ? 256.231 226.067 171.010 1.00 40.68 18 LEU H O 1
ATOM 2821 N N . SER C 2 19 ? 255.292 227.429 169.474 1.00 30.98 19 SER H N 1
ATOM 2822 C CA . SER C 2 19 ? 254.228 227.899 170.356 1.00 29.54 19 SER H CA 1
ATOM 2823 C C . SER C 2 19 ? 252.931 228.033 169.574 1.00 31.34 19 SER H C 1
ATOM 2824 O O . SER C 2 19 ? 252.874 228.776 168.590 1.00 35.48 19 SER H O 1
ATOM 2827 N N . LEU C 2 20 ? 251.895 227.320 170.012 1.00 30.65 20 LEU H N 1
ATOM 2828 C CA . LEU C 2 20 ? 250.573 227.372 169.407 1.00 31.15 20 LEU H CA 1
ATOM 2829 C C . LEU C 2 20 ? 249.556 227.820 170.446 1.00 24.17 20 LEU H C 1
ATOM 2830 O O . LEU C 2 20 ? 249.781 227.711 171.653 1.00 24.50 20 LEU H O 1
ATOM 2835 N N . THR C 2 21 ? 248.422 228.322 169.963 1.00 25.70 21 THR H N 1
ATOM 2836 C CA . THR C 2 21 ? 247.366 228.800 170.842 1.00 28.46 21 THR H CA 1
ATOM 2837 C C . THR C 2 21 ? 246.004 228.497 170.238 1.00 29.45 21 THR H C 1
ATOM 2838 O O . THR C 2 21 ? 245.813 228.602 169.024 1.00 34.98 21 THR H O 1
ATOM 2842 N N . CYS C 2 22 ? 245.063 228.128 171.103 1.00 33.25 22 CYS H N 1
ATOM 2843 C CA . CYS C 2 22 ? 243.698 227.789 170.736 1.00 31.33 22 CYS H CA 1
ATOM 2844 C C . CYS C 2 22 ? 242.775 228.550 171.678 1.00 34.15 22 CYS H C 1
ATOM 2845 O O . CYS C 2 22 ? 243.152 228.871 172.808 1.00 37.77 22 CYS H O 1
ATOM 2848 N N . SER C 2 23 ? 241.570 228.855 171.206 1.00 45.12 23 SER H N 1
ATOM 2849 C CA . SER C 2 23 ? 240.629 229.626 172.005 1.00 43.38 23 SER H CA 1
ATOM 2850 C C . SER C 2 23 ? 239.211 229.178 171.689 1.00 48.21 23 SER H C 1
ATOM 2851 O O . SER C 2 23 ? 238.975 228.377 170.782 1.00 49.95 23 SER H O 1
ATOM 2854 N N . VAL C 2 24 ? 238.261 229.715 172.455 1.00 55.56 24 VAL H N 1
ATOM 2855 C CA . VAL C 2 24 ? 236.858 229.357 172.325 1.00 55.24 24 VAL H CA 1
ATOM 2856 C C . VAL C 2 24 ? 236.035 230.636 172.260 1.00 57.62 24 VAL H C 1
ATOM 2857 O O . VAL C 2 24 ? 236.468 231.709 172.686 1.00 59.13 24 VAL H O 1
ATOM 2861 N N . SER C 2 25 ? 234.834 230.506 171.706 1.00 64.37 25 SER H N 1
ATOM 2862 C CA . SER C 2 25 ? 233.895 231.606 171.573 1.00 65.34 25 SER H CA 1
ATOM 2863 C C . SER C 2 25 ? 232.509 231.101 171.937 1.00 67.46 25 SER H C 1
ATOM 2864 O O . SER C 2 25 ? 232.133 229.984 171.570 1.00 67.99 25 SER H O 1
ATOM 2867 N N . GLY C 2 26 ? 231.750 231.925 172.654 1.00 70.28 26 GLY H N 1
ATOM 2868 C CA . GLY C 2 26 ? 230.417 231.538 173.063 1.00 70.36 26 GLY H CA 1
ATOM 2869 C C . GLY C 2 26 ? 230.324 230.692 174.313 1.00 70.73 26 GLY H C 1
ATOM 2870 O O . GLY C 2 26 ? 229.245 230.157 174.592 1.00 70.07 26 GLY H O 1
ATOM 2871 N N . GLY C 2 27 ? 231.401 230.544 175.070 1.00 70.22 27 GLY H N 1
ATOM 2872 C CA . GLY C 2 27 ? 231.382 229.750 176.288 1.00 68.82 27 GLY H CA 1
ATOM 2873 C C . GLY C 2 27 ? 232.443 230.208 177.266 1.00 69.41 27 GLY H C 1
ATOM 2874 O O . GLY C 2 27 ? 232.793 231.391 177.310 1.00 68.32 27 GLY H O 1
ATOM 2875 N N . SER C 2 28 ? 232.963 229.267 178.054 1.00 64.77 28 SER H N 1
ATOM 2876 C CA . SER C 2 28 ? 233.987 229.600 179.036 1.00 64.41 28 SER H CA 1
ATOM 2877 C C . SER C 2 28 ? 234.771 228.355 179.424 1.00 61.39 28 SER H C 1
ATOM 2878 O O . SER C 2 28 ? 234.253 227.236 179.374 1.00 59.45 28 SER H O 1
ATOM 2881 N N . PHE C 2 29 ? 236.031 228.570 179.811 1.00 52.77 29 PHE H N 1
ATOM 2882 C CA . PHE C 2 29 ? 236.881 227.479 180.276 1.00 52.23 29 PHE H CA 1
ATOM 2883 C C . PHE C 2 29 ? 236.590 227.097 181.722 1.00 51.30 29 PHE H C 1
ATOM 2884 O O . PHE C 2 29 ? 236.762 225.931 182.095 1.00 48.27 29 PHE H O 1
ATOM 2892 N N . ALA C 2 30 ? 236.151 228.050 182.544 1.00 47.02 30 ALA H N 1
ATOM 2893 C CA . ALA C 2 30 ? 235.900 227.788 183.957 1.00 43.19 30 ALA H CA 1
ATOM 2894 C C . ALA C 2 30 ? 234.659 226.927 184.145 1.00 43.63 30 ALA H C 1
ATOM 2895 O O . ALA C 2 30 ? 233.548 227.442 184.305 1.00 42.55 30 ALA H O 1
ATOM 2897 N N . THR C 2 31 ? 234.856 225.609 184.135 1.00 37.22 31 THR H N 1
ATOM 2898 C CA . THR C 2 31 ? 233.789 224.625 184.276 1.00 27.59 31 THR H CA 1
ATOM 2899 C C . THR C 2 31 ? 234.415 223.271 184.590 1.00 25.94 31 THR H C 1
ATOM 2900 O O . THR C 2 31 ? 235.390 222.877 183.943 1.00 22.77 31 THR H O 1
ATOM 2904 N N . GLU C 2 32 ? 233.870 222.543 185.566 1.00 19.31 32 GLU H N 1
ATOM 2905 C CA . GLU C 2 32 ? 234.423 221.251 185.951 1.00 21.77 32 GLU H CA 1
ATOM 2906 C C . GLU C 2 32 ? 233.792 220.092 185.188 1.00 20.53 32 GLU H C 1
ATOM 2907 O O . GLU C 2 32 ? 233.896 218.939 185.621 1.00 12.62 32 GLU H O 1
ATOM 2913 N N . ASN C 2 33 ? 233.144 220.383 184.064 1.00 19.21 33 ASN H N 1
ATOM 2914 C CA . ASN C 2 33 ? 232.359 219.432 183.295 1.00 8.89 33 ASN H CA 1
ATOM 2915 C C . ASN C 2 33 ? 233.085 218.988 182.035 1.00 12.39 33 ASN H C 1
ATOM 2916 O O . ASN C 2 33 ? 232.662 218.018 181.399 1.00 9.73 33 ASN H O 1
ATOM 2921 N N . TYR C 2 34 ? 234.169 219.674 181.676 1.00 13.22 34 TYR H N 1
ATOM 2922 C CA . TYR C 2 34 ? 234.830 219.540 180.389 1.00 3.98 34 TYR H CA 1
ATOM 2923 C C . TYR C 2 34 ? 236.321 219.302 180.585 1.00 6.03 34 TYR H C 1
ATOM 2924 O O . TYR C 2 34 ? 236.874 219.516 181.666 1.00 15.96 34 TYR H O 1
ATOM 2933 N N . TYR C 2 35 ? 236.960 218.847 179.510 1.00 4.31 35 TYR H N 1
ATOM 2934 C CA . TYR C 2 35 ? 238.399 218.632 179.463 1.00 6.89 35 TYR H CA 1
ATOM 2935 C C . TYR C 2 35 ? 238.858 218.910 178.040 1.00 5.76 35 TYR H C 1
ATOM 2936 O O . TYR C 2 35 ? 238.068 218.860 177.095 1.00 4.16 35 TYR H O 1
ATOM 2945 N N . TRP C 2 36 A 240.145 219.212 177.895 1.00 11.22 35 TRP H N 1
ATOM 2946 C CA . TRP C 2 36 A 240.716 219.586 176.610 1.00 9.64 35 TRP H CA 1
ATOM 2947 C C . TRP C 2 36 A 241.940 218.732 176.314 1.00 10.89 35 TRP H C 1
ATOM 2948 O O . TRP C 2 36 A 242.579 218.189 177.217 1.00 15.45 35 TRP H O 1
ATOM 2959 N N . SER C 2 37 B 242.263 218.619 175.025 1.00 15.06 35 SER H N 1
ATOM 2960 C CA . SER C 2 37 B 243.360 217.772 174.579 1.00 14.61 35 SER H CA 1
ATOM 2961 C C . SER C 2 37 B 243.933 218.303 173.272 1.00 14.82 35 SER H C 1
ATOM 2962 O O . SER C 2 37 B 243.357 219.178 172.622 1.00 17.12 35 SER H O 1
ATOM 2965 N N . TRP C 2 38 ? 245.090 217.757 172.899 1.00 17.25 36 TRP H N 1
ATOM 2966 C CA . TRP C 2 38 ? 245.783 218.097 171.663 1.00 13.68 36 TRP H CA 1
ATOM 2967 C C . TRP C 2 38 ? 246.085 216.831 170.875 1.00 14.90 36 TRP H C 1
ATOM 2968 O O . TRP C 2 38 ? 246.582 215.849 171.435 1.00 15.54 36 TRP H O 1
ATOM 2979 N N . ILE C 2 39 ? 245.767 216.857 169.583 1.00 17.71 37 ILE H N 1
ATOM 2980 C CA . ILE C 2 39 ? 245.998 215.752 168.662 1.00 20.59 37 ILE H CA 1
ATOM 2981 C C . ILE C 2 39 ? 246.880 216.271 167.534 1.00 19.19 37 ILE H C 1
ATOM 2982 O O . ILE C 2 39 ? 246.848 217.459 167.200 1.00 28.39 37 ILE H O 1
ATOM 2987 N N . ARG C 2 40 ? 247.673 215.378 166.944 1.00 22.01 38 ARG H N 1
ATOM 2988 C CA . ARG C 2 40 ? 248.485 215.740 165.791 1.00 28.32 38 ARG H CA 1
ATOM 2989 C C . ARG C 2 40 ? 248.453 214.616 164.766 1.00 29.56 38 ARG H C 1
ATOM 2990 O O . ARG C 2 40 ? 248.175 213.459 165.088 1.00 32.31 38 ARG H O 1
ATOM 2998 N N . GLN C 2 41 ? 248.752 214.974 163.518 1.00 24.64 39 GLN H N 1
ATOM 2999 C CA . GLN C 2 41 ? 248.723 214.027 162.409 1.00 28.22 39 GLN H CA 1
ATOM 3000 C C . GLN C 2 41 ? 249.856 214.318 161.441 1.00 30.56 39 GLN H C 1
ATOM 3001 O O . GLN C 2 41 ? 249.898 215.392 160.835 1.00 26.38 39 GLN H O 1
ATOM 3007 N N . HIS C 2 42 ? 250.766 213.360 161.298 1.00 41.66 40 HIS H N 1
ATOM 3008 C CA . HIS C 2 42 ? 251.841 213.489 160.332 1.00 40.74 40 HIS H CA 1
ATOM 3009 C C . HIS C 2 42 ? 251.273 213.357 158.920 1.00 44.71 40 HIS H C 1
ATOM 3010 O O . HIS C 2 42 ? 250.227 212.733 158.723 1.00 47.66 40 HIS H O 1
ATOM 3017 N N . PRO C 2 43 ? 251.934 213.941 157.921 1.00 52.54 41 PRO H N 1
ATOM 3018 C CA . PRO C 2 43 ? 251.414 213.855 156.550 1.00 50.52 41 PRO H CA 1
ATOM 3019 C C . PRO C 2 43 ? 251.311 212.411 156.079 1.00 50.33 41 PRO H C 1
ATOM 3020 O O . PRO C 2 43 ? 252.285 211.655 156.112 1.00 48.68 41 PRO H O 1
ATOM 3024 N N . GLY C 2 44 ? 250.115 212.040 155.633 1.00 59.43 42 GLY H N 1
ATOM 3025 C CA . GLY C 2 44 ? 249.852 210.682 155.182 1.00 58.02 42 GLY H CA 1
ATOM 3026 C C . GLY C 2 44 ? 250.051 209.613 156.234 1.00 59.39 42 GLY H C 1
ATOM 3027 O O . GLY C 2 44 ? 250.598 208.545 155.933 1.00 63.13 42 GLY H O 1
ATOM 3028 N N . GLU C 2 45 ? 249.607 209.869 157.465 1.00 48.03 43 GLU H N 1
ATOM 3029 C CA . GLU C 2 45 ? 249.757 208.916 158.558 1.00 49.61 43 GLU H CA 1
ATOM 3030 C C . GLU C 2 45 ? 248.559 209.037 159.494 1.00 45.46 43 GLU H C 1
ATOM 3031 O O . GLU C 2 45 ? 247.691 209.897 159.322 1.00 42.81 43 GLU H O 1
ATOM 3037 N N . GLY C 2 46 ? 248.523 208.157 160.488 1.00 35.09 44 GLY H N 1
ATOM 3038 C CA . GLY C 2 46 ? 247.466 208.142 161.477 1.00 32.91 44 GLY H CA 1
ATOM 3039 C C . GLY C 2 46 ? 247.582 209.277 162.480 1.00 35.32 44 GLY H C 1
ATOM 3040 O O . GLY C 2 46 ? 248.473 210.125 162.426 1.00 38.15 44 GLY H O 1
ATOM 3041 N N . LEU C 2 47 ? 246.647 209.280 163.424 1.00 30.68 45 LEU H N 1
ATOM 3042 C CA . LEU C 2 47 ? 246.579 210.316 164.442 1.00 25.95 45 LEU H CA 1
ATOM 3043 C C . LEU C 2 47 ? 247.361 209.895 165.683 1.00 28.00 45 LEU H C 1
ATOM 3044 O O . LEU C 2 47 ? 247.587 208.709 165.934 1.00 32.02 45 LEU H O 1
ATOM 3049 N N . GLU C 2 48 ? 247.766 210.892 166.467 1.00 31.52 46 GLU H N 1
ATOM 3050 C CA . GLU C 2 48 ? 248.474 210.673 167.720 1.00 27.99 46 GLU H CA 1
ATOM 3051 C C . GLU C 2 48 ? 247.879 211.557 168.804 1.00 29.08 46 GLU H C 1
ATOM 3052 O O . GLU C 2 48 ? 247.523 212.709 168.549 1.00 34.52 46 GLU H O 1
ATOM 3058 N N . TRP C 2 49 ? 247.799 211.023 170.018 1.00 26.54 47 TRP H N 1
ATOM 3059 C CA . TRP C 2 49 ? 247.248 211.739 171.159 1.00 23.63 47 TRP H CA 1
ATOM 3060 C C . TRP C 2 49 ? 248.399 212.241 172.022 1.00 23.57 47 TRP H C 1
ATOM 3061 O O . TRP C 2 49 ? 249.292 211.469 172.383 1.00 29.91 47 TRP H O 1
ATOM 3072 N N . ILE C 2 50 ? 248.376 213.534 172.347 1.00 24.58 48 ILE H N 1
ATOM 3073 C CA . ILE C 2 50 ? 249.454 214.165 173.103 1.00 28.32 48 ILE H CA 1
ATOM 3074 C C . ILE C 2 50 ? 249.173 214.087 174.597 1.00 24.95 48 ILE H C 1
ATOM 3075 O O . ILE C 2 50 ? 249.972 213.532 175.359 1.00 32.07 48 ILE H O 1
ATOM 3080 N N . GLY C 2 51 ? 248.047 214.640 175.028 1.00 22.41 49 GLY H N 1
ATOM 3081 C CA . GLY C 2 51 ? 247.716 214.607 176.439 1.00 22.56 49 GLY H CA 1
ATOM 3082 C C . GLY C 2 51 ? 246.424 215.343 176.709 1.00 15.81 49 GLY H C 1
ATOM 3083 O O . GLY C 2 51 ? 245.767 215.854 175.798 1.00 18.28 49 GLY H O 1
ATOM 3084 N N . ASN C 2 52 ? 246.078 215.398 177.993 1.00 14.92 50 ASN H N 1
ATOM 3085 C CA . ASN C 2 52 ? 244.854 216.023 178.467 1.00 9.51 50 ASN H CA 1
ATOM 3086 C C . ASN C 2 52 ? 245.151 216.991 179.603 1.00 8.98 50 ASN H C 1
ATOM 3087 O O . ASN C 2 52 ? 246.108 216.812 180.360 1.00 22.88 50 ASN H O 1
ATOM 3092 N N . ILE C 2 53 ? 244.313 218.017 179.717 1.00 10.48 51 ILE H N 1
ATOM 3093 C CA . ILE C 2 53 ? 244.403 218.997 180.791 1.00 17.29 51 ILE H CA 1
ATOM 3094 C C . ILE C 2 53 ? 243.002 219.190 181.350 1.00 14.85 51 ILE H C 1
ATOM 3095 O O . ILE C 2 53 ? 242.024 219.270 180.598 1.00 16.69 51 ILE H O 1
ATOM 3100 N N . TYR C 2 54 ? 242.902 219.220 182.673 1.00 19.61 52 TYR H N 1
ATOM 3101 C CA . TYR C 2 54 ? 241.631 219.329 183.365 1.00 13.26 52 TYR H CA 1
ATOM 3102 C C . TYR C 2 54 ? 241.539 220.631 184.144 1.00 13.24 52 TYR H C 1
ATOM 3103 O O . TYR C 2 54 ? 242.539 221.304 184.405 1.00 17.28 52 TYR H O 1
ATOM 3112 N N . PHE C 2 55 ? 240.305 220.983 184.492 1.00 20.61 53 PHE H N 1
ATOM 3113 C CA . PHE C 2 55 ? 240.066 222.091 185.400 1.00 17.42 53 PHE H CA 1
ATOM 3114 C C . PHE C 2 55 ? 240.756 221.774 186.721 1.00 21.89 53 PHE H C 1
ATOM 3115 O O . PHE C 2 55 ? 240.856 220.609 187.117 1.00 30.30 53 PHE H O 1
ATOM 3123 N N . SER C 2 56 ? 241.258 222.816 187.389 1.00 16.93 54 SER H N 1
ATOM 3124 C CA . SER C 2 56 ? 242.083 222.746 188.609 1.00 23.78 54 SER H CA 1
ATOM 3125 C C . SER C 2 56 ? 243.555 222.509 188.290 1.00 19.04 54 SER H C 1
ATOM 3126 O O . SER C 2 56 ? 244.347 222.305 189.220 1.00 22.57 54 SER H O 1
ATOM 3129 N N . GLY C 2 57 ? 243.950 222.522 187.016 1.00 19.42 55 GLY H N 1
ATOM 3130 C CA . GLY C 2 57 ? 245.348 222.429 186.645 1.00 14.79 55 GLY H CA 1
ATOM 3131 C C . GLY C 2 57 ? 245.953 221.045 186.541 1.00 13.12 55 GLY H C 1
ATOM 3132 O O . GLY C 2 57 ? 247.148 220.941 186.240 1.00 20.06 55 GLY H O 1
ATOM 3133 N N . ASN C 2 58 ? 245.190 219.982 186.778 1.00 11.45 56 ASN H N 1
ATOM 3134 C CA . ASN C 2 58 ? 245.741 218.642 186.630 1.00 7.78 56 ASN H CA 1
ATOM 3135 C C . ASN C 2 58 ? 246.033 218.352 185.159 1.00 14.41 56 ASN H C 1
ATOM 3136 O O . ASN C 2 58 ? 245.411 218.918 184.257 1.00 16.65 56 ASN H O 1
ATOM 3141 N N . THR C 2 59 ? 246.988 217.452 184.919 1.00 14.72 57 THR H N 1
ATOM 3142 C CA . THR C 2 59 ? 247.392 217.089 183.567 1.00 13.46 57 THR H CA 1
ATOM 3143 C C . THR C 2 59 ? 247.657 215.591 183.484 1.00 11.87 57 THR H C 1
ATOM 3144 O O . THR C 2 59 ? 247.863 214.916 184.494 1.00 22.75 57 THR H O 1
ATOM 3148 N N . TYR C 2 60 ? 247.645 215.083 182.252 1.00 11.06 58 TYR H N 1
ATOM 3149 C CA . TYR C 2 60 ? 247.880 213.669 181.973 1.00 10.38 58 TYR H CA 1
ATOM 3150 C C . TYR C 2 60 ? 248.506 213.579 180.589 1.00 17.30 58 TYR H C 1
ATOM 3151 O O . TYR C 2 60 ? 247.899 214.021 179.610 1.00 22.42 58 TYR H O 1
ATOM 3160 N N . TYR C 2 61 ? 249.706 213.009 180.505 1.00 20.76 59 TYR H N 1
ATOM 3161 C CA . TYR C 2 61 ? 250.474 212.950 179.267 1.00 17.68 59 TYR H CA 1
ATOM 3162 C C . TYR C 2 61 ? 250.577 211.527 178.730 1.00 22.24 59 TYR H C 1
ATOM 3163 O O . TYR C 2 61 ? 250.273 210.546 179.412 1.00 29.55 59 TYR H O 1
ATOM 3172 N N . ASN C 2 62 ? 251.021 211.440 177.475 1.00 25.26 60 ASN H N 1
ATOM 3173 C CA . ASN C 2 62 ? 251.215 210.165 176.795 1.00 27.85 60 ASN H CA 1
ATOM 3174 C C . ASN C 2 62 ? 252.606 209.635 177.119 1.00 29.19 60 ASN H C 1
ATOM 3175 O O . ASN C 2 62 ? 253.600 210.291 176.779 1.00 29.16 60 ASN H O 1
ATOM 3180 N N . PRO C 2 63 ? 252.725 208.477 177.773 1.00 29.17 61 PRO H N 1
ATOM 3181 C CA . PRO C 2 63 ? 254.056 207.959 178.134 1.00 31.83 61 PRO H CA 1
ATOM 3182 C C . PRO C 2 63 ? 254.980 207.704 176.953 1.00 33.13 61 PRO H C 1
ATOM 3183 O O . PRO C 2 63 ? 256.201 207.834 177.105 1.00 32.02 61 PRO H O 1
ATOM 3187 N N . SER C 2 64 ? 254.441 207.331 175.788 1.00 36.97 62 SER H N 1
ATOM 3188 C CA . SER C 2 64 ? 255.285 207.041 174.630 1.00 33.84 62 SER H CA 1
ATOM 3189 C C . SER C 2 64 ? 256.189 208.216 174.277 1.00 36.72 62 SER H C 1
ATOM 3190 O O . SER C 2 64 ? 257.363 208.024 173.943 1.00 40.36 62 SER H O 1
ATOM 3193 N N . LEU C 2 65 ? 255.664 209.434 174.337 1.00 41.80 63 LEU H N 1
ATOM 3194 C CA . LEU C 2 65 ? 256.486 210.611 174.103 1.00 43.45 63 LEU H CA 1
ATOM 3195 C C . LEU C 2 65 ? 257.355 210.890 175.325 1.00 43.99 63 LEU H C 1
ATOM 3196 O O . LEU C 2 65 ? 256.967 210.618 176.464 1.00 49.22 63 LEU H O 1
ATOM 3201 N N . ASN C 2 66 ? 258.545 211.439 175.080 1.00 49.69 64 ASN H N 1
ATOM 3202 C CA . ASN C 2 66 ? 259.487 211.696 176.164 1.00 52.28 64 ASN H CA 1
ATOM 3203 C C . ASN C 2 66 ? 259.206 213.028 176.850 1.00 52.66 64 ASN H C 1
ATOM 3204 O O . ASN C 2 66 ? 260.101 213.871 176.952 1.00 52.01 64 ASN H O 1
ATOM 3209 N N . ASN C 2 67 ? 257.955 213.221 177.270 1.00 56.05 65 ASN H N 1
ATOM 3210 C CA . ASN C 2 67 ? 257.445 214.424 177.947 1.00 55.07 65 ASN H CA 1
ATOM 3211 C C . ASN C 2 67 ? 258.083 215.712 177.421 1.00 52.75 65 ASN H C 1
ATOM 3212 O O . ASN C 2 67 ? 258.482 216.601 178.176 1.00 50.59 65 ASN H O 1
ATOM 3217 N N . ARG C 2 68 ? 258.160 215.812 176.093 1.00 42.24 66 ARG H N 1
ATOM 3218 C CA . ARG C 2 68 ? 258.710 217.010 175.469 1.00 39.18 66 ARG H CA 1
ATOM 3219 C C . ARG C 2 68 ? 257.695 218.145 175.415 1.00 41.53 66 ARG H C 1
ATOM 3220 O O . ARG C 2 68 ? 258.082 219.318 175.410 1.00 42.02 66 ARG H O 1
ATOM 3228 N N . PHE C 2 69 ? 256.408 217.816 175.378 1.00 31.56 67 PHE H N 1
ATOM 3229 C CA . PHE C 2 69 ? 255.327 218.782 175.256 1.00 25.45 67 PHE H CA 1
ATOM 3230 C C . PHE C 2 69 ? 254.924 219.343 176.618 1.00 27.12 67 PHE H C 1
ATOM 3231 O O . PHE C 2 69 ? 255.306 218.835 177.673 1.00 28.14 67 PHE H O 1
ATOM 3239 N N . THR C 2 70 ? 254.126 220.410 176.578 1.00 24.70 68 THR H N 1
ATOM 3240 C CA . THR C 2 70 ? 253.643 221.070 177.782 1.00 22.90 68 THR H CA 1
ATOM 3241 C C . THR C 2 70 ? 252.324 221.758 177.458 1.00 18.65 68 THR H C 1
ATOM 3242 O O . THR C 2 70 ? 252.177 222.363 176.393 1.00 22.79 68 THR H O 1
ATOM 3246 N N . ILE C 2 71 ? 251.373 221.661 178.385 1.00 21.65 69 ILE H N 1
ATOM 3247 C CA . ILE C 2 71 ? 250.036 222.220 178.230 1.00 22.04 69 ILE H CA 1
ATOM 3248 C C . ILE C 2 71 ? 249.722 223.061 179.459 1.00 25.00 69 ILE H C 1
ATOM 3249 O O . ILE C 2 71 ? 249.996 222.645 180.590 1.00 29.45 69 ILE H O 1
ATOM 3254 N N . SER C 2 72 ? 249.144 224.240 179.240 1.00 23.06 70 SER H N 1
ATOM 3255 C CA . SER C 2 72 ? 248.824 225.135 180.343 1.00 22.35 70 SER H CA 1
ATOM 3256 C C . SER C 2 72 ? 247.743 226.113 179.910 1.00 25.14 70 SER H C 1
ATOM 3257 O O . SER C 2 72 ? 247.583 226.396 178.721 1.00 25.11 70 SER H O 1
ATOM 3260 N N . PHE C 2 73 ? 247.003 226.618 180.892 1.00 36.46 71 PHE H N 1
ATOM 3261 C CA . PHE C 2 73 ? 245.995 227.640 180.664 1.00 37.71 71 PHE H CA 1
ATOM 3262 C C . PHE C 2 73 ? 246.588 229.037 180.824 1.00 40.42 71 PHE H C 1
ATOM 3263 O O . PHE C 2 73 ? 247.721 229.219 181.274 1.00 39.27 71 PHE H O 1
ATOM 3271 N N . ASP C 2 74 ? 245.790 230.036 180.446 1.00 67.56 72 ASP H N 1
ATOM 3272 C CA . ASP C 2 74 ? 246.102 231.450 180.675 1.00 69.99 72 ASP H CA 1
ATOM 3273 C C . ASP C 2 74 ? 244.776 232.124 181.025 1.00 72.12 72 ASP H C 1
ATOM 3274 O O . ASP C 2 74 ? 244.073 232.625 180.144 1.00 69.33 72 ASP H O 1
ATOM 3279 N N . THR C 2 75 ? 244.443 232.134 182.318 1.00 83.69 73 THR H N 1
ATOM 3280 C CA . THR C 2 75 ? 243.168 232.691 182.760 1.00 83.90 73 THR H CA 1
ATOM 3281 C C . THR C 2 75 ? 243.062 234.194 182.523 1.00 82.40 73 THR H C 1
ATOM 3282 O O . THR C 2 75 ? 241.945 234.722 182.499 1.00 80.46 73 THR H O 1
ATOM 3286 N N . SER C 2 76 ? 244.187 234.894 182.356 1.00 84.54 74 SER H N 1
ATOM 3287 C CA . SER C 2 76 ? 244.124 236.310 182.008 1.00 86.12 74 SER H CA 1
ATOM 3288 C C . SER C 2 76 ? 243.493 236.516 180.637 1.00 85.90 74 SER H C 1
ATOM 3289 O O . SER C 2 76 ? 242.895 237.567 180.378 1.00 84.71 74 SER H O 1
ATOM 3292 N N . LYS C 2 77 ? 243.618 235.527 179.752 1.00 81.46 75 LYS H N 1
ATOM 3293 C CA . LYS C 2 77 ? 243.081 235.593 178.402 1.00 79.81 75 LYS H CA 1
ATOM 3294 C C . LYS C 2 77 ? 242.111 234.465 178.085 1.00 79.04 75 LYS H C 1
ATOM 3295 O O . LYS C 2 77 ? 241.439 234.526 177.049 1.00 77.52 75 LYS H O 1
ATOM 3301 N N . ASN C 2 78 ? 242.015 233.451 178.947 1.00 74.30 76 ASN H N 1
ATOM 3302 C CA . ASN C 2 78 ? 241.218 232.247 178.705 1.00 72.46 76 ASN H CA 1
ATOM 3303 C C . ASN C 2 78 ? 241.640 231.554 177.409 1.00 70.17 76 ASN H C 1
ATOM 3304 O O . ASN C 2 78 ? 240.831 231.296 176.516 1.00 70.06 76 ASN H O 1
ATOM 3309 N N . HIS C 2 79 ? 242.936 231.281 177.308 1.00 58.88 77 HIS H N 1
ATOM 3310 C CA . HIS C 2 79 ? 243.545 230.543 176.211 1.00 56.34 77 HIS H CA 1
ATOM 3311 C C . HIS C 2 79 ? 244.130 229.229 176.718 1.00 54.15 77 HIS H C 1
ATOM 3312 O O . HIS C 2 79 ? 244.295 229.011 177.920 1.00 56.04 77 HIS H O 1
ATOM 3319 N N . LEU C 2 80 ? 244.436 228.347 175.772 1.00 32.78 78 LEU H N 1
ATOM 3320 C CA . LEU C 2 80 ? 245.188 227.128 176.032 1.00 35.55 78 LEU H CA 1
ATOM 3321 C C . LEU C 2 80 ? 246.294 227.057 174.992 1.00 30.88 78 LEU H C 1
ATOM 3322 O O . LEU C 2 80 ? 246.069 227.352 173.815 1.00 29.04 78 LEU H O 1
ATOM 3327 N N . SER C 2 81 ? 247.492 226.679 175.428 1.00 28.44 79 SER H N 1
ATOM 3328 C CA . SER C 2 81 ? 248.654 226.673 174.555 1.00 26.25 79 SER H CA 1
ATOM 3329 C C . SER C 2 81 ? 249.452 225.384 174.688 1.00 21.20 79 SER H C 1
ATOM 3330 O O . SER C 2 81 ? 249.350 224.652 175.675 1.00 17.50 79 SER H O 1
ATOM 3333 N N . LEU C 2 82 ? 250.246 225.125 173.654 1.00 23.96 80 LEU H N 1
ATOM 3334 C CA . LEU C 2 82 ? 251.160 223.997 173.580 1.00 25.55 80 LEU H CA 1
ATOM 3335 C C . LEU C 2 82 ? 252.575 224.538 173.428 1.00 23.24 80 LEU H C 1
ATOM 3336 O O . LEU C 2 82 ? 252.807 225.492 172.680 1.00 24.35 80 LEU H O 1
ATOM 3341 N N . LYS C 2 83 ? 253.515 223.926 174.141 1.00 27.36 81 LYS H N 1
ATOM 3342 C CA . LYS C 2 83 ? 254.906 224.351 174.151 1.00 29.78 81 LYS H CA 1
ATOM 3343 C C . LYS C 2 83 ? 255.801 223.169 173.813 1.00 34.52 81 LYS H C 1
ATOM 3344 O O . LYS C 2 83 ? 255.619 222.072 174.347 1.00 36.81 81 LYS H O 1
ATOM 3350 N N . LEU C 2 84 ? 256.775 223.397 172.928 1.00 40.39 82 LEU H N 1
ATOM 3351 C CA . LEU C 2 84 ? 257.705 222.348 172.511 1.00 44.18 82 LEU H CA 1
ATOM 3352 C C . LEU C 2 84 ? 259.041 222.977 172.141 1.00 45.25 82 LEU H C 1
ATOM 3353 O O . LEU C 2 84 ? 259.192 223.545 171.048 1.00 46.41 82 LEU H O 1
ATOM 3358 N N . PRO C 2 85 A 260.036 222.896 173.017 1.00 48.35 82 PRO H N 1
ATOM 3359 C CA . PRO C 2 85 A 261.356 223.437 172.693 1.00 49.48 82 PRO H CA 1
ATOM 3360 C C . PRO C 2 85 A 262.205 222.440 171.915 1.00 53.91 82 PRO H C 1
ATOM 3361 O O . PRO C 2 85 A 261.976 221.229 171.939 1.00 54.83 82 PRO H O 1
ATOM 3365 N N . SER C 2 86 B 263.199 222.985 171.208 1.00 58.77 82 SER H N 1
ATOM 3366 C CA . SER C 2 86 B 264.164 222.193 170.442 1.00 56.87 82 SER H CA 1
ATOM 3367 C C . SER C 2 86 B 263.485 221.348 169.363 1.00 57.12 82 SER H C 1
ATOM 3368 O O . SER C 2 86 B 263.676 220.132 169.283 1.00 57.98 82 SER H O 1
ATOM 3371 N N . VAL C 2 87 C 262.673 222.006 168.529 1.00 58.22 82 VAL H N 1
ATOM 3372 C CA . VAL C 2 87 C 261.959 221.295 167.471 1.00 58.37 82 VAL H CA 1
ATOM 3373 C C . VAL C 2 87 C 262.952 220.653 166.502 1.00 58.86 82 VAL H C 1
ATOM 3374 O O . VAL C 2 87 C 264.120 221.050 166.403 1.00 58.13 82 VAL H O 1
ATOM 3378 N N . THR C 2 88 ? 262.474 219.644 165.772 1.00 56.79 83 THR H N 1
ATOM 3379 C CA . THR C 2 88 ? 263.306 218.932 164.813 1.00 57.48 83 THR H CA 1
ATOM 3380 C C . THR C 2 88 ? 262.526 218.697 163.524 1.00 55.51 83 THR H C 1
ATOM 3381 O O . THR C 2 88 ? 261.390 219.153 163.362 1.00 57.84 83 THR H O 1
ATOM 3385 N N . ALA C 2 89 ? 263.166 217.977 162.598 1.00 56.01 84 ALA H N 1
ATOM 3386 C CA . ALA C 2 89 ? 262.582 217.722 161.283 1.00 56.17 84 ALA H CA 1
ATOM 3387 C C . ALA C 2 89 ? 261.282 216.930 161.371 1.00 55.78 84 ALA H C 1
ATOM 3388 O O . ALA C 2 89 ? 260.341 217.185 160.610 1.00 56.53 84 ALA H O 1
ATOM 3390 N N . ALA C 2 90 ? 261.209 215.969 162.287 1.00 51.29 85 ALA H N 1
ATOM 3391 C CA . ALA C 2 90 ? 260.032 215.122 162.444 1.00 53.12 85 ALA H CA 1
ATOM 3392 C C . ALA C 2 90 ? 258.871 215.803 163.161 1.00 52.71 85 ALA H C 1
ATOM 3393 O O . ALA C 2 90 ? 257.911 215.116 163.528 1.00 51.58 85 ALA H O 1
ATOM 3395 N N . ASP C 2 91 ? 258.923 217.115 163.378 1.00 45.91 86 ASP H N 1
ATOM 3396 C CA . ASP C 2 91 ? 257.853 217.821 164.068 1.00 42.49 86 ASP H CA 1
ATOM 3397 C C . ASP C 2 91 ? 256.880 218.512 163.118 1.00 45.93 86 ASP H C 1
ATOM 3398 O O . ASP C 2 91 ? 255.991 219.234 163.581 1.00 48.94 86 ASP H O 1
ATOM 3403 N N . THR C 2 92 ? 257.026 218.319 161.810 1.00 39.64 87 THR H N 1
ATOM 3404 C CA . THR C 2 92 ? 256.096 218.897 160.847 1.00 39.78 87 THR H CA 1
ATOM 3405 C C . THR C 2 92 ? 254.824 218.057 160.811 1.00 45.62 87 THR H C 1
ATOM 3406 O O . THR C 2 92 ? 254.879 216.858 160.516 1.00 44.50 87 THR H O 1
ATOM 3410 N N . ALA C 2 93 ? 253.685 218.684 161.089 1.00 31.38 88 ALA H N 1
ATOM 3411 C CA . ALA C 2 93 ? 252.408 217.980 161.168 1.00 26.92 88 ALA H CA 1
ATOM 3412 C C . ALA C 2 93 ? 251.298 219.008 161.349 1.00 27.84 88 ALA H C 1
ATOM 3413 O O . ALA C 2 93 ? 251.543 220.217 161.413 1.00 33.05 88 ALA H O 1
ATOM 3415 N N . VAL C 2 94 ? 250.069 218.509 161.427 1.00 29.55 89 VAL H N 1
ATOM 3416 C CA . VAL C 2 94 ? 248.890 219.305 161.741 1.00 27.67 89 VAL H CA 1
ATOM 3417 C C . VAL C 2 94 ? 248.598 219.126 163.223 1.00 22.72 89 VAL H C 1
ATOM 3418 O O . VAL C 2 94 ? 248.829 218.055 163.791 1.00 21.04 89 VAL H O 1
ATOM 3422 N N . TYR C 2 95 ? 248.088 220.177 163.861 1.00 17.09 90 TYR H N 1
ATOM 3423 C CA . TYR C 2 95 ? 247.785 220.151 165.284 1.00 17.08 90 TYR H CA 1
ATOM 3424 C C . TYR C 2 95 ? 246.338 220.561 165.508 1.00 17.44 90 TYR H C 1
ATOM 3425 O O . TYR C 2 95 ? 245.858 221.524 164.904 1.00 23.69 90 TYR H O 1
ATOM 3434 N N . TYR C 2 96 ? 245.653 219.834 166.388 1.00 11.45 91 TYR H N 1
ATOM 3435 C CA . TYR C 2 96 ? 244.248 220.071 166.684 1.00 11.94 91 TYR H CA 1
ATOM 3436 C C . TYR C 2 96 ? 244.020 220.220 168.181 1.00 11.74 91 TYR H C 1
ATOM 3437 O O . TYR C 2 96 ? 244.730 219.631 168.998 1.00 22.43 91 TYR H O 1
ATOM 3446 N N . CYS C 2 97 ? 243.005 221.009 168.526 1.00 10.58 92 CYS H N 1
ATOM 3447 C CA . CYS C 2 97 ? 242.545 221.193 169.896 1.00 11.21 92 CYS H CA 1
ATOM 3448 C C . CYS C 2 97 ? 241.100 220.712 169.947 1.00 23.01 92 CYS H C 1
ATOM 3449 O O . CYS C 2 97 ? 240.322 220.973 169.025 1.00 24.06 92 CYS H O 1
ATOM 3452 N N . ALA C 2 98 ? 240.738 220.003 171.019 1.00 18.11 93 ALA H N 1
ATOM 3453 C CA . ALA C 2 98 ? 239.395 219.452 171.146 1.00 9.16 93 ALA H CA 1
ATOM 3454 C C . ALA C 2 98 ? 238.876 219.602 172.572 1.00 11.24 93 ALA H C 1
ATOM 3455 O O . ALA C 2 98 ? 239.560 220.117 173.461 1.00 14.15 93 ALA H O 1
ATOM 3457 N N . ARG C 2 99 ? 237.645 219.127 172.779 1.00 10.82 94 ARG H N 1
ATOM 3458 C CA . ARG C 2 99 ? 236.957 219.181 174.061 1.00 9.87 94 ARG H CA 1
ATOM 3459 C C . ARG C 2 99 ? 236.145 217.908 174.272 1.00 16.12 94 ARG H C 1
ATOM 3460 O O . ARG C 2 99 ? 235.747 217.242 173.313 1.00 12.58 94 ARG H O 1
ATOM 3468 N N . GLY C 2 100 ? 235.897 217.580 175.542 1.00 17.11 95 GLY H N 1
ATOM 3469 C CA . GLY C 2 100 ? 235.097 216.423 175.907 1.00 1.05 95 GLY H CA 1
ATOM 3470 C C . GLY C 2 100 ? 234.264 216.643 177.157 1.00 3.62 95 GLY H C 1
ATOM 3471 O O . GLY C 2 100 ? 234.160 217.776 177.632 1.00 14.07 95 GLY H O 1
ATOM 3472 N N . THR C 2 101 ? 233.669 215.582 177.706 1.00 7.41 96 THR H N 1
ATOM 3473 C CA . THR C 2 101 ? 232.759 215.711 178.839 1.00 8.24 96 THR H CA 1
ATOM 3474 C C . THR C 2 101 ? 233.039 214.618 179.866 1.00 11.46 96 THR H C 1
ATOM 3475 O O . THR C 2 101 ? 233.492 213.523 179.522 1.00 10.30 96 THR H O 1
ATOM 3479 N N . ILE C 2 102 ? 232.750 214.925 181.133 1.00 5.20 97 ILE H N 1
ATOM 3480 C CA . ILE C 2 102 ? 232.951 214.021 182.261 1.00 4.03 97 ILE H CA 1
ATOM 3481 C C . ILE C 2 102 ? 231.629 213.861 183.004 1.00 6.08 97 ILE H C 1
ATOM 3482 O O . ILE C 2 102 ? 230.880 214.830 183.162 1.00 10.06 97 ILE H O 1
ATOM 3487 N N . TYR C 2 103 ? 231.347 212.642 183.466 1.00 8.63 98 TYR H N 1
ATOM 3488 C CA . TYR C 2 103 ? 230.104 212.358 184.174 1.00 1.54 98 TYR H CA 1
ATOM 3489 C C . TYR C 2 103 ? 230.311 211.177 185.115 1.00 4.93 98 TYR H C 1
ATOM 3490 O O . TYR C 2 103 ? 231.303 210.451 185.028 1.00 8.85 98 TYR H O 1
ATOM 3499 N N . PHE C 2 104 ? 229.353 210.995 186.022 1.00 7.39 99 PHE H N 1
ATOM 3500 C CA . PHE C 2 104 ? 229.369 209.919 187.004 1.00 6.55 99 PHE H CA 1
ATOM 3501 C C . PHE C 2 104 ? 228.339 208.853 186.656 1.00 9.27 99 PHE H C 1
ATOM 3502 O O . PHE C 2 104 ? 227.240 209.163 186.187 1.00 15.96 99 PHE H O 1
ATOM 3510 N N . ASP C 2 105 ? 228.703 207.599 186.895 1.00 13.84 100 ASP H N 1
ATOM 3511 C CA . ASP C 2 105 ? 227.864 206.453 186.584 1.00 11.60 100 ASP H CA 1
ATOM 3512 C C . ASP C 2 105 ? 226.922 206.139 187.749 1.00 17.01 100 ASP H C 1
ATOM 3513 O O . ASP C 2 105 ? 227.052 206.674 188.851 1.00 23.87 100 ASP H O 1
ATOM 3518 N N . ARG C 2 106 A 225.950 205.261 187.482 1.00 12.27 100 ARG H N 1
ATOM 3519 C CA . ARG C 2 106 A 225.015 204.837 188.523 1.00 12.96 100 ARG H CA 1
ATOM 3520 C C . ARG C 2 106 A 225.740 204.148 189.671 1.00 24.73 100 ARG H C 1
ATOM 3521 O O . ARG C 2 106 A 225.391 204.338 190.842 1.00 25.50 100 ARG H O 1
ATOM 3529 N N . SER C 2 107 B 226.747 203.335 189.351 1.00 24.39 100 SER H N 1
ATOM 3530 C CA . SER C 2 107 B 227.547 202.639 190.351 1.00 13.91 100 SER H CA 1
ATOM 3531 C C . SER C 2 107 B 228.458 203.571 191.137 1.00 13.05 100 SER H C 1
ATOM 3532 O O . SER C 2 107 B 229.014 203.146 192.155 1.00 16.96 100 SER H O 1
ATOM 3535 N N . GLY C 2 108 C 228.623 204.817 190.700 1.00 8.60 100 GLY H N 1
ATOM 3536 C CA . GLY C 2 108 C 229.449 205.776 191.396 1.00 8.41 100 GLY H CA 1
ATOM 3537 C C . GLY C 2 108 C 230.797 206.038 190.761 1.00 15.43 100 GLY H C 1
ATOM 3538 O O . GLY C 2 108 C 231.507 206.944 191.213 1.00 19.00 100 GLY H O 1
ATOM 3539 N N . TYR C 2 109 D 231.176 205.275 189.739 1.00 15.48 100 TYR H N 1
ATOM 3540 C CA . TYR C 2 109 D 232.457 205.500 189.090 1.00 11.06 100 TYR H CA 1
ATOM 3541 C C . TYR C 2 109 D 232.397 206.753 188.219 1.00 12.81 100 TYR H C 1
ATOM 3542 O O . TYR C 2 109 D 231.337 207.341 187.992 1.00 17.50 100 TYR H O 1
ATOM 3551 N N . ARG C 2 110 E 233.561 207.157 187.722 1.00 9.47 100 ARG H N 1
ATOM 3552 C CA . ARG C 2 110 E 233.697 208.327 186.866 1.00 3.73 100 ARG H CA 1
ATOM 3553 C C . ARG C 2 110 E 234.098 207.877 185.469 1.00 15.79 100 ARG H C 1
ATOM 3554 O O . ARG C 2 110 E 235.095 207.168 185.304 1.00 21.02 100 ARG H O 1
ATOM 3562 N N . ARG C 2 111 F 233.328 208.292 184.470 1.00 11.94 100 ARG H N 1
ATOM 3563 C CA . ARG C 2 111 F 233.555 207.916 183.082 1.00 8.35 100 ARG H CA 1
ATOM 3564 C C . ARG C 2 111 F 233.780 209.165 182.235 1.00 5.80 100 ARG H C 1
ATOM 3565 O O . ARG C 2 111 F 233.680 210.296 182.712 1.00 8.69 100 ARG H O 1
ATOM 3573 N N . VAL C 2 112 G 234.088 208.943 180.957 1.00 6.52 100 VAL H N 1
ATOM 3574 C CA . VAL C 2 112 G 234.400 210.019 180.027 1.00 10.05 100 VAL H CA 1
ATOM 3575 C C . VAL C 2 112 G 233.713 209.754 178.692 1.00 13.12 100 VAL H C 1
ATOM 3576 O O . VAL C 2 112 G 233.362 208.620 178.360 1.00 8.81 100 VAL H O 1
ATOM 3580 N N . ASP C 2 113 H 233.504 210.839 177.923 1.00 13.06 100 ASP H N 1
ATOM 3581 C CA . ASP C 2 113 H 232.989 210.800 176.563 1.00 10.23 100 ASP H CA 1
ATOM 3582 C C . ASP C 2 113 H 234.077 211.189 175.564 1.00 12.30 100 ASP H C 1
ATOM 3583 O O . ASP C 2 113 H 234.963 211.987 175.883 1.00 12.72 100 ASP H O 1
ATOM 3588 N N . PRO C 2 114 I 234.039 210.641 174.351 1.00 12.54 100 PRO H N 1
ATOM 3589 C CA . PRO C 2 114 I 235.051 210.985 173.344 1.00 11.38 100 PRO H CA 1
ATOM 3590 C C . PRO C 2 114 I 234.914 212.426 172.868 1.00 10.21 100 PRO H C 1
ATOM 3591 O O . PRO C 2 114 I 233.948 213.130 173.167 1.00 15.45 100 PRO H O 1
ATOM 3595 N N . PHE C 2 115 J 235.922 212.861 172.112 1.00 9.11 100 PHE H N 1
ATOM 3596 C CA . PHE C 2 115 J 235.940 214.214 171.569 1.00 8.84 100 PHE H CA 1
ATOM 3597 C C . PHE C 2 115 J 234.761 214.443 170.632 1.00 13.28 100 PHE H C 1
ATOM 3598 O O . PHE C 2 115 J 234.389 213.568 169.846 1.00 14.05 100 PHE H O 1
ATOM 3606 N N . HIS C 2 116 ? 234.177 215.638 170.712 1.00 3.36 101 HIS H N 1
ATOM 3607 C CA . HIS C 2 116 ? 233.060 215.994 169.846 1.00 10.00 101 HIS H CA 1
ATOM 3608 C C . HIS C 2 116 ? 233.144 217.405 169.280 1.00 11.93 101 HIS H C 1
ATOM 3609 O O . HIS C 2 116 ? 232.301 217.761 168.451 1.00 18.44 101 HIS H O 1
ATOM 3616 N N . ILE C 2 117 ? 234.126 218.209 169.681 1.00 12.02 102 ILE H N 1
ATOM 3617 C CA . ILE C 2 117 ? 234.388 219.534 169.127 1.00 7.46 102 ILE H CA 1
ATOM 3618 C C . ILE C 2 117 ? 235.833 219.540 168.654 1.00 9.98 102 ILE H C 1
ATOM 3619 O O . ILE C 2 117 ? 236.730 219.135 169.400 1.00 19.34 102 ILE H O 1
ATOM 3624 N N . TRP C 2 118 ? 236.062 219.992 167.423 1.00 3.99 103 TRP H N 1
ATOM 3625 C CA . TRP C 2 118 ? 237.400 220.011 166.854 1.00 5.54 103 TRP H CA 1
ATOM 3626 C C . TRP C 2 118 ? 237.698 221.372 166.245 1.00 12.49 103 TRP H C 1
ATOM 3627 O O . TRP C 2 118 ? 236.803 222.060 165.749 1.00 19.64 103 TRP H O 1
ATOM 3638 N N . GLY C 2 119 ? 238.973 221.757 166.298 1.00 15.21 104 GLY H N 1
ATOM 3639 C CA . GLY C 2 119 ? 239.428 222.974 165.666 1.00 14.24 104 GLY H CA 1
ATOM 3640 C C . GLY C 2 119 ? 239.713 222.784 164.189 1.00 19.85 104 GLY H C 1
ATOM 3641 O O . GLY C 2 119 ? 239.605 221.693 163.631 1.00 26.24 104 GLY H O 1
ATOM 3642 N N . GLN C 2 120 ? 240.096 223.887 163.546 1.00 23.16 105 GLN H N 1
ATOM 3643 C CA . GLN C 2 120 ? 240.387 223.879 162.118 1.00 18.28 105 GLN H CA 1
ATOM 3644 C C . GLN C 2 120 ? 241.770 223.329 161.795 1.00 20.59 105 GLN H C 1
ATOM 3645 O O . GLN C 2 120 ? 242.049 223.051 160.624 1.00 27.25 105 GLN H O 1
ATOM 3651 N N . GLY C 2 121 ? 242.631 223.168 162.790 1.00 19.32 106 GLY H N 1
ATOM 3652 C CA . GLY C 2 121 ? 243.966 222.655 162.581 1.00 15.13 106 GLY H CA 1
ATOM 3653 C C . GLY C 2 121 ? 244.946 223.736 162.157 1.00 24.35 106 GLY H C 1
ATOM 3654 O O . GLY C 2 121 ? 244.578 224.815 161.697 1.00 26.36 106 GLY H O 1
ATOM 3655 N N . THR C 2 122 ? 246.230 223.425 162.321 1.00 27.68 107 THR H N 1
ATOM 3656 C CA . THR C 2 122 ? 247.303 224.333 161.945 1.00 24.47 107 THR H CA 1
ATOM 3657 C C . THR C 2 122 ? 248.476 223.529 161.407 1.00 27.97 107 THR H C 1
ATOM 3658 O O . THR C 2 122 ? 248.832 222.489 161.964 1.00 32.68 107 THR H O 1
ATOM 3662 N N . MET C 2 123 ? 249.083 224.027 160.333 1.00 36.11 108 MET H N 1
ATOM 3663 C CA . MET C 2 123 ? 250.211 223.379 159.680 1.00 36.57 108 MET H CA 1
ATOM 3664 C C . MET C 2 123 ? 251.489 224.133 160.023 1.00 40.98 108 MET H C 1
ATOM 3665 O O . MET C 2 123 ? 251.513 225.367 160.011 1.00 42.06 108 MET H O 1
ATOM 3670 N N . VAL C 2 124 ? 252.550 223.390 160.332 1.00 40.76 109 VAL H N 1
ATOM 3671 C CA . VAL C 2 124 ? 253.841 223.975 160.678 1.00 43.45 109 VAL H CA 1
ATOM 3672 C C . VAL C 2 124 ? 254.934 223.218 159.935 1.00 45.17 109 VAL H C 1
ATOM 3673 O O . VAL C 2 124 ? 254.855 221.998 159.756 1.00 46.43 109 VAL H O 1
ATOM 3677 N N . ILE C 2 125 ? 255.936 223.957 159.465 1.00 55.21 110 ILE H N 1
ATOM 3678 C CA . ILE C 2 125 ? 257.057 223.398 158.722 1.00 57.99 110 ILE H CA 1
ATOM 3679 C C . ILE C 2 125 ? 258.346 223.868 159.380 1.00 58.33 110 ILE H C 1
ATOM 3680 O O . ILE C 2 125 ? 258.423 224.980 159.911 1.00 57.12 110 ILE H O 1
ATOM 3685 N N . VAL C 2 126 ? 259.366 223.014 159.345 1.00 63.55 111 VAL H N 1
ATOM 3686 C CA . VAL C 2 126 ? 260.687 223.344 159.867 1.00 64.66 111 VAL H CA 1
ATOM 3687 C C . VAL C 2 126 ? 261.562 223.786 158.697 1.00 66.72 111 VAL H C 1
ATOM 3688 O O . VAL C 2 126 ? 261.797 223.023 157.752 1.00 66.88 111 VAL H O 1
ATOM 3692 N N . SER C 2 127 ? 262.010 225.038 158.738 1.00 77.58 112 SER H N 1
ATOM 3693 C CA . SER C 2 127 ? 262.764 225.613 157.636 1.00 79.29 112 SER H CA 1
ATOM 3694 C C . SER C 2 127 ? 264.240 225.228 157.727 1.00 80.53 112 SER H C 1
ATOM 3695 O O . SER C 2 127 ? 264.674 224.517 158.638 1.00 78.82 112 SER H O 1
ATOM 3698 N N . SER C 2 128 ? 265.019 225.734 156.774 1.00 93.39 113 SER H N 1
ATOM 3699 C CA . SER C 2 128 ? 266.452 225.472 156.671 1.00 93.25 113 SER H CA 1
ATOM 3700 C C . SER C 2 128 ? 267.037 226.238 155.490 1.00 93.76 113 SER H C 1
ATOM 3701 O O . SER C 2 128 ? 266.552 226.129 154.363 1.00 92.24 113 SER H O 1
ATOM 3705 N N . ASP D 3 1 ? 251.323 199.448 175.629 1.00 64.68 1 ASP L N 1
ATOM 3706 C CA . ASP D 3 1 ? 250.434 198.609 176.423 1.00 64.44 1 ASP L CA 1
ATOM 3707 C C . ASP D 3 1 ? 249.339 198.010 175.545 1.00 64.92 1 ASP L C 1
ATOM 3708 O O . ASP D 3 1 ? 249.432 196.855 175.130 1.00 66.90 1 ASP L O 1
ATOM 3713 N N . ILE D 3 2 ? 248.302 198.796 175.262 1.00 61.90 2 ILE L N 1
ATOM 3714 C CA . ILE D 3 2 ? 247.211 198.348 174.406 1.00 59.60 2 ILE L CA 1
ATOM 3715 C C . ILE D 3 2 ? 247.518 198.769 172.976 1.00 59.75 2 ILE L C 1
ATOM 3716 O O . ILE D 3 2 ? 248.161 199.794 172.733 1.00 60.37 2 ILE L O 1
ATOM 3721 N N . GLN D 3 3 ? 247.037 197.979 172.016 1.00 58.93 3 GLN L N 1
ATOM 3722 C CA . GLN D 3 3 ? 247.252 198.238 170.599 1.00 58.52 3 GLN L CA 1
ATOM 3723 C C . GLN D 3 3 ? 246.029 197.776 169.823 1.00 57.51 3 GLN L C 1
ATOM 3724 O O . GLN D 3 3 ? 245.233 196.967 170.305 1.00 61.45 3 GLN L O 1
ATOM 3730 N N . MET D 3 4 ? 245.890 198.301 168.612 1.00 51.15 4 MET L N 1
ATOM 3731 C CA . MET D 3 4 ? 244.814 197.931 167.703 1.00 47.57 4 MET L CA 1
ATOM 3732 C C . MET D 3 4 ? 245.357 197.331 166.413 1.00 49.92 4 MET L C 1
ATOM 3733 O O . MET D 3 4 ? 246.565 197.175 166.217 1.00 55.08 4 MET L O 1
ATOM 3738 N N . THR D 3 5 ? 244.415 197.007 165.528 1.00 42.77 5 THR L N 1
ATOM 3739 C CA . THR D 3 5 ? 244.683 196.480 164.198 1.00 46.23 5 THR L CA 1
ATOM 3740 C C . THR D 3 5 ? 243.400 196.592 163.385 1.00 46.25 5 THR L C 1
ATOM 3741 O O . THR D 3 5 ? 242.360 196.056 163.781 1.00 48.20 5 THR L O 1
ATOM 3745 N N . GLN D 3 6 ? 243.460 197.289 162.257 1.00 37.01 6 GLN L N 1
ATOM 3746 C CA . GLN D 3 6 ? 242.337 197.421 161.344 1.00 34.77 6 GLN L CA 1
ATOM 3747 C C . GLN D 3 6 ? 242.570 196.588 160.091 1.00 36.95 6 GLN L C 1
ATOM 3748 O O . GLN D 3 6 ? 243.711 196.368 159.676 1.00 39.75 6 GLN L O 1
ATOM 3754 N N . SER D 3 7 ? 241.471 196.131 159.485 1.00 37.53 7 SER L N 1
ATOM 3755 C CA . SER D 3 7 ? 241.564 195.385 158.240 1.00 43.65 7 SER L CA 1
ATOM 3756 C C . SER D 3 7 ? 240.218 195.412 157.541 1.00 43.47 7 SER L C 1
ATOM 3757 O O . SER D 3 7 ? 239.183 195.365 158.221 1.00 41.28 7 SER L O 1
ATOM 3760 N N . PRO D 3 8 ? 240.183 195.487 156.204 1.00 47.26 8 PRO L N 1
ATOM 3761 C CA . PRO D 3 8 ? 241.328 195.586 155.289 1.00 47.40 8 PRO L CA 1
ATOM 3762 C C . PRO D 3 8 ? 241.916 196.993 155.246 1.00 49.51 8 PRO L C 1
ATOM 3763 O O . PRO D 3 8 ? 241.292 197.948 155.699 1.00 49.14 8 PRO L O 1
ATOM 3767 N N . SER D 3 9 ? 243.130 197.141 154.709 1.00 55.35 9 SER L N 1
ATOM 3768 C CA . SER D 3 9 ? 243.753 198.459 154.631 1.00 53.18 9 SER L CA 1
ATOM 3769 C C . SER D 3 9 ? 243.026 199.363 153.642 1.00 51.63 9 SER L C 1
ATOM 3770 O O . SER D 3 9 ? 242.838 200.556 153.905 1.00 54.26 9 SER L O 1
ATOM 3773 N N . THR D 3 10 ? 242.611 198.814 152.502 1.00 53.87 10 THR L N 1
ATOM 3774 C CA . THR D 3 10 ? 241.860 199.550 151.495 1.00 55.46 10 THR L CA 1
ATOM 3775 C C . THR D 3 10 ? 240.727 198.674 150.983 1.00 54.92 10 THR L C 1
ATOM 3776 O O . THR D 3 10 ? 240.859 197.450 150.896 1.00 53.29 10 THR L O 1
ATOM 3780 N N . LEU D 3 11 ? 239.609 199.312 150.647 1.00 55.97 11 LEU L N 1
ATOM 3781 C CA . LEU D 3 11 ? 238.429 198.605 150.174 1.00 54.97 11 LEU L CA 1
ATOM 3782 C C . LEU D 3 11 ? 237.800 199.360 149.013 1.00 55.92 11 LEU L C 1
ATOM 3783 O O . LEU D 3 11 ? 237.776 200.594 149.003 1.00 59.50 11 LEU L O 1
ATOM 3788 N N . SER D 3 12 ? 237.298 198.609 148.037 1.00 59.51 12 SER L N 1
ATOM 3789 C CA . SER D 3 12 ? 236.630 199.155 146.864 1.00 61.07 12 SER L CA 1
ATOM 3790 C C . SER D 3 12 ? 235.204 198.626 146.810 1.00 60.83 12 SER L C 1
ATOM 3791 O O . SER D 3 12 ? 234.967 197.432 147.023 1.00 60.72 12 SER L O 1
ATOM 3794 N N . ALA D 3 13 ? 234.255 199.513 146.525 1.00 63.33 13 ALA L N 1
ATOM 3795 C CA . ALA D 3 13 ? 232.849 199.134 146.474 1.00 65.26 13 ALA L CA 1
ATOM 3796 C C . ALA D 3 13 ? 232.124 200.054 145.497 1.00 63.35 13 ALA L C 1
ATOM 3797 O O . ALA D 3 13 ? 232.743 200.861 144.799 1.00 64.62 13 ALA L O 1
ATOM 3799 N N . SER D 3 14 ? 230.800 199.924 145.453 1.00 66.38 14 SER L N 1
ATOM 3800 C CA . SER D 3 14 ? 229.957 200.723 144.577 1.00 69.57 14 SER L CA 1
ATOM 3801 C C . SER D 3 14 ? 228.660 201.048 145.302 1.00 70.15 14 SER L C 1
ATOM 3802 O O . SER D 3 14 ? 228.328 200.443 146.324 1.00 71.01 14 SER L O 1
ATOM 3805 N N . VAL D 3 15 ? 227.939 202.037 144.766 1.00 67.68 15 VAL L N 1
ATOM 3806 C CA . VAL D 3 15 ? 226.697 202.496 145.378 1.00 67.81 15 VAL L CA 1
ATOM 3807 C C . VAL D 3 15 ? 225.743 201.328 145.576 1.00 67.67 15 VAL L C 1
ATOM 3808 O O . VAL D 3 15 ? 225.519 200.524 144.666 1.00 67.16 15 VAL L O 1
ATOM 3812 N N . GLY D 3 16 ? 225.177 201.236 146.780 1.00 68.81 16 GLY L N 1
ATOM 3813 C CA . GLY D 3 16 ? 224.243 200.189 147.134 1.00 69.11 16 GLY L CA 1
ATOM 3814 C C . GLY D 3 16 ? 224.856 198.917 147.681 1.00 70.31 16 GLY L C 1
ATOM 3815 O O . GLY D 3 16 ? 224.111 198.033 148.121 1.00 69.23 16 GLY L O 1
ATOM 3816 N N . ASP D 3 17 ? 226.180 198.791 147.674 1.00 71.03 17 ASP L N 1
ATOM 3817 C CA . ASP D 3 17 ? 226.820 197.596 148.197 1.00 71.92 17 ASP L CA 1
ATOM 3818 C C . ASP D 3 17 ? 226.856 197.619 149.724 1.00 71.60 17 ASP L C 1
ATOM 3819 O O . ASP D 3 17 ? 226.521 198.614 150.372 1.00 71.47 17 ASP L O 1
ATOM 3824 N N . ARG D 3 18 ? 227.263 196.490 150.297 1.00 66.29 18 ARG L N 1
ATOM 3825 C CA . ARG D 3 18 ? 227.417 196.338 151.736 1.00 65.46 18 ARG L CA 1
ATOM 3826 C C . ARG D 3 18 ? 228.895 196.429 152.093 1.00 66.84 18 ARG L C 1
ATOM 3827 O O . ARG D 3 18 ? 229.745 195.868 151.396 1.00 68.58 18 ARG L O 1
ATOM 3835 N N . VAL D 3 19 ? 229.200 197.135 153.179 1.00 55.27 19 VAL L N 1
ATOM 3836 C CA . VAL D 3 19 ? 230.574 197.325 153.626 1.00 54.20 19 VAL L CA 1
ATOM 3837 C C . VAL D 3 19 ? 230.669 197.013 155.112 1.00 54.21 19 VAL L C 1
ATOM 3838 O O . VAL D 3 19 ? 229.790 197.390 155.895 1.00 54.95 19 VAL L O 1
ATOM 3842 N N . THR D 3 20 ? 231.736 196.314 155.496 1.00 45.87 20 THR L N 1
ATOM 3843 C CA . THR D 3 20 ? 232.004 195.976 156.885 1.00 45.04 20 THR L CA 1
ATOM 3844 C C . THR D 3 20 ? 233.482 196.201 157.176 1.00 44.22 20 THR L C 1
ATOM 3845 O O . THR D 3 20 ? 234.339 195.945 156.325 1.00 45.87 20 THR L O 1
ATOM 3849 N N . ILE D 3 21 ? 233.771 196.719 158.368 1.00 39.90 21 ILE L N 1
ATOM 3850 C CA . ILE D 3 21 ? 235.131 197.004 158.807 1.00 37.25 21 ILE L CA 1
ATOM 3851 C C . ILE D 3 21 ? 235.281 196.456 160.219 1.00 38.67 21 ILE L C 1
ATOM 3852 O O . ILE D 3 21 ? 234.347 196.538 161.023 1.00 44.79 21 ILE L O 1
ATOM 3857 N N . THR D 3 22 ? 236.453 195.905 160.526 1.00 37.64 22 THR L N 1
ATOM 3858 C CA . THR D 3 22 ? 236.699 195.265 161.812 1.00 38.52 22 THR L CA 1
ATOM 3859 C C . THR D 3 22 ? 237.879 195.910 162.524 1.00 40.29 22 THR L C 1
ATOM 3860 O O . THR D 3 22 ? 238.947 196.094 161.932 1.00 42.80 22 THR L O 1
ATOM 3864 N N . CYS D 3 23 ? 237.675 196.246 163.796 1.00 42.31 23 CYS L N 1
ATOM 3865 C CA . CYS D 3 23 ? 238.701 196.807 164.667 1.00 44.22 23 CYS L CA 1
ATOM 3866 C C . CYS D 3 23 ? 238.947 195.785 165.768 1.00 45.06 23 CYS L C 1
ATOM 3867 O O . CYS D 3 23 ? 238.008 195.379 166.460 1.00 46.65 23 CYS L O 1
ATOM 3870 N N . ARG D 3 24 ? 240.201 195.368 165.928 1.00 51.44 24 ARG L N 1
ATOM 3871 C CA . ARG D 3 24 ? 240.574 194.354 166.905 1.00 52.74 24 ARG L CA 1
ATOM 3872 C C . ARG D 3 24 ? 241.546 194.935 167.922 1.00 57.02 24 ARG L C 1
ATOM 3873 O O . ARG D 3 24 ? 242.444 195.704 167.569 1.00 59.35 24 ARG L O 1
ATOM 3881 N N . ALA D 3 25 ? 241.369 194.551 169.184 1.00 64.12 25 ALA L N 1
ATOM 3882 C CA . ALA D 3 25 ? 242.186 195.038 170.283 1.00 63.22 25 ALA L CA 1
ATOM 3883 C C . ALA D 3 25 ? 243.045 193.924 170.868 1.00 65.45 25 ALA L C 1
ATOM 3884 O O . ALA D 3 25 ? 242.707 192.739 170.785 1.00 68.50 25 ALA L O 1
ATOM 3886 N N . SER D 3 26 ? 244.168 194.330 171.466 1.00 67.64 26 SER L N 1
ATOM 3887 C CA . SER D 3 26 ? 245.107 193.383 172.060 1.00 67.42 26 SER L CA 1
ATOM 3888 C C . SER D 3 26 ? 244.570 192.787 173.354 1.00 69.72 26 SER L C 1
ATOM 3889 O O . SER D 3 26 ? 244.848 191.622 173.662 1.00 67.51 26 SER L O 1
ATOM 3892 N N . GLN D 3 27 ? 243.810 193.564 174.121 1.00 68.79 27 GLN L N 1
ATOM 3893 C CA . GLN D 3 27 ? 243.239 193.119 175.383 1.00 64.61 27 GLN L CA 1
ATOM 3894 C C . GLN D 3 27 ? 241.789 193.570 175.449 1.00 66.69 27 GLN L C 1
ATOM 3895 O O . GLN D 3 27 ? 241.371 194.497 174.750 1.00 70.69 27 GLN L O 1
ATOM 3901 N N . SER D 3 28 ? 241.024 192.890 176.298 1.00 59.57 28 SER L N 1
ATOM 3902 C CA . SER D 3 28 ? 239.608 193.194 176.453 1.00 56.49 28 SER L CA 1
ATOM 3903 C C . SER D 3 28 ? 239.376 194.619 176.941 1.00 57.91 28 SER L C 1
ATOM 3904 O O . SER D 3 28 ? 240.074 195.122 177.826 1.00 57.25 28 SER L O 1
ATOM 3907 N N . ILE D 3 29 ? 238.377 195.262 176.340 1.00 49.90 29 ILE L N 1
ATOM 3908 C CA . ILE D 3 29 ? 237.902 196.589 176.712 1.00 43.87 29 ILE L CA 1
ATOM 3909 C C . ILE D 3 29 ? 236.384 196.512 176.802 1.00 43.05 29 ILE L C 1
ATOM 3910 O O . ILE D 3 29 ? 235.733 195.881 175.962 1.00 41.75 29 ILE L O 1
ATOM 3915 N N . SER D 3 30 ? 235.822 197.129 177.841 1.00 36.57 30 SER L N 1
ATOM 3916 C CA . SER D 3 30 ? 234.391 197.019 178.125 1.00 35.01 30 SER L CA 1
ATOM 3917 C C . SER D 3 30 ? 233.550 198.005 177.308 1.00 34.87 30 SER L C 1
ATOM 3918 O O . SER D 3 30 ? 232.882 198.892 177.840 1.00 38.10 30 SER L O 1
ATOM 3921 N N . SER D 3 31 ? 233.613 197.842 175.985 1.00 27.77 31 SER L N 1
ATOM 3922 C CA . SER D 3 31 ? 232.872 198.628 174.998 1.00 29.32 31 SER L CA 1
ATOM 3923 C C . SER D 3 31 ? 233.336 200.074 174.870 1.00 27.21 31 SER L C 1
ATOM 3924 O O . SER D 3 31 ? 232.614 200.890 174.287 1.00 25.05 31 SER L O 1
ATOM 3927 N N . TRP D 3 32 ? 234.508 200.428 175.394 1.00 23.84 32 TRP L N 1
ATOM 3928 C CA . TRP D 3 32 ? 235.005 201.801 175.284 1.00 21.24 32 TRP L CA 1
ATOM 3929 C C . TRP D 3 32 ? 235.740 201.962 173.955 1.00 18.76 32 TRP L C 1
ATOM 3930 O O . TRP D 3 32 ? 236.967 201.900 173.868 1.00 19.78 32 TRP L O 1
ATOM 3941 N N . LEU D 3 33 ? 234.957 202.182 172.899 1.00 21.49 33 LEU L N 1
ATOM 3942 C CA . LEU D 3 33 ? 235.493 202.333 171.554 1.00 18.52 33 LEU L CA 1
ATOM 3943 C C . LEU D 3 33 ? 234.591 203.276 170.766 1.00 18.23 33 LEU L C 1
ATOM 3944 O O . LEU D 3 33 ? 233.399 203.402 171.057 1.00 23.83 33 LEU L O 1
ATOM 3949 N N . ALA D 3 34 ? 235.170 203.933 169.761 1.00 19.33 34 ALA L N 1
ATOM 3950 C CA . ALA D 3 34 ? 234.446 204.903 168.952 1.00 16.18 34 ALA L CA 1
ATOM 3951 C C . ALA D 3 34 ? 234.968 204.861 167.523 1.00 19.33 34 ALA L C 1
ATOM 3952 O O . ALA D 3 34 ? 236.056 204.347 167.255 1.00 26.53 34 ALA L O 1
ATOM 3954 N N . TRP D 3 35 ? 234.175 205.411 166.602 1.00 15.40 35 TRP L N 1
ATOM 3955 C CA . TRP D 3 35 ? 234.529 205.450 165.189 1.00 12.79 35 TRP L CA 1
ATOM 3956 C C . TRP D 3 35 ? 234.471 206.882 164.678 1.00 14.68 35 TRP L C 1
ATOM 3957 O O . TRP D 3 35 ? 233.569 207.644 165.036 1.00 12.90 35 TRP L O 1
ATOM 3968 N N . TYR D 3 36 ? 235.439 207.238 163.835 1.00 10.60 36 TYR L N 1
ATOM 3969 C CA . TYR D 3 36 ? 235.545 208.569 163.255 1.00 10.40 36 TYR L CA 1
ATOM 3970 C C . TYR D 3 36 ? 235.611 208.488 161.737 1.00 11.79 36 TYR L C 1
ATOM 3971 O O . TYR D 3 36 ? 236.016 207.472 161.168 1.00 16.55 36 TYR L O 1
ATOM 3980 N N . GLN D 3 37 ? 235.201 209.575 161.089 1.00 16.99 37 GLN L N 1
ATOM 3981 C CA . GLN D 3 37 ? 235.275 209.733 159.643 1.00 18.32 37 GLN L CA 1
ATOM 3982 C C . GLN D 3 37 ? 236.051 211.007 159.343 1.00 22.89 37 GLN L C 1
ATOM 3983 O O . GLN D 3 37 ? 235.868 212.024 160.019 1.00 28.12 37 GLN L O 1
ATOM 3989 N N . GLN D 3 38 ? 236.913 210.960 158.329 1.00 20.67 38 GLN L N 1
ATOM 3990 C CA . GLN D 3 38 ? 237.702 212.128 157.951 1.00 24.39 38 GLN L CA 1
ATOM 3991 C C . GLN D 3 38 ? 237.724 212.301 156.442 1.00 27.63 38 GLN L C 1
ATOM 3992 O O . GLN D 3 38 ? 238.126 211.388 155.714 1.00 31.78 38 GLN L O 1
ATOM 3998 N N . LYS D 3 39 ? 237.293 213.470 155.980 1.00 32.52 39 LYS L N 1
ATOM 3999 C CA . LYS D 3 39 ? 237.364 213.828 154.576 1.00 32.16 39 LYS L CA 1
ATOM 4000 C C . LYS D 3 39 ? 238.753 214.383 154.272 1.00 34.92 39 LYS L C 1
ATOM 4001 O O . LYS D 3 39 ? 239.476 214.794 155.183 1.00 34.90 39 LYS L O 1
ATOM 4007 N N . PRO D 3 40 ? 239.163 214.398 153.003 1.00 33.83 40 PRO L N 1
ATOM 4008 C CA . PRO D 3 40 ? 240.508 214.900 152.678 1.00 36.18 40 PRO L CA 1
ATOM 4009 C C . PRO D 3 40 ? 240.661 216.374 153.023 1.00 39.73 40 PRO L C 1
ATOM 4010 O O . PRO D 3 40 ? 239.911 217.227 152.543 1.00 34.55 40 PRO L O 1
ATOM 4014 N N . GLY D 3 41 ? 241.653 216.666 153.861 1.00 39.22 41 GLY L N 1
ATOM 4015 C CA . GLY D 3 41 ? 241.938 218.028 154.272 1.00 34.24 41 GLY L CA 1
ATOM 4016 C C . GLY D 3 41 ? 240.913 218.660 155.188 1.00 37.80 41 GLY L C 1
ATOM 4017 O O . GLY D 3 41 ? 240.701 219.874 155.117 1.00 36.44 41 GLY L O 1
ATOM 4018 N N . LYS D 3 42 ? 240.283 217.875 156.062 1.00 34.64 42 LYS L N 1
ATOM 4019 C CA . LYS D 3 42 ? 239.281 218.384 156.989 1.00 26.70 42 LYS L CA 1
ATOM 4020 C C . LYS D 3 42 ? 239.433 217.697 158.339 1.00 29.11 42 LYS L C 1
ATOM 4021 O O . LYS D 3 42 ? 240.064 216.645 158.459 1.00 32.58 42 LYS L O 1
ATOM 4027 N N . ALA D 3 43 ? 238.844 218.317 159.358 1.00 21.01 43 ALA L N 1
ATOM 4028 C CA . ALA D 3 43 ? 238.866 217.758 160.699 1.00 18.67 43 ALA L CA 1
ATOM 4029 C C . ALA D 3 43 ? 237.925 216.556 160.789 1.00 20.77 43 ALA L C 1
ATOM 4030 O O . ALA D 3 43 ? 236.897 216.511 160.109 1.00 20.68 43 ALA L O 1
ATOM 4032 N N 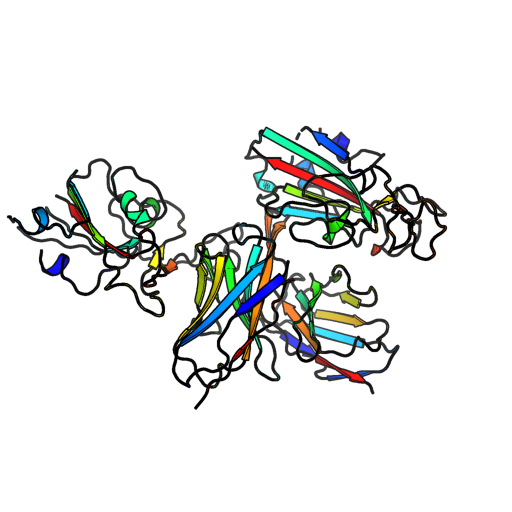. PRO D 3 44 ? 238.259 215.564 161.611 1.00 16.29 44 PRO L N 1
ATOM 4033 C CA . PRO D 3 44 ? 237.390 214.388 161.742 1.00 14.70 44 PRO L CA 1
ATOM 4034 C C . PRO D 3 44 ? 236.075 214.731 162.428 1.00 14.78 44 PRO L C 1
ATOM 4035 O O . PRO D 3 44 ? 235.849 215.845 162.904 1.00 15.84 44 PRO L O 1
ATOM 4039 N N . LYS D 3 45 ? 235.194 213.733 162.475 1.00 16.35 45 LYS L N 1
ATOM 4040 C CA . LYS D 3 45 ? 233.920 213.852 163.168 1.00 21.16 45 LYS L CA 1
ATOM 4041 C C . LYS D 3 45 ? 233.546 212.497 163.749 1.00 13.06 45 LYS L C 1
ATOM 4042 O O . LYS D 3 45 ? 233.954 211.454 163.234 1.00 16.69 45 LYS L O 1
ATOM 4048 N N . LEU D 3 46 ? 232.754 212.520 164.819 1.00 10.05 46 LEU L N 1
ATOM 4049 C CA . LEU D 3 46 ? 232.394 211.299 165.524 1.00 15.39 46 LEU L CA 1
ATOM 4050 C C . LEU D 3 46 ? 231.090 210.731 164.979 1.00 16.78 46 LEU L C 1
ATOM 4051 O O . LEU D 3 46 ? 230.131 211.464 164.727 1.00 23.97 46 LEU L O 1
ATOM 4056 N N . LEU D 3 47 ? 231.069 209.411 164.805 1.00 19.94 47 LEU L N 1
ATOM 4057 C CA . LEU D 3 47 ? 229.922 208.676 164.289 1.00 16.62 47 LEU L CA 1
ATOM 4058 C C . LEU D 3 47 ? 229.295 207.752 165.320 1.00 18.42 47 LEU L C 1
ATOM 4059 O O . LEU D 3 47 ? 228.077 207.778 165.519 1.00 25.98 47 LEU L O 1
ATOM 4064 N N . ILE D 3 48 ? 230.103 206.925 165.980 1.00 24.78 48 ILE L N 1
ATOM 4065 C CA . ILE D 3 48 ? 229.626 205.940 166.938 1.00 18.90 48 ILE L CA 1
ATOM 4066 C C . ILE D 3 48 ? 230.452 206.055 168.212 1.00 19.79 48 ILE L C 1
ATOM 4067 O O . ILE D 3 48 ? 231.616 206.466 168.185 1.00 26.64 48 ILE L O 1
ATOM 4072 N N . TYR D 3 49 ? 229.836 205.694 169.337 1.00 23.75 49 TYR L N 1
ATOM 4073 C CA . TYR D 3 49 ? 230.514 205.670 170.623 1.00 18.31 49 TYR L CA 1
ATOM 4074 C C . TYR D 3 49 ? 229.919 204.535 171.443 1.00 20.29 49 TYR L C 1
ATOM 4075 O O . TYR D 3 49 ? 228.792 204.097 171.203 1.00 20.01 49 TYR L O 1
ATOM 4084 N N . ASP D 3 50 ? 230.702 204.054 172.410 1.00 25.00 50 ASP L N 1
ATOM 4085 C CA . ASP D 3 50 ? 230.353 202.913 173.257 1.00 22.90 50 ASP L CA 1
ATOM 4086 C C . ASP D 3 50 ? 230.171 201.633 172.446 1.00 26.58 50 ASP L C 1
ATOM 4087 O O . ASP D 3 50 ? 229.545 200.678 172.919 1.00 30.80 50 ASP L O 1
ATOM 4092 N N . ALA D 3 51 ? 230.693 201.631 171.216 1.00 27.74 51 ALA L N 1
ATOM 4093 C CA . ALA D 3 51 ? 230.624 200.538 170.248 1.00 24.14 51 ALA L CA 1
ATOM 4094 C C . ALA D 3 51 ? 229.226 200.292 169.690 1.00 25.81 51 ALA L C 1
ATOM 4095 O O . ALA D 3 51 ? 229.077 199.560 168.706 1.00 34.97 51 ALA L O 1
ATOM 4097 N N . SER D 3 52 ? 228.196 200.892 170.288 1.00 26.43 52 SER L N 1
ATOM 4098 C CA . SER D 3 52 ? 226.833 200.638 169.830 1.00 25.74 52 SER L CA 1
ATOM 4099 C C . SER D 3 52 ? 225.914 201.850 169.813 1.00 23.16 52 SER L C 1
ATOM 4100 O O . SER D 3 52 ? 224.791 201.723 169.317 1.00 26.70 52 SER L O 1
ATOM 4103 N N . SER D 3 53 ? 226.331 203.006 170.315 1.00 23.55 53 SER L N 1
ATOM 4104 C CA . SER D 3 53 ? 225.461 204.170 170.422 1.00 24.77 53 SER L CA 1
ATOM 4105 C C . SER D 3 53 ? 225.669 205.112 169.244 1.00 26.23 53 SER L C 1
ATOM 4106 O O . SER D 3 53 ? 226.803 205.491 168.934 1.00 25.12 53 SER L O 1
ATOM 4109 N N . LEU D 3 54 ? 224.568 205.489 168.600 1.00 28.07 54 LEU L N 1
ATOM 4110 C CA . LEU D 3 54 ? 224.613 206.348 167.426 1.00 31.52 54 LEU L CA 1
ATOM 4111 C C . LEU D 3 54 ? 224.727 207.807 167.850 1.00 35.13 54 LEU L C 1
ATOM 4112 O O . LEU D 3 54 ? 224.159 208.220 168.864 1.00 37.33 54 LEU L O 1
ATOM 4117 N N . GLU D 3 55 ? 225.463 208.590 167.066 1.00 35.23 55 GLU L N 1
ATOM 4118 C CA . GLU D 3 55 ? 225.664 209.999 167.367 1.00 33.99 55 GLU L CA 1
ATOM 4119 C C . GLU D 3 55 ? 224.504 210.813 166.802 1.00 40.00 55 GLU L C 1
ATOM 4120 O O . GLU D 3 55 ? 223.855 210.414 165.833 1.00 44.78 55 GLU L O 1
ATOM 4126 N N . SER D 3 56 ? 224.235 211.953 167.432 1.00 45.82 56 SER L N 1
ATOM 4127 C CA . SER D 3 56 ? 223.169 212.832 166.973 1.00 45.64 56 SER L CA 1
ATOM 4128 C C . SER D 3 56 ? 223.499 213.443 165.615 1.00 48.69 56 SER L C 1
ATOM 4129 O O . SER D 3 56 ? 224.601 213.958 165.403 1.00 49.93 56 SER L O 1
ATOM 4132 N N . GLY D 3 57 ? 222.532 213.393 164.697 1.00 51.19 57 GLY L N 1
ATOM 4133 C CA . GLY D 3 57 ? 222.664 213.985 163.383 1.00 52.95 57 GLY L CA 1
ATOM 4134 C C . GLY D 3 57 ? 223.277 213.120 162.301 1.00 54.88 57 GLY L C 1
ATOM 4135 O O . GLY D 3 57 ? 223.291 213.540 161.137 1.00 54.05 57 GLY L O 1
ATOM 4136 N N . VAL D 3 58 ? 223.787 211.937 162.627 1.00 53.21 58 VAL L N 1
ATOM 4137 C CA . VAL D 3 58 ? 224.359 211.072 161.596 1.00 49.88 58 VAL L CA 1
ATOM 4138 C C . VAL D 3 58 ? 223.245 210.216 161.003 1.00 47.24 58 VAL L C 1
ATOM 4139 O O . VAL D 3 58 ? 222.262 209.917 161.697 1.00 48.99 58 VAL L O 1
ATOM 4143 N N . PRO D 3 59 ? 223.335 209.829 159.729 1.00 51.96 59 PRO L N 1
ATOM 4144 C CA . PRO D 3 59 ? 222.280 209.005 159.129 1.00 51.03 59 PRO L CA 1
ATOM 4145 C C . PRO D 3 59 ? 222.091 207.685 159.863 1.00 51.16 59 PRO L C 1
ATOM 4146 O O . PRO D 3 59 ? 222.960 207.215 160.600 1.00 54.17 59 PRO L O 1
ATOM 4150 N N . SER D 3 60 ? 220.922 207.082 159.645 1.00 49.46 60 SER L N 1
ATOM 4151 C CA . SER D 3 60 ? 220.568 205.831 160.301 1.00 50.66 60 SER L CA 1
ATOM 4152 C C . SER D 3 60 ? 221.173 204.606 159.627 1.00 52.93 60 SER L C 1
ATOM 4153 O O . SER D 3 60 ? 221.100 203.511 160.194 1.00 51.65 60 SER L O 1
ATOM 4155 N N . ARG D 3 61 ? 221.762 204.758 158.438 1.00 51.00 61 ARG L N 1
ATOM 4156 C CA . ARG D 3 61 ? 222.353 203.616 157.749 1.00 49.25 61 ARG L CA 1
ATOM 4157 C C . ARG D 3 61 ? 223.623 203.111 158.424 1.00 50.05 61 ARG L C 1
ATOM 4158 O O . ARG D 3 61 ? 224.058 201.993 158.130 1.00 51.46 61 ARG L O 1
ATOM 4166 N N . PHE D 3 62 ? 224.227 203.897 159.312 1.00 44.75 62 PHE L N 1
ATOM 4167 C CA . PHE D 3 62 ? 225.403 203.443 160.039 1.00 41.81 62 PHE L CA 1
ATOM 4168 C C . PHE D 3 62 ? 224.991 202.639 161.265 1.00 43.31 62 PHE L C 1
ATOM 4169 O O . PHE D 3 62 ? 223.993 202.947 161.922 1.00 44.55 62 PHE L O 1
ATOM 4177 N N . SER D 3 63 ? 225.769 201.604 161.571 1.00 40.14 63 SER L N 1
ATOM 4178 C CA . SER D 3 63 ? 225.516 200.773 162.738 1.00 37.88 63 SER L CA 1
ATOM 4179 C C . SER D 3 63 ? 226.819 200.122 163.177 1.00 38.74 63 SER L C 1
ATOM 4180 O O . SER D 3 63 ? 227.763 199.988 162.396 1.00 38.89 63 SER L O 1
ATOM 4183 N N . GLY D 3 64 ? 226.855 199.719 164.438 1.00 38.70 64 GLY L N 1
ATOM 4184 C CA . GLY D 3 64 ? 228.033 199.075 164.994 1.00 37.43 64 GLY L CA 1
ATOM 4185 C C . GLY D 3 64 ? 227.644 198.138 166.113 1.00 40.23 64 GLY L C 1
ATOM 4186 O O . GLY D 3 64 ? 226.618 198.323 166.774 1.00 42.91 64 GLY L O 1
ATOM 4187 N N . SER D 3 65 ? 228.474 197.119 166.326 1.00 38.22 65 SER L N 1
ATOM 4188 C CA . SER D 3 65 ? 228.191 196.123 167.349 1.00 40.84 65 SER L CA 1
ATOM 4189 C C . SER D 3 65 ? 229.483 195.424 167.741 1.00 41.85 65 SER L C 1
ATOM 4190 O O . SER D 3 65 ? 230.496 195.513 167.045 1.00 41.24 65 SER L O 1
ATOM 4193 N N . GLY D 3 66 ? 229.428 194.729 168.868 1.00 45.14 66 GLY L N 1
ATOM 4194 C CA . GLY D 3 66 ? 230.563 194.006 169.402 1.00 46.00 66 GLY L CA 1
ATOM 4195 C C . GLY D 3 66 ? 230.905 194.445 170.815 1.00 46.43 66 GLY L C 1
ATOM 4196 O O . GLY D 3 66 ? 230.403 195.441 171.333 1.00 45.71 66 GLY L O 1
ATOM 4197 N N . SER D 3 67 ? 231.787 193.662 171.430 1.00 51.42 67 SER L N 1
ATOM 4198 C CA . SER D 3 67 ? 232.264 193.942 172.778 1.00 55.01 67 SER L CA 1
ATOM 4199 C C . SER D 3 67 ? 233.463 193.052 173.066 1.00 55.25 67 SER L C 1
ATOM 4200 O O . SER D 3 67 ? 233.682 192.038 172.398 1.00 56.69 67 SER L O 1
ATOM 4203 N N . GLY D 3 68 ? 234.233 193.447 174.076 1.00 53.61 68 GLY L N 1
ATOM 4204 C CA . GLY D 3 68 ? 235.392 192.686 174.501 1.00 53.01 68 GLY L CA 1
ATOM 4205 C C . GLY D 3 68 ? 236.640 192.910 173.673 1.00 55.08 68 GLY L C 1
ATOM 4206 O O . GLY D 3 68 ? 237.519 193.681 174.068 1.00 55.34 68 GLY L O 1
ATOM 4207 N N . THR D 3 69 ? 236.730 192.250 172.517 1.00 55.02 69 THR L N 1
ATOM 4208 C CA . THR D 3 69 ? 237.922 192.338 171.684 1.00 52.79 69 THR L CA 1
ATOM 4209 C C . THR D 3 69 ? 237.633 192.425 170.193 1.00 51.94 69 THR L C 1
ATOM 4210 O O . THR D 3 69 ? 238.579 192.576 169.414 1.00 53.57 69 THR L O 1
ATOM 4214 N N . GLU D 3 70 ? 236.376 192.329 169.765 1.00 46.63 70 GLU L N 1
ATOM 4215 C CA . GLU D 3 70 ? 236.029 192.418 168.353 1.00 47.57 70 GLU L CA 1
ATOM 4216 C C . GLU D 3 70 ? 234.883 193.399 168.173 1.00 48.52 70 GLU L C 1
ATOM 4217 O O . GLU D 3 70 ? 233.885 193.336 168.897 1.00 51.59 70 GLU L O 1
ATOM 4223 N N . PHE D 3 71 ? 235.031 194.300 167.204 1.00 36.94 71 PHE L N 1
ATOM 4224 C CA . PHE D 3 71 ? 234.027 195.307 166.904 1.00 34.32 71 PHE L CA 1
ATOM 4225 C C . PHE D 3 71 ? 233.910 195.415 165.392 1.00 36.21 71 PHE L C 1
ATOM 4226 O O . PHE D 3 71 ? 234.865 195.136 164.664 1.00 38.02 71 PHE L O 1
ATOM 4234 N N . THR D 3 72 ? 232.732 195.821 164.921 1.00 39.39 72 THR L N 1
ATOM 4235 C CA . THR D 3 72 ? 232.482 195.931 163.490 1.00 36.03 72 THR L CA 1
ATOM 4236 C C . THR D 3 72 ? 231.661 197.173 163.178 1.00 34.81 72 THR L C 1
ATOM 4237 O O . THR D 3 72 ? 230.752 197.535 163.929 1.00 42.48 72 THR L O 1
ATOM 4241 N N . LEU D 3 73 ? 231.997 197.818 162.065 1.00 31.50 73 LEU L N 1
ATOM 4242 C CA . LEU D 3 73 ? 231.265 198.965 161.546 1.00 33.30 73 LEU L CA 1
ATOM 4243 C C . LEU D 3 73 ? 230.636 198.537 160.229 1.00 38.08 73 LEU L C 1
ATOM 4244 O O . LEU D 3 73 ? 231.338 198.052 159.335 1.00 39.44 73 LEU L O 1
ATOM 4249 N N . THR D 3 74 ? 229.324 198.719 160.103 1.00 45.76 74 THR L N 1
ATOM 4250 C CA . THR D 3 74 ? 228.602 198.292 158.913 1.00 45.80 74 THR L CA 1
ATOM 4251 C C . THR D 3 74 ? 227.817 199.443 158.300 1.00 43.32 74 THR L C 1
ATOM 4252 O O . THR D 3 74 ? 227.204 200.241 159.014 1.00 42.52 74 THR L O 1
ATOM 4256 N N . ILE D 3 75 ? 227.847 199.519 156.971 1.00 50.21 75 ILE L N 1
ATOM 4257 C CA . ILE D 3 75 ? 227.087 200.492 156.196 1.00 55.19 75 ILE L CA 1
ATOM 4258 C C . ILE D 3 75 ? 226.082 199.713 155.359 1.00 56.31 75 ILE L C 1
ATOM 4259 O O . ILE D 3 75 ? 226.468 198.854 154.557 1.00 58.22 75 ILE L O 1
ATOM 4264 N N . SER D 3 76 ? 224.794 200.010 155.549 1.00 64.10 76 SER L N 1
ATOM 4265 C CA . SER D 3 76 ? 223.745 199.266 154.856 1.00 66.06 76 SER L CA 1
ATOM 4266 C C . SER D 3 76 ? 223.729 199.552 153.359 1.00 67.11 76 SER L C 1
ATOM 4267 O O . SER D 3 76 ? 223.540 198.635 152.551 1.00 67.29 76 SER L O 1
ATOM 4270 N N . SER D 3 77 ? 223.920 200.809 152.965 1.00 68.94 77 SER L N 1
ATOM 4271 C CA . SER D 3 77 ? 223.894 201.171 151.549 1.00 68.17 77 SER L CA 1
ATOM 4272 C C . SER D 3 77 ? 224.773 202.396 151.345 1.00 69.44 77 SER L C 1
ATOM 4273 O O . SER D 3 77 ? 224.432 203.488 151.811 1.00 69.13 77 SER L O 1
ATOM 4276 N N . LEU D 3 78 ? 225.896 202.215 150.654 1.00 64.65 78 LEU L N 1
ATOM 4277 C CA . LEU D 3 78 ? 226.819 203.318 150.423 1.00 59.69 78 LEU L CA 1
ATOM 4278 C C . LEU D 3 78 ? 226.197 204.385 149.535 1.00 59.97 78 LEU L C 1
ATOM 4279 O O . LEU D 3 78 ? 225.549 204.085 148.528 1.00 62.87 78 LEU L O 1
ATOM 4284 N N . GLN D 3 79 ? 226.399 205.636 149.919 1.00 60.61 79 GLN L N 1
ATOM 4285 C CA . GLN D 3 79 ? 226.003 206.801 149.153 1.00 61.68 79 GLN L CA 1
ATOM 4286 C C . GLN D 3 79 ? 227.243 207.481 148.583 1.00 62.49 79 GLN L C 1
ATOM 4287 O O . GLN D 3 79 ? 228.366 207.195 149.010 1.00 64.02 79 GLN L O 1
ATOM 4293 N N . PRO D 3 80 ? 227.084 208.378 147.605 1.00 62.21 80 PRO L N 1
ATOM 4294 C CA . PRO D 3 80 ? 228.268 209.033 147.022 1.00 60.89 80 PRO L CA 1
ATOM 4295 C C . PRO D 3 80 ? 229.091 209.835 148.018 1.00 59.65 80 PRO L C 1
ATOM 4296 O O . PRO D 3 80 ? 230.256 210.134 147.731 1.00 60.43 80 PRO L O 1
ATOM 4300 N N . ASP D 3 81 ? 228.532 210.191 149.172 1.00 56.88 81 ASP L N 1
ATOM 4301 C CA . ASP D 3 81 ? 229.239 210.983 150.170 1.00 58.41 81 ASP L CA 1
ATOM 4302 C C . ASP D 3 81 ? 229.939 210.115 151.215 1.00 58.30 81 ASP L C 1
ATOM 4303 O O . ASP D 3 81 ? 230.656 210.646 152.067 1.00 58.11 81 ASP L O 1
ATOM 4308 N N . ASP D 3 82 ? 229.793 208.795 151.144 1.00 54.98 82 ASP L N 1
ATOM 4309 C CA . ASP D 3 82 ? 230.336 207.899 152.157 1.00 52.69 82 ASP L CA 1
ATOM 4310 C C . ASP D 3 82 ? 231.753 207.424 151.858 1.00 52.85 82 ASP L C 1
ATOM 4311 O O . ASP D 3 82 ? 232.291 206.620 152.624 1.00 53.69 82 ASP L O 1
ATOM 4316 N N . PHE D 3 83 ? 232.369 207.895 150.778 1.00 52.80 83 PHE L N 1
ATOM 4317 C CA . PHE D 3 83 ? 233.743 207.531 150.445 1.00 51.49 83 PHE L CA 1
ATOM 4318 C C . PHE D 3 83 ? 234.700 208.451 151.196 1.00 52.29 83 PHE L C 1
ATOM 4319 O O . PHE D 3 83 ? 234.815 209.637 150.872 1.00 52.71 83 PHE L O 1
ATOM 4327 N N . ALA D 3 84 ? 235.388 207.903 152.193 1.00 39.41 84 ALA L N 1
ATOM 4328 C CA . ALA D 3 84 ? 236.299 208.667 153.037 1.00 32.52 84 ALA L CA 1
ATOM 4329 C C . ALA D 3 84 ? 237.199 207.688 153.785 1.00 32.90 84 ALA L C 1
ATOM 4330 O O . ALA D 3 84 ? 237.248 206.496 153.466 1.00 37.53 84 ALA L O 1
ATOM 4332 N N . THR D 3 85 ? 237.914 208.196 154.785 1.00 30.07 85 THR L N 1
ATOM 4333 C CA . THR D 3 85 ? 238.758 207.390 155.655 1.00 26.18 85 THR L CA 1
ATOM 4334 C C . THR D 3 85 ? 238.092 207.266 157.020 1.00 30.01 85 THR L C 1
ATOM 4335 O O . THR D 3 85 ? 237.462 208.214 157.498 1.00 37.11 85 THR L O 1
ATOM 4339 N N . TYR D 3 86 ? 238.238 206.100 157.648 1.00 22.35 86 TYR L N 1
ATOM 4340 C CA . TYR D 3 86 ? 237.614 205.823 158.934 1.00 19.15 86 TYR L CA 1
ATOM 4341 C C . TYR D 3 86 ? 238.646 205.305 159.926 1.00 17.98 86 TYR L C 1
ATOM 4342 O O . TYR D 3 86 ? 239.556 204.560 159.552 1.00 26.13 86 TYR L O 1
ATOM 4351 N N . TYR D 3 87 ? 238.497 205.700 161.192 1.00 13.42 87 TYR L N 1
ATOM 4352 C CA . TYR D 3 87 ? 239.411 205.302 162.253 1.00 15.29 87 TYR L CA 1
ATOM 4353 C C . TYR D 3 87 ? 238.636 204.828 163.475 1.00 12.76 87 TYR L C 1
ATOM 4354 O O . TYR D 3 87 ? 237.541 205.317 163.762 1.00 16.09 87 TYR L O 1
ATOM 4363 N N . CYS D 3 88 ? 239.218 203.873 164.197 1.00 26.94 88 CYS L N 1
ATOM 4364 C CA . CYS D 3 88 ? 238.669 203.376 165.453 1.00 25.78 88 CYS L CA 1
ATOM 4365 C C . CYS D 3 88 ? 239.596 203.799 166.587 1.00 23.82 88 CYS L C 1
ATOM 4366 O O . CYS D 3 88 ? 240.818 203.666 166.474 1.00 27.66 88 CYS L O 1
ATOM 4369 N N . GLN D 3 89 ? 239.014 204.316 167.672 1.00 17.76 89 GLN L N 1
ATOM 4370 C CA . GLN D 3 89 ? 239.768 204.774 168.834 1.00 18.26 89 GLN L CA 1
ATOM 4371 C C . GLN D 3 89 ? 239.169 204.231 170.125 1.00 19.10 89 GLN L C 1
ATOM 4372 O O . GLN D 3 89 ? 237.946 204.141 170.261 1.00 24.77 89 GLN L O 1
ATOM 4378 N N . GLN D 3 90 ? 240.037 203.878 171.074 1.00 13.05 90 GLN L N 1
ATOM 4379 C CA . GLN D 3 90 ? 239.631 203.356 172.372 1.00 19.45 90 GLN L CA 1
ATOM 4380 C C . GLN D 3 90 ? 240.087 204.313 173.464 1.00 21.53 90 GLN L C 1
ATOM 4381 O O . GLN D 3 90 ? 241.152 204.928 173.362 1.00 20.60 90 GLN L O 1
ATOM 4387 N N . TYR D 3 91 ? 239.271 204.434 174.506 1.00 18.52 91 TYR L N 1
ATOM 4388 C CA . TYR D 3 91 ? 239.504 205.354 175.613 1.00 12.53 91 TYR L CA 1
ATOM 4389 C C . TYR D 3 91 ? 239.385 204.622 176.944 1.00 19.77 91 TYR L C 1
ATOM 4390 O O . TYR D 3 91 ? 238.681 205.047 177.862 1.00 21.66 91 TYR L O 1
ATOM 4399 N N . ASN D 3 92 ? 240.072 203.486 177.045 1.00 26.85 92 ASN L N 1
ATOM 4400 C CA . ASN D 3 92 ? 240.130 202.731 178.287 1.00 24.57 92 ASN L CA 1
ATOM 4401 C C . ASN D 3 92 ? 240.709 203.603 179.401 1.00 25.44 92 ASN L C 1
ATOM 4402 O O . ASN D 3 92 ? 241.442 204.565 179.159 1.00 30.60 92 ASN L O 1
ATOM 4407 N N . SER D 3 93 ? 240.388 203.242 180.642 1.00 27.43 93 SER L N 1
ATOM 4408 C CA . SER D 3 93 ? 240.778 204.030 181.803 1.00 32.13 93 SER L CA 1
ATOM 4409 C C . SER D 3 93 ? 242.101 203.606 182.425 1.00 27.51 93 SER L C 1
ATOM 4410 O O . SER D 3 93 ? 242.628 204.337 183.270 1.00 27.56 93 SER L O 1
ATOM 4413 N N . TYR D 3 94 ? 242.649 202.455 182.044 1.00 34.85 94 TYR L N 1
ATOM 4414 C CA . TYR D 3 94 ? 243.864 201.944 182.662 1.00 36.23 94 TYR L CA 1
ATOM 4415 C C . TYR D 3 94 ? 245.100 202.081 181.785 1.00 37.07 94 TYR L C 1
ATOM 4416 O O . TYR D 3 94 ? 246.190 201.693 182.218 1.00 38.94 94 TYR L O 1
ATOM 4425 N N . SER D 3 95 ? 244.976 202.622 180.578 1.00 33.37 95 SER L N 1
ATOM 4426 C CA . SER D 3 95 ? 246.111 202.710 179.673 1.00 27.53 95 SER L CA 1
ATOM 4427 C C . SER D 3 95 ? 245.955 203.944 178.800 1.00 31.72 95 SER L C 1
ATOM 4428 O O . SER D 3 95 ? 244.846 204.470 178.653 1.00 33.64 95 SER L O 1
ATOM 4431 N N . PRO D 3 96 A 247.050 204.441 178.217 1.00 32.83 95 PRO L N 1
ATOM 4432 C CA . PRO D 3 96 A 246.953 205.599 177.321 1.00 27.26 95 PRO L CA 1
ATOM 4433 C C . PRO D 3 96 A 246.072 205.315 176.112 1.00 28.98 95 PRO L C 1
ATOM 4434 O O . PRO D 3 96 A 245.992 204.187 175.621 1.00 27.65 95 PRO L O 1
ATOM 4438 N N . TRP D 3 97 ? 245.403 206.363 175.641 1.00 23.63 96 TRP L N 1
ATOM 4439 C CA . TRP D 3 97 ? 244.507 206.266 174.499 1.00 16.61 96 TRP L CA 1
ATOM 4440 C C . TRP D 3 97 ? 245.301 206.197 173.199 1.00 16.70 96 TRP L C 1
ATOM 4441 O O . TRP D 3 97 ? 246.380 206.783 173.076 1.00 23.67 96 TRP L O 1
ATOM 4452 N N . THR D 3 98 ? 244.743 205.491 172.214 1.00 16.38 97 THR L N 1
ATOM 4453 C CA . THR D 3 98 ? 245.403 205.295 170.928 1.00 20.31 97 THR L CA 1
ATOM 4454 C C . THR D 3 98 ? 244.359 205.188 169.825 1.00 21.48 97 THR L C 1
ATOM 4455 O O . THR D 3 98 ? 243.203 204.833 170.064 1.00 22.13 97 THR L O 1
ATOM 4459 N N . PHE D 3 99 ? 244.796 205.491 168.605 1.00 26.65 98 PHE L N 1
ATOM 4460 C CA . PHE D 3 99 ? 243.981 205.440 167.400 1.00 18.42 98 PHE L CA 1
ATOM 4461 C C . PHE D 3 99 ? 244.397 204.261 166.529 1.00 21.10 98 PHE L C 1
ATOM 4462 O O . PHE D 3 99 ? 245.483 203.698 166.685 1.00 24.10 98 PHE L O 1
ATOM 4470 N N . GLY D 3 100 ? 243.513 203.888 165.604 1.00 27.00 99 GLY L N 1
ATOM 4471 C CA . GLY D 3 100 ? 243.812 202.836 164.656 1.00 22.20 99 GLY L CA 1
ATOM 4472 C C . GLY D 3 100 ? 244.595 203.339 163.455 1.00 26.41 99 GLY L C 1
ATOM 4473 O O . GLY D 3 100 ? 244.901 204.522 163.316 1.00 33.92 99 GLY L O 1
ATOM 4474 N N . GLN D 3 101 ? 244.928 202.399 162.565 1.00 29.51 100 GLN L N 1
ATOM 4475 C CA . GLN D 3 101 ? 245.709 202.733 161.377 1.00 23.71 100 GLN L CA 1
ATOM 4476 C C . GLN D 3 101 ? 244.888 203.436 160.302 1.00 27.19 100 GLN L C 1
ATOM 4477 O O . GLN D 3 101 ? 245.447 204.195 159.503 1.00 26.70 100 GLN L O 1
ATOM 4483 N N . GLY D 3 102 ? 243.586 203.202 160.259 1.00 30.48 101 GLY L N 1
ATOM 4484 C CA . GLY D 3 102 ? 242.743 203.824 159.248 1.00 28.49 101 GLY L CA 1
ATOM 4485 C C . GLY D 3 102 ? 242.531 202.935 158.039 1.00 33.22 101 GLY L C 1
ATOM 4486 O O . GLY D 3 102 ? 243.367 202.107 157.677 1.00 35.29 101 GLY L O 1
ATOM 4487 N N . THR D 3 103 ? 241.376 203.113 157.401 1.00 34.90 102 THR L N 1
ATOM 4488 C CA . THR D 3 103 ? 241.018 202.383 156.194 1.00 36.43 102 THR L CA 1
ATOM 4489 C C . THR D 3 103 ? 240.402 203.348 155.191 1.00 36.64 102 THR L C 1
ATOM 4490 O O . THR D 3 103 ? 239.747 204.322 155.567 1.00 38.44 102 THR L O 1
ATOM 4494 N N . LYS D 3 104 ? 240.624 203.076 153.908 1.00 39.85 103 LYS L N 1
ATOM 4495 C CA . LYS D 3 104 ? 240.190 203.962 152.837 1.00 40.59 103 LYS L CA 1
ATOM 4496 C C . LYS D 3 104 ? 239.205 203.242 151.927 1.00 46.74 103 LYS L C 1
ATOM 4497 O O . LYS D 3 104 ? 239.345 202.044 151.665 1.00 50.39 103 LYS L O 1
ATOM 4503 N N . VAL D 3 105 ? 238.207 203.984 151.451 1.00 49.57 104 VAL L N 1
ATOM 4504 C CA . VAL D 3 105 ? 237.173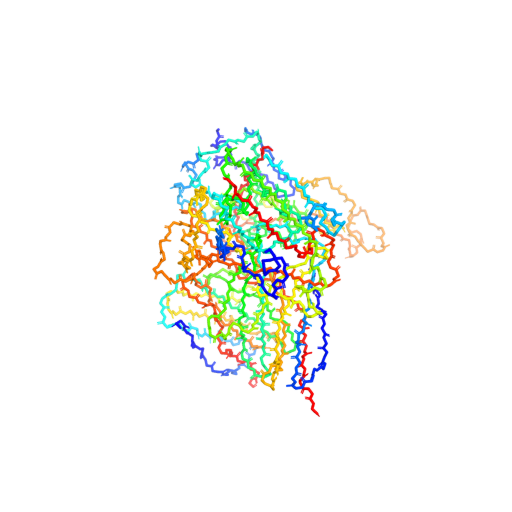 203.469 150.562 1.00 49.11 104 VAL L CA 1
ATOM 4505 C C . VAL D 3 105 ? 237.177 204.300 149.287 1.00 52.52 104 VAL L C 1
ATOM 4506 O O . VAL D 3 105 ? 237.286 205.530 149.338 1.00 54.52 104 VAL L O 1
ATOM 4510 N N . GLU D 3 106 ? 237.055 203.628 148.143 1.00 58.05 105 GLU L N 1
ATOM 4511 C CA . GLU D 3 106 ? 236.999 204.300 146.853 1.00 61.80 105 GLU L CA 1
ATOM 4512 C C . GLU D 3 106 ? 236.020 203.567 145.946 1.00 62.25 105 GLU L C 1
ATOM 4513 O O . GLU D 3 106 ? 235.567 202.459 146.246 1.00 63.03 105 GLU L O 1
ATOM 4519 N N . ILE D 3 107 ? 235.694 204.207 144.827 1.00 67.27 106 ILE L N 1
ATOM 4520 C CA . ILE D 3 107 ? 234.732 203.663 143.875 1.00 68.27 106 ILE L CA 1
ATOM 4521 C C . ILE D 3 107 ? 235.413 202.619 143.001 1.00 69.27 106 ILE L C 1
ATOM 4522 O O . ILE D 3 107 ? 236.550 202.805 142.551 1.00 68.84 106 ILE L O 1
ATOM 4527 N N . LYS D 3 108 ? 234.715 201.513 142.757 1.00 72.98 107 LYS L N 1
ATOM 4528 C CA . LYS D 3 108 ? 235.231 200.449 141.904 1.00 73.32 107 LYS L CA 1
ATOM 4529 C C . LYS D 3 108 ? 235.086 200.805 140.429 1.00 74.88 107 LYS L C 1
ATOM 4530 O O . LYS D 3 108 ? 234.063 201.342 140.005 1.00 74.18 107 LYS L O 1
#

GO terms:
  GO:0044228 host cell surface (C, IDA)
  GO:0005768 endosome (C, IDA)
  GO:0039660 structural constituent of virion (F, IDA)
  GO:0019062 virion attachment to host cell (P, IDA)
  GO:0046718 symbiont entry into host cell (P, IDA)
  GO:0098670 entry receptor-mediated virion attachment to host cell (P, IDA)
  GO:0140522 fusogenic activity (F, IDA)
  GO:0046789 host cell surface receptor binding (F, IDA)
  GO:0048018 receptor ligand activity (F, IDA)
  GO:0043655 host extracellular region (C, IC)
  GO:0044173 host cell endoplasmic reticulum-Golgi intermediate compartment membrane (C, EXP)
  GO:0055036 virion membrane (C, EXP)
  GO:0020002 host cell plasma membrane (C, EXP)
  GO:0005515 protein binding (F, IPI)
  GO:0055036 virion membrane (C, TAS)
  GO:0005886 plasma membrane (C, TAS)
  GO:0042802 identical protein binding (F, IPI)
  GO:0046598 positive regulation of viral entry into host cell (P, IDA)
  GO:0016020 membrane (C, IDA)
  GO:0019031 viral envelope (C, IDA)

Radius of gyration: 28.82 Å; Cα contacts (8 Å, |Δi|>4): 1230; chains: 4; bounding box: 80×57×77 Å

Solvent-accessible surface area: 29154 Å² total; per-residue (Å²): 105,50,43,116,18,31,125,41,95,188,22,27,16,0,46,24,10,84,100,80,105,67,72,50,125,19,49,106,33,87,90,36,76,36,23,52,0,4,28,31,17,2,70,117,9,92,112,95,111,40,90,46,20,70,4,4,16,0,1,0,62,16,58,35,28,43,13,9,17,6,25,37,94,18,111,5,4,35,38,3,5,59,8,28,67,100,8,46,0,5,5,2,1,45,57,9,43,150,88,25,25,126,129,54,13,28,123,105,22,46,43,12,37,87,60,186,55,93,11,134,56,64,62,107,47,97,76,95,119,107,59,69,33,59,117,83,132,12,125,29,129,128,17,205,71,3,114,117,9,26,89,42,28,44,7,70,68,114,64,42,104,16,114,29,2,31,16,1,2,3,5,20,5,100,147,141,44,130,28,20,125,38,125,204,16,22,19,0,44,25,7,77,107,80,148,94,162,119,93,30,172,120,34,104,77,31,86,35,67,110,74,106,128,43,66,13,5,17,0,1,0,62,19,75,15,29,142,24,8,15,39,53,60,98,21,102,1,4,33,42,4,7,52,6,26,124,117,17,88,4,8,5,4,0,37,58,2,34,135,127,11,26,110,141,33,7,14,69,118,26,57,40,11,15,44,54,194,67,87,11,133,64,80,59,119,29,86,60,80,132,45,62,77,20,62,87,58,97,35,143,55,94,62,10,10,29,7,35,90,4,20,32,45,13,36,2,64,79,109,45,46,103,19,99,28,0,30,17,0,0,2,19,18,139,90,111,10,66,25,158,43,55,32,139,18,90,74,88,88,50,3,61,3,37,0,14,30,44,78,40,67,20,78,14,110,5,10,1,8,0,0,0,26,28,29,95,88,100,24,13,56,5,2,0,1,5,19,109,75,32,7,23,17,61,19,81,86,43,120,126,93,11,38,8,32,71,47,99,89,116,69,56,2,40,1,37,0,65,80,7,63,75,67,6,32,0,36,0,14,0,0,11,0,12,19,28,50,41,93,76,20,98,57,65,13,18,9,2,58,36,35,1,157,18,24,85,4,90,31,46,153,126,11,111,27,78,20,51,56,86,84,52,44,6,44,94,45,55,178,4,76,3,48,1,119,14,75,91,90,6,85,32,55,1,0,1,0,16,19,66,113,72,128,33,6,100,18,5,2,27,49,2,77,36,67,27,42,82,20,57,84,61,11,57,18,65,38,81,26,50,86,3,46,1,28,3,54,41,0,68,105,94,4,34,6,33,1,14,0,2,0,11,23,37,144,4,34,10,38,22,4,148,13,3,107,5,64,121,193